Protein AF-A0A4Q9M383-F1 (afdb_monomer_lite)

Foldseek 3Di:
DFQLLDDPLWFFKDAFDQDDDPVLLVLVCLQDVPDDPQNSSQLRRQLVVLLVLLCVQADPLCSLLLSLLSSVLSCLQPVLPPPDGRIDGLQLSLLSSLLRLLLVQQQPDPPDRLQLVLLQVVLLVVLQVVCVVVVNPDRDDPVNCCVPQVQLNVLSNLCSHPPNCVSSLLSSQEYEDPDEDSVLSVLSNVQSSRDHNLLSNLVSSLSVSVVCNVCVPLSSDPPRDRHRDYDYRYPVSSVVSVVCPVVSCVSVVVVDDLVNLLVSLCSSLPPLQCVFFPHPVLSVVLSVDWLVQLQDADPDDDLLQLLVLLVLAADPNLSSSLRSLLVSSCNTGDPVLNLCSNLLSNSSSNSSRDRQPISSSVSSVSSSSSSVSVVCVVCVVVVVPDPLLVVQLCVLVVLVQVLCVVLVADADADPVRTHPCCVQPVSLNSNSVSVSSNVVRIDPVVLVSSQVSLQPDDPVDDDDPDDDSSRSVSVVSSVVSVVSCPPGDRDPPDDDDDDDDDDDDDDDDDDDDDDDDDDDDDDDDDDDDDDDDDDDDDDPPVVVVVVVVVVVVVVVVVVVVVVVVVVVVVVVVVVVVVVVVVVVVVVD

Secondary structure (DSSP, 8-state):
-B-TT-STT--BEEE------HHHHHHHHHH-TT--HHHHHHHHHHHHHHHHHHHHHS-GGGHHHHHHHHHHHHHHHHHS-SS-SSEEEHHHHHHHHHHHHHHHHHHSSTTS-HHHHHHHHHHHHHHHHHHHHTT---PPPHHHHHHH-HHHHHHHHHTTSTT-THHHHHHHHEEE-S---HHHHHHHHHHHHTB-HHHHHHHHHHHHHHHHHHTHHHHTSSSPPP--EEE--SHHHHHHHHHHHHHHHHHHHHH--HHHHHHHHHHHHTTTSTTTBS-HHHHHHHTT--TTTSSSPPSS--TTS-HHHHTTTS-HHHHHHHHHHHHHHHHHB-GGGGGGHHHHHHHHHHHHTSPP--HHHHHHHHHHHHHHHHHHHHHHHHHHT-HHHHHHHHHHHHHHHHHHHHTT----B-TTS-B-HHHH-HHHHHHHHHHHHHHHHB-HHHHHHHHHHHHHS--SS---TT--HHHHHHHHHHHHHHHHGGGSPP-----PPP---------------------------------------SSSSHHHHHHHHHHHHHHHHHHHHHHHHHHHHHHHHHHHHHHHHHHHHH--

Organism: NCBI:txid1176355

Sequence (588 aa):
MTDPTVDEGINIGLSCRKTCYTSVENILNRLHNGIGVEEKQKLQSIINFYMDFVEENTNINDHSFLLKFVSFICYIIHTSDSKNNYKCYSELLFNLIGFGKLYCIFRDIGSKSPLESLTTDLFLDRLNAYEIAHNRNSAIDITSLEANAPVLCKKIKQSCFEGDGMDRCIWENITIQPDISKSVASKLSNFLRNASFDRIFLFYLTIKTYFFLINKETLNNQNFEFKQFNIVLNETFYEQLINLEEWFVKKYSAIQSSEKQQNIMKHISRGLFDEVLNDSITFDSILKFSTLDISKKPTSVDENFPQEFLELFTGKENATELENIYSILKESIRHAYHKYIPIIICLKCQCLKHSIPNSNKLLQIIIELMFFTKILILKNREYEESDLKVSLEKEYLSCLKNIIVNKKIVCEKDINGDPVLSKLVPKTLNLVNTVVHVQYFANNGFLSKLRDSLGGKPTKQNIEKSVSLEDMLKKYFSVFMENELKDVPIEISPTIVKESDILQNKPTTTKTDVKSGKEQPEQITKTSKNKKSDMNSSASQDESESQQKSKKKNEYDKWKIVLMLCSALTFLVVGCLLGYWYFVRKHR

Structure (mmCIF, N/CA/C/O backbone):
data_AF-A0A4Q9M383-F1
#
_entry.id   AF-A0A4Q9M383-F1
#
loop_
_atom_site.group_PDB
_atom_site.id
_atom_site.type_symbol
_atom_site.label_atom_id
_atom_site.label_alt_id
_atom_site.label_comp_id
_atom_site.label_asym_id
_atom_site.label_entity_id
_atom_site.label_seq_id
_atom_site.pdbx_PDB_ins_code
_atom_site.Cartn_x
_atom_site.Cartn_y
_atom_site.Cartn_z
_atom_site.occupancy
_atom_site.B_iso_or_equiv
_atom_site.auth_seq_id
_atom_site.auth_comp_id
_atom_site.auth_asym_id
_atom_site.auth_atom_id
_atom_site.pdbx_PDB_model_num
ATOM 1 N N . MET A 1 1 ? 8.833 9.555 -0.514 1.00 86.12 1 MET A N 1
ATOM 2 C CA . MET A 1 1 ? 7.480 9.259 -1.053 1.00 86.12 1 MET A CA 1
ATOM 3 C C . MET A 1 1 ? 6.779 8.117 -0.295 1.00 86.12 1 MET A C 1
ATOM 5 O O . MET A 1 1 ? 6.349 7.134 -0.888 1.00 86.12 1 MET A O 1
ATOM 9 N N . THR A 1 2 ? 6.662 8.222 1.029 1.00 89.06 2 THR A N 1
ATOM 10 C CA . THR A 1 2 ? 5.941 7.225 1.846 1.00 89.06 2 THR A CA 1
ATOM 11 C C . THR A 1 2 ? 4.436 7.440 1.710 1.00 89.06 2 THR A C 1
ATOM 13 O O . THR A 1 2 ? 3.989 8.572 1.494 1.00 89.06 2 THR A O 1
ATOM 16 N N . ASP A 1 3 ? 3.675 6.354 1.794 1.00 90.25 3 ASP A N 1
ATOM 17 C CA . ASP A 1 3 ? 2.222 6.401 1.909 1.00 90.25 3 ASP A CA 1
ATOM 18 C C . ASP A 1 3 ? 1.784 7.275 3.109 1.00 90.25 3 ASP A C 1
ATOM 20 O O . ASP A 1 3 ? 2.352 7.129 4.197 1.00 90.25 3 ASP A O 1
ATOM 24 N N . PRO A 1 4 ? 0.826 8.209 2.935 1.00 89.94 4 PRO A N 1
ATOM 25 C CA . PRO A 1 4 ? 0.420 9.129 3.997 1.00 89.94 4 PRO A CA 1
ATOM 26 C C . PRO A 1 4 ? -0.369 8.462 5.134 1.00 89.94 4 PRO A C 1
ATOM 28 O O . PRO A 1 4 ? -0.478 9.046 6.210 1.00 89.94 4 PRO A O 1
ATOM 31 N N . THR A 1 5 ? -0.909 7.261 4.928 1.00 91.44 5 THR A N 1
ATOM 32 C CA . THR A 1 5 ? -1.581 6.469 5.960 1.00 91.44 5 THR A CA 1
ATOM 33 C C . THR A 1 5 ? -0.668 5.411 6.591 1.00 91.44 5 THR A C 1
ATOM 35 O O . THR A 1 5 ? -1.147 4.572 7.358 1.00 91.44 5 THR A O 1
ATOM 38 N N . VAL A 1 6 ? 0.651 5.456 6.352 1.00 89.19 6 VAL A N 1
ATOM 39 C CA . VAL A 1 6 ? 1.649 4.578 6.991 1.00 89.19 6 VAL A CA 1
ATOM 40 C C . VAL A 1 6 ? 2.635 5.394 7.836 1.00 89.19 6 VAL A C 1
ATOM 42 O O . VAL A 1 6 ? 3.413 6.184 7.310 1.00 89.19 6 VAL A O 1
ATOM 45 N N . ASP A 1 7 ? 2.664 5.145 9.151 1.00 83.88 7 ASP A N 1
ATOM 46 C CA . ASP A 1 7 ? 3.638 5.727 10.097 1.00 83.88 7 ASP A CA 1
ATOM 47 C C . ASP A 1 7 ? 4.525 4.627 10.696 1.00 83.88 7 ASP A C 1
ATOM 49 O O . ASP A 1 7 ? 4.015 3.697 11.314 1.00 83.88 7 ASP A O 1
ATOM 53 N N . GLU A 1 8 ? 5.847 4.702 10.511 1.00 78.06 8 GLU A N 1
ATOM 54 C CA . GLU A 1 8 ? 6.823 3.736 11.061 1.00 78.06 8 GLU A CA 1
ATOM 55 C C . GLU A 1 8 ? 6.485 2.248 10.791 1.00 78.06 8 GLU A C 1
ATOM 57 O O . GLU A 1 8 ? 6.759 1.363 11.602 1.00 78.06 8 GLU A O 1
ATOM 62 N N . GLY A 1 9 ? 5.883 1.944 9.635 1.00 77.06 9 GLY A N 1
ATOM 63 C CA . GLY A 1 9 ? 5.467 0.580 9.286 1.00 77.06 9 GLY A CA 1
ATOM 64 C C . GLY A 1 9 ? 4.238 0.085 10.051 1.00 77.06 9 GLY A C 1
ATOM 65 O O . GLY A 1 9 ? 4.060 -1.123 10.199 1.00 77.06 9 GLY A O 1
ATOM 66 N N . ILE A 1 10 ? 3.405 0.992 10.565 1.00 87.12 10 ILE A N 1
ATOM 67 C CA . ILE A 1 10 ? 2.062 0.692 11.067 1.00 87.12 10 ILE A CA 1
ATOM 68 C C . ILE A 1 10 ? 1.120 0.501 9.883 1.00 87.12 10 ILE A C 1
ATOM 70 O O . ILE A 1 10 ? 0.864 1.424 9.112 1.00 87.12 10 ILE A O 1
ATOM 74 N N . ASN A 1 11 ? 0.589 -0.713 9.781 1.00 89.69 11 ASN A N 1
ATOM 75 C CA . ASN A 1 11 ? -0.286 -1.161 8.709 1.00 89.69 11 ASN A CA 1
ATOM 76 C C . ASN A 1 11 ? -1.505 -1.882 9.289 1.00 89.69 11 ASN A C 1
ATOM 78 O O . ASN A 1 11 ? -1.421 -2.503 10.355 1.00 89.69 11 ASN A O 1
ATOM 82 N N . ILE A 1 12 ? -2.604 -1.862 8.540 1.00 92.19 12 ILE A N 1
ATOM 83 C CA . ILE A 1 12 ? -3.766 -2.717 8.761 1.00 92.19 12 ILE A CA 1
ATOM 84 C C . ILE A 1 12 ? -3.416 -4.108 8.230 1.00 92.19 12 ILE A C 1
ATOM 86 O O . ILE A 1 12 ? -3.237 -4.310 7.029 1.00 92.19 12 ILE A O 1
ATOM 90 N N . GLY A 1 13 ? -3.285 -5.061 9.147 1.00 88.75 13 GLY A N 1
ATOM 91 C CA . GLY A 1 13 ? -3.008 -6.458 8.859 1.00 88.75 13 GLY A CA 1
ATOM 92 C C . GLY A 1 13 ? -4.274 -7.212 8.469 1.00 88.75 13 GLY A C 1
ATOM 93 O O . GLY A 1 13 ? -5.270 -7.193 9.187 1.00 88.75 13 GLY A O 1
ATOM 94 N N . LEU A 1 14 ? -4.208 -7.923 7.349 1.00 88.38 14 LEU A N 1
ATOM 95 C CA . LEU A 1 14 ? -5.270 -8.789 6.854 1.00 88.38 14 LEU A CA 1
ATOM 96 C C . LEU A 1 14 ? -4.782 -10.233 6.826 1.00 88.38 14 LEU A C 1
ATOM 98 O O . LEU A 1 14 ? -3.708 -10.523 6.297 1.00 88.38 14 LEU A O 1
ATOM 102 N N . SER A 1 15 ? -5.585 -11.153 7.342 1.00 82.31 15 SER A N 1
ATOM 103 C CA . SER A 1 15 ? -5.334 -12.580 7.164 1.00 82.31 15 SER A CA 1
ATOM 104 C C . SER A 1 15 ? -5.769 -13.020 5.765 1.00 82.31 15 SER A C 1
ATOM 106 O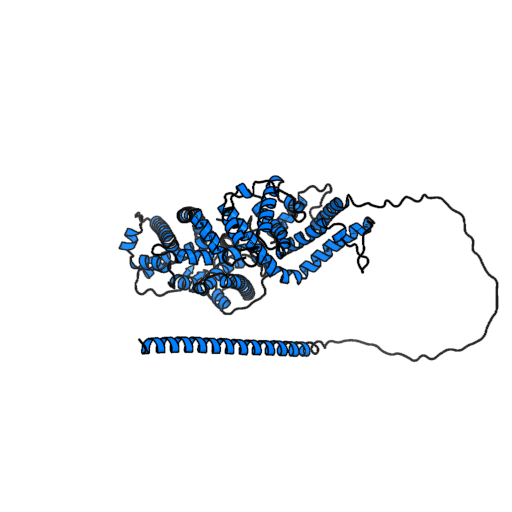 O . SER A 1 15 ? -6.869 -12.698 5.305 1.00 82.31 15 SER A O 1
ATOM 108 N N . CYS A 1 16 ? -4.908 -13.773 5.082 1.00 80.75 16 CYS A N 1
ATOM 109 C CA . CYS A 1 16 ? -5.258 -14.449 3.834 1.00 80.75 16 CYS A CA 1
ATOM 110 C C . CYS A 1 16 ? -5.408 -15.959 4.056 1.00 80.75 16 CYS A C 1
ATOM 112 O O . CYS A 1 16 ? -4.755 -16.553 4.918 1.00 80.75 16 CYS A O 1
ATOM 114 N N . ARG A 1 17 ? -6.303 -16.584 3.285 1.00 76.31 17 ARG A N 1
ATOM 115 C CA . ARG A 1 17 ? -6.519 -18.034 3.323 1.00 76.31 17 ARG A CA 1
ATOM 116 C C . ARG A 1 17 ? -5.424 -18.735 2.529 1.00 76.31 17 ARG A C 1
ATOM 118 O O . ARG A 1 17 ? -4.964 -18.223 1.510 1.00 76.31 17 ARG A O 1
ATOM 125 N N . LYS A 1 18 ? -5.052 -19.938 2.968 1.00 76.00 18 LYS A N 1
ATOM 126 C CA . LYS A 1 18 ? -4.092 -20.767 2.239 1.00 76.00 18 LYS A CA 1
ATOM 127 C C . LYS A 1 18 ? -4.670 -21.147 0.874 1.00 76.00 18 LYS A C 1
ATOM 129 O O . LYS A 1 18 ? -5.705 -21.805 0.805 1.00 76.00 18 LYS A O 1
ATOM 134 N N . THR A 1 19 ? -3.999 -20.738 -0.195 1.00 74.56 19 THR A N 1
ATOM 135 C CA . THR A 1 19 ? -4.374 -21.031 -1.584 1.00 74.56 19 THR A CA 1
ATOM 136 C C . THR A 1 19 ? -3.136 -21.415 -2.390 1.00 74.56 19 THR A C 1
ATOM 138 O O . THR A 1 19 ? -2.043 -20.902 -2.148 1.00 74.56 19 THR A O 1
ATOM 141 N N . CYS A 1 20 ? -3.305 -22.331 -3.347 1.00 64.31 20 CYS A N 1
ATOM 142 C CA . CYS A 1 20 ? -2.232 -22.791 -4.228 1.00 64.31 20 CYS A CA 1
ATOM 143 C C . CYS A 1 20 ? -2.669 -22.623 -5.685 1.00 64.31 20 CYS A C 1
ATOM 145 O O . CYS A 1 20 ? -3.573 -23.326 -6.137 1.00 64.31 20 CYS A O 1
ATOM 147 N N . TYR A 1 21 ? -2.009 -21.726 -6.419 1.00 70.56 21 TYR A N 1
ATOM 148 C CA . TYR A 1 21 ? -2.176 -21.583 -7.866 1.00 70.56 21 TYR A CA 1
ATOM 149 C C . TYR A 1 21 ? -0.854 -21.902 -8.560 1.00 70.56 21 TYR A C 1
ATOM 151 O O . TYR A 1 21 ? 0.195 -21.326 -8.258 1.00 70.56 21 TYR A O 1
ATOM 159 N N . THR A 1 22 ? -0.915 -22.808 -9.532 1.00 73.44 22 THR A N 1
ATOM 160 C CA . THR A 1 22 ? 0.245 -23.272 -10.307 1.00 73.44 22 THR A CA 1
ATOM 161 C C . THR A 1 22 ? 0.901 -22.155 -11.124 1.00 73.44 22 THR A C 1
ATOM 163 O O . THR A 1 22 ? 2.108 -22.189 -11.361 1.00 73.44 22 THR A O 1
ATOM 166 N N . SER A 1 23 ? 0.145 -21.127 -11.525 1.00 82.06 23 SER A N 1
ATOM 167 C CA . SER A 1 23 ? 0.669 -19.953 -12.239 1.00 82.06 23 SER A CA 1
ATOM 168 C C . SER A 1 23 ? 1.666 -19.156 -11.390 1.00 82.06 23 SER A C 1
ATOM 170 O O . SER A 1 23 ? 2.775 -18.879 -11.853 1.00 82.06 23 SER A O 1
ATOM 172 N N . VAL A 1 24 ? 1.317 -18.848 -10.137 1.00 87.94 24 VAL A N 1
ATOM 173 C CA . VAL A 1 24 ? 2.193 -18.142 -9.183 1.00 87.94 24 VAL A CA 1
ATOM 174 C C . VAL A 1 24 ? 3.386 -19.002 -8.795 1.00 87.94 24 VAL A C 1
ATOM 176 O O . VAL A 1 24 ? 4.508 -18.510 -8.683 1.00 87.94 24 VAL A O 1
ATOM 179 N N . GLU A 1 25 ? 3.181 -20.310 -8.660 1.00 86.44 25 GLU A N 1
ATOM 180 C CA . GLU A 1 25 ? 4.262 -21.237 -8.357 1.00 86.44 25 GLU A CA 1
ATOM 181 C C . GLU A 1 25 ? 5.403 -21.177 -9.383 1.00 86.44 25 GLU A C 1
ATOM 183 O O . GLU A 1 25 ? 6.580 -21.089 -9.017 1.00 86.44 25 GLU A O 1
ATOM 188 N N . ASN A 1 26 ? 5.045 -21.193 -10.667 1.00 87.19 26 ASN A N 1
ATOM 189 C CA . ASN A 1 26 ? 5.998 -21.115 -11.768 1.00 87.19 26 ASN A CA 1
ATOM 190 C C . ASN A 1 26 ? 6.729 -19.769 -11.804 1.00 87.19 26 ASN A C 1
ATOM 192 O O . ASN A 1 26 ? 7.901 -19.719 -12.176 1.00 87.19 26 ASN A O 1
ATOM 196 N N . ILE A 1 27 ? 6.054 -18.687 -11.406 1.00 91.06 27 ILE A N 1
ATOM 197 C CA . ILE A 1 27 ? 6.666 -17.360 -11.283 1.00 91.06 27 ILE A CA 1
ATOM 198 C C . ILE A 1 27 ? 7.734 -17.376 -10.200 1.00 91.06 27 ILE A C 1
ATOM 200 O O . ILE A 1 27 ? 8.870 -17.006 -10.472 1.00 91.06 27 ILE A O 1
ATOM 204 N N . LEU A 1 28 ? 7.391 -17.853 -9.003 1.00 90.44 28 LEU A N 1
ATOM 205 C CA . LEU A 1 28 ? 8.313 -17.892 -7.870 1.00 90.44 28 LEU A CA 1
ATOM 206 C C . LEU A 1 28 ? 9.543 -18.758 -8.157 1.00 90.44 28 LEU A C 1
ATOM 208 O O . LEU A 1 28 ? 10.654 -18.328 -7.871 1.00 90.44 28 LEU A O 1
ATOM 212 N N . ASN A 1 29 ? 9.353 -19.924 -8.789 1.00 87.56 29 ASN A N 1
ATOM 213 C CA . ASN A 1 29 ? 10.464 -20.773 -9.230 1.00 87.56 29 ASN A CA 1
ATOM 214 C C . ASN A 1 29 ? 11.427 -20.010 -10.140 1.00 87.56 29 ASN A C 1
ATOM 216 O O . ASN A 1 29 ? 12.628 -20.011 -9.908 1.00 87.56 29 ASN A O 1
ATOM 220 N N . ARG A 1 30 ? 10.899 -19.318 -11.156 1.00 86.81 30 ARG A N 1
ATOM 221 C CA . ARG A 1 30 ? 11.739 -18.533 -12.065 1.00 86.81 30 ARG A CA 1
ATOM 222 C C . ARG A 1 30 ? 12.441 -17.394 -11.334 1.00 86.81 30 ARG A C 1
ATOM 224 O O . ARG A 1 30 ? 13.638 -17.232 -11.520 1.00 86.81 30 ARG A O 1
ATOM 231 N N . LEU A 1 31 ? 11.721 -16.645 -10.497 1.00 86.25 31 LEU A N 1
ATOM 232 C CA . LEU A 1 31 ? 12.266 -15.502 -9.760 1.00 86.25 31 LEU A CA 1
ATOM 233 C C . LEU A 1 31 ? 13.462 -15.894 -8.890 1.00 86.25 31 LEU A C 1
ATOM 235 O O . LEU A 1 31 ? 14.481 -15.202 -8.920 1.00 86.25 31 LEU A O 1
ATOM 239 N N . HIS A 1 32 ? 13.336 -16.990 -8.137 1.00 82.44 32 HIS A N 1
ATOM 240 C CA . HIS A 1 32 ? 14.404 -17.530 -7.308 1.00 82.44 32 HIS A CA 1
ATOM 241 C C . HIS A 1 32 ? 14.187 -19.030 -7.037 1.00 82.44 32 HIS A C 1
ATOM 243 O O . HIS A 1 32 ? 13.258 -19.429 -6.336 1.00 82.44 32 HIS A O 1
ATOM 249 N N . ASN A 1 33 ? 15.094 -19.873 -7.538 1.00 74.75 33 ASN A N 1
ATOM 250 C CA . ASN A 1 33 ? 15.008 -21.333 -7.382 1.00 74.75 33 ASN A CA 1
ATOM 251 C C . ASN A 1 33 ? 15.244 -21.824 -5.935 1.00 74.75 33 ASN A C 1
ATOM 253 O O . ASN A 1 33 ? 14.986 -22.988 -5.643 1.00 74.75 33 ASN A O 1
ATOM 257 N N . GLY A 1 34 ? 15.746 -20.970 -5.033 1.00 76.88 34 GLY A N 1
ATOM 258 C CA . GLY A 1 34 ? 16.116 -21.337 -3.660 1.00 76.88 34 GLY A CA 1
ATOM 259 C C . GLY A 1 34 ? 14.999 -21.223 -2.615 1.00 76.88 34 GLY A C 1
ATOM 260 O O . GLY A 1 34 ? 15.277 -21.381 -1.429 1.00 76.88 34 GLY A O 1
ATOM 261 N N . ILE A 1 35 ? 13.760 -20.913 -3.011 1.00 81.75 35 ILE A N 1
ATOM 262 C CA . ILE A 1 35 ? 12.647 -20.709 -2.067 1.00 81.75 35 ILE A CA 1
ATOM 263 C C . ILE A 1 35 ? 12.180 -22.057 -1.500 1.00 81.75 35 ILE A C 1
ATOM 265 O O . ILE A 1 35 ? 11.810 -22.964 -2.249 1.00 81.75 35 ILE A O 1
ATOM 269 N N . GLY A 1 36 ? 12.137 -22.176 -0.171 1.00 83.12 36 GLY A N 1
ATOM 270 C CA . GLY A 1 36 ? 11.622 -23.369 0.505 1.00 83.12 36 GLY A CA 1
ATOM 271 C C . GLY A 1 36 ? 10.127 -23.598 0.245 1.00 83.12 36 GLY A C 1
ATOM 272 O O . GLY A 1 36 ? 9.365 -22.657 0.036 1.00 83.12 36 GLY A O 1
ATOM 273 N N . VAL A 1 37 ? 9.674 -24.855 0.293 1.00 84.25 37 VAL A N 1
ATOM 274 C CA . VAL A 1 37 ? 8.284 -25.234 -0.042 1.00 84.25 37 VAL A CA 1
ATOM 275 C C . VAL A 1 37 ? 7.245 -24.481 0.801 1.00 84.25 37 VAL A C 1
ATOM 277 O O . VAL A 1 37 ? 6.257 -23.985 0.261 1.00 84.25 37 VAL A O 1
ATOM 280 N N . GLU A 1 38 ? 7.464 -24.362 2.111 1.00 83.75 38 GLU A N 1
ATOM 281 C CA . GLU A 1 38 ? 6.533 -23.674 3.017 1.00 83.75 38 GLU A CA 1
ATOM 282 C C . GLU A 1 38 ? 6.466 -22.166 2.751 1.00 83.75 38 GLU A C 1
ATOM 284 O O . GLU A 1 38 ? 5.380 -21.589 2.665 1.00 83.75 38 GLU A O 1
ATOM 289 N N . GLU A 1 39 ? 7.624 -21.532 2.560 1.00 85.06 39 GLU A N 1
ATOM 290 C CA . GLU A 1 39 ? 7.723 -20.113 2.216 1.00 85.06 39 GLU A CA 1
ATOM 291 C C . GLU A 1 39 ? 7.052 -19.825 0.872 1.00 85.06 39 GLU A C 1
ATOM 293 O O . GLU A 1 39 ? 6.316 -18.849 0.726 1.00 85.06 39 GLU A O 1
ATOM 298 N N . LYS A 1 40 ? 7.218 -20.727 -0.094 1.00 87.81 40 LYS A N 1
ATOM 299 C CA . LYS A 1 40 ? 6.570 -20.639 -1.398 1.00 87.81 40 LYS A CA 1
ATOM 300 C C . LYS A 1 40 ? 5.049 -20.716 -1.289 1.00 87.81 40 LYS A C 1
ATOM 302 O O . LYS A 1 40 ? 4.365 -19.905 -1.905 1.00 87.81 40 LYS A O 1
ATOM 307 N N . GLN A 1 41 ? 4.507 -21.640 -0.494 1.00 86.88 41 GLN A N 1
ATOM 308 C CA . GLN A 1 41 ? 3.058 -21.735 -0.251 1.00 86.88 41 GLN A CA 1
ATOM 309 C C . GLN A 1 41 ? 2.506 -20.467 0.418 1.00 86.88 41 GLN A C 1
ATOM 311 O O . GLN A 1 41 ? 1.424 -19.989 0.062 1.00 86.88 41 GLN A O 1
ATOM 316 N N . LYS A 1 42 ? 3.268 -19.892 1.357 1.00 87.38 42 LYS A N 1
ATOM 317 C CA . LYS A 1 42 ? 2.941 -18.610 1.991 1.00 87.38 42 LYS A CA 1
ATOM 318 C C . LYS A 1 42 ? 2.903 -17.477 0.967 1.00 87.38 42 LYS A C 1
ATOM 320 O O . LYS A 1 42 ? 1.901 -16.769 0.891 1.00 87.38 42 LYS A O 1
ATOM 325 N N . LEU A 1 43 ? 3.959 -17.331 0.167 1.00 90.12 43 LEU A N 1
ATOM 326 C CA . LEU A 1 43 ? 4.044 -16.314 -0.882 1.00 90.12 43 LEU A CA 1
ATOM 327 C C . LEU A 1 43 ? 2.912 -16.459 -1.896 1.00 90.12 43 LEU A C 1
ATOM 329 O O . LEU A 1 43 ? 2.288 -15.460 -2.231 1.00 90.12 43 LEU A O 1
ATOM 333 N N . GLN A 1 44 ? 2.597 -17.684 -2.325 1.00 91.50 44 GLN A N 1
ATOM 334 C CA . GLN A 1 44 ? 1.462 -17.937 -3.212 1.00 91.50 44 GLN A CA 1
ATOM 335 C C . GLN A 1 44 ? 0.173 -17.370 -2.626 1.00 91.50 44 GLN A C 1
ATOM 337 O O . GLN A 1 44 ? -0.477 -16.563 -3.275 1.00 91.50 44 GLN A O 1
ATOM 342 N N . SER A 1 45 ? -0.156 -17.725 -1.383 1.00 90.50 45 SER A N 1
ATOM 343 C CA . SER A 1 45 ? -1.407 -17.292 -0.749 1.00 90.50 45 SER A CA 1
ATOM 344 C C . SER A 1 45 ? -1.526 -15.768 -0.649 1.00 90.50 45 SER A C 1
ATOM 346 O O . SER A 1 45 ? -2.592 -15.216 -0.907 1.00 90.50 45 SER A O 1
ATOM 348 N N . ILE A 1 46 ? -0.420 -15.093 -0.324 1.00 92.25 46 ILE A N 1
ATOM 349 C CA . ILE A 1 46 ? -0.350 -13.628 -0.251 1.00 92.25 46 ILE A CA 1
ATOM 350 C C . ILE A 1 46 ? -0.508 -12.997 -1.640 1.00 92.25 46 ILE A C 1
ATOM 352 O O . ILE A 1 46 ? -1.270 -12.049 -1.805 1.00 92.25 46 ILE A O 1
ATOM 356 N N . ILE A 1 47 ? 0.196 -13.523 -2.645 1.00 94.38 47 ILE A N 1
ATOM 357 C CA . ILE A 1 47 ? 0.132 -13.013 -4.019 1.00 94.38 47 ILE A CA 1
ATOM 358 C C . ILE A 1 47 ? -1.284 -13.160 -4.566 1.00 94.38 47 ILE A C 1
ATOM 360 O O . ILE A 1 47 ? -1.813 -12.193 -5.097 1.00 94.38 47 ILE A O 1
ATOM 364 N N . ASN A 1 48 ? -1.914 -14.324 -4.391 1.00 92.38 48 ASN A N 1
ATOM 365 C CA . ASN A 1 48 ? -3.288 -14.543 -4.846 1.00 92.38 48 ASN A CA 1
ATOM 366 C C . ASN A 1 48 ? -4.244 -13.565 -4.172 1.00 92.38 48 ASN A C 1
ATOM 368 O O . ASN A 1 48 ? -5.045 -12.943 -4.852 1.00 92.38 48 ASN A O 1
ATOM 372 N N . PHE A 1 49 ? -4.095 -13.366 -2.857 1.00 92.94 49 PHE A N 1
ATOM 373 C CA . PHE A 1 49 ? -4.908 -12.397 -2.137 1.00 92.94 49 PHE A CA 1
ATOM 374 C C . PHE A 1 49 ? -4.817 -11.001 -2.761 1.00 92.94 49 PHE A C 1
ATOM 376 O O . PHE A 1 49 ? -5.848 -10.389 -2.992 1.00 92.94 49 PHE A O 1
ATOM 383 N N . TYR A 1 50 ? -3.618 -10.488 -3.056 1.00 95.50 50 TYR A N 1
ATOM 384 C CA . TYR A 1 50 ? -3.512 -9.183 -3.717 1.00 95.50 50 TYR A CA 1
ATOM 385 C C . TYR A 1 50 ? -4.052 -9.209 -5.147 1.00 95.50 50 TYR A C 1
ATOM 387 O O . TYR A 1 50 ? -4.711 -8.257 -5.561 1.00 95.50 50 TYR A O 1
ATOM 395 N N . MET A 1 51 ? -3.780 -10.278 -5.895 1.00 95.06 51 MET A N 1
ATOM 396 C CA . MET A 1 51 ? -4.174 -10.385 -7.295 1.00 95.06 51 MET A CA 1
ATOM 397 C C . MET A 1 51 ? -5.684 -10.464 -7.484 1.00 95.06 51 MET A C 1
ATOM 399 O O . MET A 1 51 ? -6.163 -9.810 -8.400 1.00 95.06 51 MET A O 1
ATOM 403 N N . ASP A 1 52 ? -6.428 -11.131 -6.597 1.00 92.88 52 ASP A N 1
ATOM 404 C CA . ASP A 1 52 ? -7.897 -11.168 -6.648 1.00 92.88 52 ASP A CA 1
ATOM 405 C C . ASP A 1 52 ? -8.470 -9.736 -6.732 1.00 92.88 52 ASP A C 1
ATOM 407 O O . ASP A 1 52 ? -9.255 -9.406 -7.616 1.00 92.88 52 ASP A O 1
ATOM 411 N N . PHE A 1 53 ? -7.981 -8.830 -5.881 1.00 94.12 53 PHE A N 1
ATOM 412 C CA . PHE A 1 53 ? -8.415 -7.432 -5.883 1.00 94.12 53 PHE A CA 1
ATOM 413 C C . PHE A 1 53 ? -7.786 -6.596 -7.004 1.00 94.12 53 PHE A C 1
ATOM 415 O O . PHE A 1 53 ? -8.426 -5.675 -7.515 1.00 94.12 53 PHE A O 1
ATOM 422 N N . VAL A 1 54 ? -6.529 -6.853 -7.380 1.00 96.25 54 VAL A N 1
ATOM 423 C CA . VAL A 1 54 ? -5.883 -6.133 -8.489 1.00 96.25 54 VAL A CA 1
ATOM 424 C C . VAL A 1 54 ? -6.606 -6.433 -9.799 1.00 96.25 54 VAL A C 1
ATOM 426 O O . VAL A 1 54 ? -6.911 -5.497 -10.536 1.00 96.25 54 VAL A O 1
ATOM 429 N N . GLU A 1 55 ? -6.941 -7.691 -10.079 1.00 95.06 55 GLU A N 1
ATOM 430 C CA . GLU A 1 55 ? -7.621 -8.095 -11.313 1.00 95.06 55 GLU A CA 1
ATOM 431 C C . GLU A 1 55 ? -9.042 -7.533 -11.395 1.00 95.06 55 GLU A C 1
ATOM 433 O O . GLU A 1 55 ? -9.432 -7.011 -12.439 1.00 95.06 55 GLU A O 1
ATOM 438 N N . GLU A 1 56 ? -9.779 -7.531 -10.281 1.00 93.81 56 GLU A N 1
ATOM 439 C CA . GLU A 1 56 ? -11.114 -6.923 -10.190 1.00 93.81 56 GLU A CA 1
ATOM 440 C C . GLU A 1 56 ? -11.127 -5.421 -10.516 1.00 93.81 56 GLU A C 1
ATOM 442 O O . GLU A 1 56 ? -12.150 -4.887 -10.947 1.00 93.81 56 GLU A O 1
ATOM 447 N N . ASN A 1 57 ? -10.008 -4.723 -10.298 1.00 93.94 57 ASN A N 1
ATOM 448 C CA . ASN A 1 57 ? -9.955 -3.262 -10.334 1.00 93.94 57 ASN A CA 1
ATOM 449 C C . ASN A 1 57 ? -9.024 -2.690 -11.414 1.00 93.94 57 ASN A C 1
ATOM 451 O O . ASN A 1 57 ? -8.883 -1.470 -11.498 1.00 93.94 57 ASN A O 1
ATOM 455 N N . THR A 1 58 ? -8.386 -3.517 -12.243 1.00 94.12 58 THR A N 1
ATOM 456 C CA . THR A 1 58 ? -7.438 -3.063 -13.280 1.00 94.12 58 THR A CA 1
ATOM 457 C C . THR A 1 58 ? -7.767 -3.636 -14.657 1.00 94.12 58 THR A C 1
ATOM 459 O O . THR A 1 58 ? -8.588 -4.541 -14.793 1.00 94.12 58 THR A O 1
ATOM 462 N N . ASN A 1 59 ? -7.147 -3.081 -15.703 1.00 90.12 59 ASN A N 1
ATOM 463 C CA . ASN A 1 59 ? -7.374 -3.510 -17.081 1.00 90.12 59 ASN A CA 1
ATOM 464 C C . ASN A 1 59 ? -6.883 -4.953 -17.297 1.00 90.12 59 ASN A C 1
ATOM 466 O O . ASN A 1 59 ? -5.724 -5.268 -17.024 1.00 90.12 59 ASN A O 1
ATOM 470 N N . ILE A 1 60 ? -7.753 -5.806 -17.848 1.00 91.88 60 ILE A N 1
ATOM 471 C CA . ILE A 1 60 ? -7.466 -7.217 -18.144 1.00 91.88 60 ILE A CA 1
ATOM 472 C C . ILE A 1 60 ? -6.248 -7.418 -19.051 1.00 91.88 60 ILE A C 1
ATOM 474 O O . ILE A 1 60 ? -5.525 -8.405 -18.907 1.00 91.88 60 ILE A O 1
ATOM 478 N N . ASN A 1 61 ? -5.968 -6.456 -19.934 1.00 89.50 61 ASN A N 1
ATOM 479 C CA . ASN A 1 61 ? -4.798 -6.489 -20.812 1.00 89.50 61 ASN A CA 1
ATOM 480 C C . ASN A 1 61 ? -3.475 -6.464 -20.026 1.00 89.50 61 ASN A C 1
ATOM 482 O O . ASN A 1 61 ? -2.460 -6.970 -20.509 1.00 89.50 61 ASN A O 1
ATOM 486 N N . ASP A 1 62 ? -3.495 -5.935 -18.800 1.00 90.81 62 ASP A N 1
ATOM 487 C CA . ASP A 1 62 ? -2.310 -5.750 -17.967 1.00 90.81 62 ASP A CA 1
ATOM 488 C C . ASP A 1 62 ? -2.150 -6.833 -16.896 1.00 90.81 62 ASP A C 1
ATOM 490 O O . ASP A 1 62 ? -1.064 -6.964 -16.330 1.00 90.81 62 ASP A O 1
ATOM 494 N N . HIS A 1 63 ? -3.171 -7.662 -16.642 1.00 92.94 63 HIS A N 1
ATOM 495 C CA . HIS A 1 63 ? -3.165 -8.668 -15.564 1.00 92.94 63 HIS A CA 1
ATOM 496 C C . HIS A 1 63 ? -1.965 -9.615 -15.642 1.00 92.94 63 HIS A C 1
ATOM 498 O O . HIS A 1 63 ? -1.323 -9.894 -14.632 1.00 92.94 63 HIS A O 1
ATOM 504 N N . SER A 1 64 ? -1.582 -10.048 -16.848 1.00 91.00 64 SER A N 1
ATOM 505 C CA . SER A 1 64 ? -0.411 -10.917 -17.035 1.00 91.00 64 SER A CA 1
ATOM 506 C C . SER A 1 64 ? 0.898 -10.256 -16.593 1.00 91.00 64 SER A C 1
ATOM 508 O O . SER A 1 64 ? 1.778 -10.940 -16.070 1.00 91.00 64 SER A O 1
ATOM 510 N N . PHE A 1 65 ? 1.055 -8.955 -16.836 1.00 92.62 65 PHE A N 1
ATOM 511 C CA . PHE A 1 65 ? 2.213 -8.185 -16.386 1.00 92.62 65 PHE A CA 1
ATOM 512 C C . PHE A 1 65 ? 2.120 -7.930 -14.875 1.00 92.62 65 PHE A C 1
ATOM 514 O O . PHE A 1 65 ? 3.074 -8.211 -14.144 1.00 92.62 65 PHE A O 1
ATOM 521 N N . LEU A 1 66 ? 0.959 -7.468 -14.404 1.00 95.44 66 LEU A N 1
ATOM 522 C CA . LEU A 1 66 ? 0.708 -7.153 -13.001 1.00 95.44 66 LEU A CA 1
ATOM 523 C C . LEU A 1 66 ? 0.943 -8.367 -12.104 1.00 95.44 66 LEU A C 1
ATOM 525 O O . LEU A 1 66 ? 1.605 -8.227 -11.083 1.00 95.44 66 LEU A O 1
ATOM 529 N N . LEU A 1 67 ? 0.540 -9.570 -12.520 1.00 95.25 67 LEU A N 1
ATOM 530 C CA . LEU A 1 67 ? 0.805 -10.807 -11.786 1.00 95.25 67 LEU A CA 1
ATOM 531 C C . LEU A 1 67 ? 2.300 -11.011 -11.511 1.00 95.25 67 LEU A C 1
ATOM 533 O O . LEU A 1 67 ? 2.689 -11.366 -10.397 1.00 95.25 67 LEU A O 1
ATOM 537 N N . LYS A 1 68 ? 3.161 -10.766 -12.505 1.00 94.19 68 LYS A N 1
ATOM 538 C CA . LYS A 1 68 ? 4.621 -10.894 -12.361 1.00 94.19 68 LYS A CA 1
ATOM 539 C C . LYS A 1 68 ? 5.179 -9.802 -11.457 1.00 94.19 68 LYS A C 1
ATOM 541 O O . LYS A 1 68 ? 5.968 -10.096 -10.562 1.00 94.19 68 LYS A O 1
ATOM 546 N N . PHE A 1 69 ? 4.743 -8.564 -11.670 1.00 95.88 69 PHE A N 1
ATOM 547 C CA . PHE A 1 69 ? 5.203 -7.410 -10.906 1.00 95.88 69 PHE A CA 1
ATOM 548 C C . PHE A 1 69 ? 4.798 -7.487 -9.427 1.00 95.88 69 PHE A C 1
ATOM 550 O O . PHE A 1 69 ? 5.638 -7.341 -8.540 1.00 95.88 69 PHE A O 1
ATOM 557 N N . VAL A 1 70 ? 3.535 -7.813 -9.146 1.00 96.31 70 VAL A N 1
ATOM 558 C CA . VAL A 1 70 ? 3.012 -8.036 -7.792 1.00 96.31 70 VAL A CA 1
ATOM 559 C C . VAL A 1 70 ? 3.729 -9.211 -7.128 1.00 96.31 70 VAL A C 1
ATOM 561 O O . VAL A 1 70 ? 4.132 -9.093 -5.971 1.00 96.31 70 VAL A O 1
ATOM 564 N N . SER A 1 71 ? 3.972 -10.311 -7.855 1.00 94.38 71 SER A N 1
ATOM 565 C CA . SER A 1 71 ? 4.758 -11.442 -7.335 1.00 94.38 71 SER A CA 1
ATOM 566 C C . SER A 1 71 ? 6.170 -11.021 -6.926 1.00 94.38 71 SER A C 1
ATOM 568 O O . SER A 1 71 ? 6.656 -11.433 -5.874 1.00 94.38 71 SER A O 1
ATOM 570 N N . PHE A 1 72 ? 6.816 -10.172 -7.729 1.00 93.44 72 PHE A N 1
ATOM 571 C CA . PHE A 1 72 ? 8.147 -9.639 -7.451 1.00 93.44 72 PHE A CA 1
ATOM 572 C C . PHE A 1 72 ? 8.165 -8.746 -6.199 1.00 93.44 72 PHE A C 1
ATOM 574 O O . PHE A 1 72 ? 9.018 -8.921 -5.329 1.00 93.44 72 PHE A O 1
ATOM 581 N N . ILE A 1 73 ? 7.190 -7.839 -6.055 1.00 94.50 73 ILE A N 1
ATOM 582 C CA . ILE A 1 73 ? 7.037 -7.003 -4.852 1.00 94.50 73 ILE A CA 1
ATOM 583 C C . ILE A 1 73 ? 6.805 -7.871 -3.611 1.00 94.50 73 ILE A C 1
ATOM 585 O O . ILE A 1 73 ? 7.493 -7.705 -2.603 1.00 94.50 73 ILE A O 1
ATOM 589 N N . CYS A 1 74 ? 5.867 -8.819 -3.684 1.00 93.06 74 CYS A N 1
ATOM 590 C CA . CYS A 1 74 ? 5.539 -9.699 -2.564 1.00 93.06 74 CYS A CA 1
ATOM 591 C C . CYS A 1 74 ? 6.736 -10.555 -2.146 1.00 93.06 74 CYS A C 1
ATOM 593 O O . CYS A 1 74 ? 6.969 -10.729 -0.950 1.00 93.06 74 CYS A O 1
ATOM 595 N N . TYR A 1 75 ? 7.518 -11.044 -3.113 1.00 90.88 75 TYR A N 1
ATOM 596 C CA . TYR A 1 75 ? 8.768 -11.744 -2.844 1.00 90.88 75 TYR A CA 1
ATOM 597 C C . TYR A 1 75 ? 9.718 -10.867 -2.018 1.00 90.88 75 TYR A C 1
ATOM 599 O O . TYR A 1 75 ? 10.147 -11.292 -0.949 1.00 90.88 75 TYR A O 1
ATOM 607 N N . ILE A 1 76 ? 9.993 -9.627 -2.439 1.00 89.94 76 ILE A N 1
ATOM 608 C CA . ILE A 1 76 ? 10.917 -8.733 -1.715 1.00 89.94 76 ILE A CA 1
ATOM 609 C C . ILE A 1 76 ? 10.411 -8.433 -0.298 1.00 89.94 76 ILE A C 1
ATOM 611 O O . ILE A 1 76 ? 11.177 -8.497 0.664 1.00 89.94 76 ILE A O 1
ATOM 615 N N . ILE A 1 77 ? 9.119 -8.131 -0.153 1.00 89.56 77 ILE A N 1
ATOM 616 C CA . ILE A 1 77 ? 8.538 -7.773 1.144 1.00 89.56 77 ILE A CA 1
ATOM 617 C C . ILE A 1 77 ? 8.582 -8.962 2.111 1.00 89.56 77 ILE A C 1
ATOM 619 O O . ILE A 1 77 ? 9.069 -8.832 3.236 1.00 89.56 77 ILE A O 1
ATOM 623 N N . HIS A 1 78 ? 8.110 -10.136 1.689 1.00 84.06 78 HIS A N 1
ATOM 624 C CA . HIS A 1 78 ? 7.814 -11.235 2.611 1.00 84.06 78 HIS A CA 1
ATOM 625 C C . HIS A 1 78 ? 8.949 -12.242 2.818 1.00 84.06 78 HIS A C 1
ATOM 627 O O . HIS A 1 78 ? 8.908 -12.960 3.815 1.00 84.06 78 HIS A O 1
ATOM 633 N N . THR A 1 79 ? 9.974 -12.269 1.963 1.00 76.56 79 THR A N 1
ATOM 634 C CA . THR A 1 79 ? 11.181 -13.095 2.193 1.00 76.56 79 THR A CA 1
ATOM 635 C C . THR A 1 79 ? 12.074 -12.536 3.304 1.00 76.56 79 THR A C 1
ATOM 637 O O . THR A 1 79 ? 12.828 -13.262 3.945 1.00 76.56 79 THR A O 1
ATOM 640 N N . SER A 1 80 ? 11.969 -11.235 3.587 1.00 67.06 80 SER A N 1
ATOM 641 C CA . SER A 1 80 ? 12.694 -10.584 4.688 1.00 67.06 80 SER A CA 1
ATOM 642 C C . SER A 1 80 ? 12.005 -10.720 6.057 1.00 67.06 80 SER A C 1
ATOM 644 O O . SER A 1 80 ? 12.643 -10.500 7.089 1.00 67.06 80 SER A O 1
ATOM 646 N N . ASP A 1 81 ? 10.719 -11.094 6.086 1.00 62.91 81 ASP A N 1
ATOM 647 C CA . ASP A 1 81 ? 9.886 -11.122 7.292 1.00 62.91 81 ASP A CA 1
ATOM 648 C C . ASP A 1 81 ? 9.518 -12.561 7.690 1.00 62.91 81 ASP A C 1
ATOM 650 O O . ASP A 1 81 ? 8.469 -13.113 7.331 1.00 62.91 81 ASP A O 1
ATOM 654 N N . SER A 1 82 ? 10.405 -13.171 8.480 1.00 54.69 82 SER A N 1
ATOM 655 C CA . SER A 1 82 ? 10.232 -14.526 9.011 1.00 54.69 82 SER A CA 1
ATOM 656 C C . SER A 1 82 ? 9.174 -14.636 10.114 1.00 54.69 82 SER A C 1
ATOM 658 O O . SER A 1 82 ? 8.844 -15.750 10.517 1.00 54.69 82 SER A O 1
ATOM 660 N N . LYS A 1 83 ? 8.636 -13.517 10.624 1.00 55.25 83 LYS A N 1
ATOM 661 C CA . LYS A 1 83 ? 7.762 -13.507 11.812 1.00 55.25 83 LYS A CA 1
ATOM 662 C C . LYS A 1 83 ? 6.273 -13.394 11.485 1.00 55.25 83 LYS A C 1
ATOM 664 O O . LYS A 1 83 ? 5.450 -13.788 12.308 1.00 55.25 83 LYS A O 1
ATOM 669 N N . ASN A 1 84 ? 5.905 -12.888 10.307 1.00 56.69 84 ASN A N 1
ATOM 670 C CA . ASN A 1 84 ? 4.503 -12.681 9.932 1.00 56.69 84 ASN A CA 1
ATOM 671 C C . ASN A 1 84 ? 3.987 -13.769 8.980 1.00 56.69 84 ASN A C 1
ATOM 673 O O . ASN A 1 84 ? 4.177 -13.696 7.766 1.00 56.69 84 ASN A O 1
ATOM 677 N N . ASN A 1 85 ? 3.306 -14.779 9.523 1.00 62.38 85 ASN A N 1
ATOM 678 C CA . ASN A 1 85 ? 2.663 -15.839 8.740 1.00 62.38 85 ASN A CA 1
ATOM 679 C C . ASN A 1 85 ? 1.370 -15.322 8.079 1.00 62.38 85 ASN A C 1
ATOM 681 O O . ASN A 1 85 ? 0.467 -14.877 8.779 1.00 62.38 85 ASN A O 1
ATOM 685 N N . TYR A 1 86 ? 1.283 -15.388 6.741 1.00 72.75 86 TYR A N 1
ATOM 686 C CA . TYR A 1 86 ? 0.075 -15.105 5.936 1.00 72.75 86 TYR A CA 1
ATOM 687 C C . TYR A 1 86 ? -0.614 -13.740 6.175 1.00 72.75 86 TYR A C 1
ATOM 689 O O . TYR A 1 86 ? -1.819 -13.608 5.947 1.00 72.75 86 TYR A O 1
ATOM 697 N N . LYS A 1 87 ? 0.128 -12.714 6.616 1.00 81.00 87 LYS A N 1
ATOM 698 C CA . LYS A 1 87 ? -0.401 -11.348 6.762 1.00 81.00 87 LYS A CA 1
ATOM 699 C C . LYS A 1 87 ? -0.196 -10.538 5.483 1.00 81.00 87 LYS A C 1
ATOM 701 O O . LYS A 1 87 ? 0.929 -10.421 5.003 1.00 81.00 87 LYS A O 1
ATOM 706 N N . CYS A 1 88 ? -1.281 -9.959 4.987 1.00 89.06 88 CYS A N 1
ATOM 707 C CA . CYS A 1 88 ? -1.304 -8.942 3.941 1.00 89.06 88 CYS A CA 1
ATOM 708 C C . CYS A 1 88 ? -1.533 -7.559 4.571 1.00 89.06 88 CYS A C 1
ATOM 710 O O . CYS A 1 88 ? -1.944 -7.468 5.728 1.00 89.06 88 CYS A O 1
ATOM 712 N N . TYR A 1 89 ? -1.277 -6.492 3.820 1.00 91.38 89 TYR A N 1
ATOM 713 C CA . TYR A 1 89 ? -1.406 -5.111 4.278 1.00 91.38 89 TYR A CA 1
ATOM 714 C C . TYR A 1 89 ? -2.406 -4.365 3.398 1.00 91.38 89 TYR A C 1
ATOM 716 O O . TYR A 1 89 ? -2.256 -4.344 2.174 1.00 91.38 89 TYR A O 1
ATOM 724 N N . SER A 1 90 ? -3.420 -3.748 4.008 1.00 94.19 90 SER A N 1
ATOM 725 C CA . SER A 1 90 ? -4.457 -3.016 3.265 1.00 94.19 90 SER A CA 1
ATOM 726 C C . SER A 1 90 ? -3.892 -1.836 2.474 1.00 94.19 90 SER A C 1
ATOM 728 O O . SER A 1 90 ? -4.375 -1.539 1.386 1.00 94.19 90 SER A O 1
ATOM 730 N N . GLU A 1 91 ? -2.858 -1.173 2.995 1.00 95.38 91 GLU A N 1
ATOM 731 C CA . GLU A 1 91 ? -2.213 -0.029 2.342 1.00 95.38 91 GLU A CA 1
ATOM 732 C C . GLU A 1 91 ? -1.451 -0.496 1.107 1.00 95.38 91 GLU A C 1
ATOM 734 O O . GLU A 1 91 ? -1.603 0.075 0.031 1.00 95.38 91 GLU A O 1
ATOM 739 N N . LEU A 1 92 ? -0.688 -1.591 1.216 1.00 95.38 92 LEU A N 1
ATOM 740 C CA . LEU A 1 92 ? -0.022 -2.169 0.051 1.00 95.38 92 LEU A CA 1
ATOM 741 C C . LEU A 1 92 ? -1.047 -2.576 -1.012 1.00 95.38 92 LEU A C 1
ATOM 743 O O . LEU A 1 92 ? -0.831 -2.304 -2.188 1.00 95.38 92 LEU A O 1
ATOM 747 N N . LEU A 1 93 ? -2.177 -3.166 -0.609 1.00 96.44 93 LEU A N 1
ATOM 748 C CA . LEU A 1 93 ? -3.247 -3.515 -1.540 1.00 96.44 93 LEU A CA 1
ATOM 749 C C . LEU A 1 93 ? -3.772 -2.282 -2.296 1.00 96.44 93 LEU A C 1
ATOM 751 O O . LEU A 1 93 ? -3.825 -2.306 -3.527 1.00 96.44 93 LEU A O 1
ATOM 755 N N . PHE A 1 94 ? -4.114 -1.204 -1.581 1.00 96.75 94 PHE A N 1
ATOM 756 C CA . PHE A 1 94 ? -4.547 0.050 -2.206 1.00 96.75 94 PHE A CA 1
ATOM 757 C C . PHE A 1 94 ? -3.502 0.563 -3.201 1.00 96.75 94 PHE A C 1
ATOM 759 O O . PHE A 1 94 ? -3.831 0.903 -4.336 1.00 96.75 94 PHE A O 1
ATOM 766 N N . ASN A 1 95 ? -2.230 0.561 -2.802 1.00 97.50 95 ASN A N 1
ATOM 767 C CA . ASN A 1 95 ? -1.145 1.090 -3.617 1.00 97.50 95 ASN A CA 1
ATOM 768 C C . ASN A 1 95 ? -0.805 0.221 -4.833 1.00 97.50 95 ASN A C 1
ATOM 770 O O . ASN A 1 95 ? -0.410 0.764 -5.863 1.00 97.50 95 ASN A O 1
ATOM 774 N N . LEU A 1 96 ? -0.995 -1.099 -4.767 1.00 97.88 96 LEU A N 1
ATOM 775 C CA . LEU A 1 96 ? -0.861 -1.987 -5.926 1.00 97.88 96 LEU A CA 1
ATOM 776 C C . LEU A 1 96 ? -1.975 -1.747 -6.953 1.00 97.88 96 LEU A C 1
ATOM 778 O O . LEU A 1 96 ? -1.694 -1.664 -8.150 1.00 97.88 96 LEU A O 1
ATOM 782 N N . ILE A 1 97 ? -3.223 -1.567 -6.502 1.00 97.50 97 ILE A N 1
ATOM 783 C CA . ILE A 1 97 ? -4.331 -1.203 -7.399 1.00 97.50 97 ILE A CA 1
ATOM 784 C C . ILE A 1 97 ? -4.106 0.198 -7.983 1.00 97.50 97 ILE A C 1
ATOM 786 O O . ILE A 1 97 ? -4.243 0.400 -9.192 1.00 97.50 97 ILE A O 1
ATOM 790 N N . GLY A 1 98 ? -3.712 1.157 -7.138 1.00 96.44 98 GLY A N 1
ATOM 791 C CA . GLY A 1 98 ? -3.365 2.517 -7.542 1.00 96.44 98 GLY A CA 1
ATOM 792 C C . GLY A 1 98 ? -2.258 2.537 -8.590 1.00 96.44 98 GLY A C 1
ATOM 793 O O . GLY A 1 98 ? -2.396 3.223 -9.599 1.00 96.44 98 GLY A O 1
ATOM 794 N N . PHE A 1 99 ? -1.217 1.718 -8.416 1.00 96.81 99 PHE A N 1
ATOM 795 C CA . PHE A 1 99 ? -0.162 1.532 -9.409 1.00 96.81 99 PHE A CA 1
ATOM 796 C C . PHE A 1 99 ? -0.717 1.015 -10.740 1.00 96.81 99 PHE A C 1
ATOM 798 O O . PHE A 1 99 ? -0.449 1.622 -11.774 1.00 96.81 99 PHE A O 1
ATOM 805 N N . GLY A 1 100 ? -1.498 -0.072 -10.733 1.00 95.81 100 GLY A N 1
ATOM 806 C CA . GLY A 1 100 ? -2.024 -0.665 -11.968 1.00 95.81 100 GLY A CA 1
ATOM 807 C C . GLY A 1 100 ? -2.906 0.309 -12.754 1.00 95.81 100 GLY A C 1
ATOM 808 O O . GLY A 1 100 ? -2.788 0.431 -13.972 1.00 95.81 100 GLY A O 1
ATOM 809 N N . LYS A 1 101 ? -3.733 1.084 -12.048 1.00 94.31 101 LYS A N 1
ATOM 810 C CA . LYS A 1 101 ? -4.557 2.134 -12.655 1.00 94.31 101 LYS A CA 1
ATOM 811 C C . LYS A 1 101 ? -3.738 3.326 -13.151 1.00 94.31 101 LYS A C 1
ATOM 813 O O . LYS A 1 101 ? -3.987 3.818 -14.248 1.00 94.31 101 LYS A O 1
ATOM 818 N N . LEU A 1 102 ? -2.744 3.773 -12.383 1.00 92.50 102 LEU A N 1
ATOM 819 C CA . LEU A 1 102 ? -1.838 4.846 -12.798 1.00 92.50 102 LEU A CA 1
ATOM 820 C C . LEU A 1 102 ? -1.057 4.452 -14.058 1.00 92.50 102 LEU A C 1
ATOM 822 O O . LEU A 1 102 ? -0.950 5.249 -14.989 1.00 92.50 102 LEU A O 1
ATOM 826 N N . TYR A 1 103 ? -0.566 3.211 -14.107 1.00 92.31 103 TYR A N 1
ATOM 827 C CA . TYR A 1 103 ? 0.119 2.631 -15.259 1.00 92.31 103 TYR A CA 1
ATOM 828 C C . TYR A 1 103 ? -0.744 2.683 -16.525 1.00 92.31 103 TYR A C 1
ATOM 830 O O . TYR A 1 103 ? -0.258 3.132 -17.562 1.00 92.31 103 TYR A O 1
ATOM 838 N N . CYS A 1 104 ? -2.027 2.320 -16.427 1.00 89.38 104 CYS A N 1
ATOM 839 C CA . CYS A 1 104 ? -2.976 2.404 -17.541 1.00 89.38 104 CYS A CA 1
ATOM 840 C C . CYS A 1 104 ? -3.120 3.846 -18.061 1.00 89.38 104 CYS A C 1
ATOM 842 O O . CYS A 1 104 ? -2.882 4.110 -19.238 1.00 89.38 104 CYS A O 1
ATOM 844 N N . ILE A 1 105 ? -3.416 4.812 -17.180 1.00 87.38 105 ILE A N 1
ATOM 845 C CA . ILE A 1 105 ? -3.579 6.222 -17.588 1.00 87.38 105 ILE A CA 1
ATOM 846 C C . ILE A 1 105 ? -2.299 6.766 -18.228 1.00 87.38 105 ILE A C 1
ATOM 848 O O . ILE A 1 105 ? -2.352 7.524 -19.192 1.00 87.38 105 ILE A O 1
ATOM 852 N N . PHE A 1 106 ? -1.135 6.415 -17.681 1.00 87.81 106 PHE A N 1
ATOM 853 C CA . PHE A 1 106 ? 0.137 6.965 -18.143 1.00 87.81 106 PHE A CA 1
ATOM 854 C C . PHE A 1 106 ? 0.564 6.414 -19.507 1.00 87.81 106 PHE A C 1
ATOM 856 O O . PHE A 1 106 ? 1.429 7.024 -20.138 1.00 87.81 106 PHE A O 1
ATOM 863 N N . ARG A 1 107 ? -0.056 5.321 -19.967 1.00 84.69 107 ARG A N 1
ATOM 864 C CA . ARG A 1 107 ? 0.089 4.762 -21.319 1.00 84.69 107 ARG A CA 1
ATOM 865 C C . ARG A 1 107 ? -0.902 5.354 -22.320 1.00 84.69 107 ARG A C 1
ATOM 867 O O . ARG A 1 107 ? -0.519 5.582 -23.463 1.00 84.69 107 ARG A O 1
ATOM 874 N N . ASP A 1 108 ? -2.123 5.663 -21.885 1.00 72.25 108 ASP A N 1
ATOM 875 C CA . ASP A 1 108 ? -3.255 6.032 -22.756 1.00 72.25 108 ASP A CA 1
ATOM 876 C C . ASP A 1 108 ? -3.255 7.481 -23.288 1.00 72.25 108 ASP A C 1
ATOM 878 O O . ASP A 1 108 ? -4.155 7.888 -24.028 1.00 72.25 108 ASP A O 1
ATOM 882 N N . ILE A 1 109 ? -2.256 8.302 -22.958 1.00 60.59 109 ILE A N 1
ATOM 883 C CA . ILE A 1 109 ? -2.246 9.728 -23.330 1.00 60.59 109 ILE A CA 1
ATOM 884 C C . ILE A 1 109 ? -1.492 9.949 -24.654 1.00 60.59 109 ILE A C 1
ATOM 886 O O . ILE A 1 109 ? -0.344 10.387 -24.668 1.00 60.59 109 ILE A O 1
ATOM 890 N N . GLY A 1 110 ? -2.174 9.701 -25.777 1.00 55.06 110 GLY A N 1
ATOM 891 C CA . GLY A 1 110 ? -1.839 10.235 -27.109 1.00 55.06 110 GLY A CA 1
ATOM 892 C C . GLY A 1 110 ? -0.371 10.113 -27.562 1.00 55.06 110 GLY A C 1
ATOM 893 O O . GLY A 1 110 ? 0.347 9.197 -27.190 1.00 55.06 110 GLY A O 1
ATOM 894 N N . SER A 1 111 ? 0.095 11.044 -28.403 1.00 52.50 111 SER A N 1
ATOM 895 C CA . SER A 1 111 ? 1.425 10.994 -29.044 1.00 52.50 111 SER A CA 1
ATOM 896 C C . SER A 1 111 ? 2.609 11.399 -28.146 1.00 52.50 111 SER A C 1
ATOM 898 O O . SER A 1 111 ? 3.721 11.524 -28.652 1.00 52.50 111 SER A O 1
ATOM 900 N N . LYS A 1 112 ? 2.374 11.681 -26.855 1.00 65.31 112 LYS A N 1
ATOM 901 C CA . LYS A 1 112 ? 3.399 11.990 -25.838 1.00 65.31 112 LYS A CA 1
ATOM 902 C C . LYS A 1 112 ? 2.907 11.504 -24.476 1.00 65.31 112 LYS A C 1
ATOM 904 O O . LYS A 1 112 ? 2.405 12.296 -23.673 1.00 65.31 112 LYS A O 1
ATOM 909 N N . SER A 1 113 ? 3.012 10.202 -24.240 1.00 81.25 113 SER A N 1
ATOM 910 C CA . SER A 1 113 ? 2.537 9.613 -22.992 1.00 81.25 113 SER A CA 1
ATOM 911 C C . SER A 1 113 ? 3.437 10.050 -21.817 1.00 81.25 113 SER A C 1
ATOM 913 O O . SER A 1 113 ? 4.660 10.149 -21.973 1.00 81.25 113 SER A O 1
ATOM 915 N N . PRO A 1 114 ? 2.889 10.338 -20.618 1.00 88.06 114 PRO A N 1
ATOM 916 C CA . PRO A 1 114 ? 3.705 10.611 -19.435 1.00 88.06 114 PRO A CA 1
ATOM 917 C C . PRO A 1 114 ? 4.708 9.497 -19.134 1.00 88.06 114 PRO A C 1
ATOM 919 O O . PRO A 1 114 ? 5.823 9.779 -18.693 1.00 88.06 114 PRO A O 1
ATOM 922 N N . LEU A 1 115 ? 4.337 8.240 -19.410 1.00 90.69 115 LEU A N 1
ATOM 923 C CA . LEU A 1 115 ? 5.234 7.102 -19.245 1.00 90.69 115 LEU A CA 1
ATOM 924 C C . LEU A 1 115 ? 6.446 7.184 -20.183 1.00 90.69 115 LEU A C 1
ATOM 926 O O . LEU A 1 115 ? 7.560 6.923 -19.731 1.00 90.69 115 LEU A O 1
ATOM 930 N N . GLU A 1 116 ? 6.256 7.570 -21.449 1.00 90.94 116 GLU A N 1
ATOM 931 C CA . GLU A 1 116 ? 7.353 7.763 -22.407 1.00 90.94 116 GLU A CA 1
ATOM 932 C C . GLU A 1 116 ? 8.337 8.822 -21.904 1.00 90.94 116 GLU A C 1
ATOM 934 O O . GLU A 1 116 ? 9.545 8.573 -21.866 1.00 90.94 116 GLU A O 1
ATOM 939 N N . SER A 1 117 ? 7.822 9.978 -21.472 1.00 89.94 117 SER A N 1
ATOM 940 C CA . SER A 1 117 ? 8.652 11.076 -20.966 1.00 89.94 117 SER A CA 1
ATOM 941 C C . SER A 1 117 ? 9.450 10.652 -19.735 1.00 89.94 117 SER A C 1
ATOM 943 O O . SER A 1 117 ? 10.660 10.850 -19.697 1.00 89.94 117 SER A O 1
ATOM 945 N N . LEU A 1 118 ? 8.798 10.033 -18.745 1.00 93.00 118 LEU A N 1
ATOM 946 C CA . LEU A 1 118 ? 9.462 9.593 -17.516 1.00 93.00 118 LEU A CA 1
ATOM 947 C C . LEU A 1 118 ? 10.499 8.497 -17.782 1.00 93.00 118 LEU A C 1
ATOM 949 O O . LEU A 1 118 ? 11.585 8.531 -17.209 1.00 93.00 118 LEU A O 1
ATOM 953 N N . THR A 1 119 ? 10.182 7.539 -18.655 1.00 93.94 119 THR A N 1
ATOM 954 C CA . THR A 1 119 ? 11.097 6.439 -18.993 1.00 93.94 119 THR A CA 1
ATOM 955 C C . THR A 1 119 ? 12.323 6.958 -19.740 1.00 93.94 119 THR A C 1
ATOM 957 O O . THR A 1 119 ? 13.442 6.564 -19.417 1.00 93.94 119 THR A O 1
ATOM 960 N N . THR A 1 120 ? 12.122 7.855 -20.709 1.00 92.25 120 THR A N 1
ATOM 961 C CA . THR A 1 120 ? 13.206 8.435 -21.515 1.00 92.25 120 THR A CA 1
ATOM 962 C C . THR A 1 120 ? 14.118 9.311 -20.663 1.00 92.25 120 THR A C 1
ATOM 964 O O . THR A 1 120 ? 15.333 9.124 -20.693 1.00 92.25 120 THR A O 1
ATOM 967 N N . ASP A 1 121 ? 13.545 10.206 -19.856 1.00 92.50 121 ASP A N 1
ATOM 968 C CA . ASP A 1 121 ? 14.313 11.087 -18.974 1.00 92.50 121 ASP A CA 1
ATOM 969 C C . ASP A 1 121 ? 15.128 10.276 -17.957 1.00 92.50 121 ASP A C 1
ATOM 971 O O . ASP A 1 121 ? 16.331 10.490 -17.819 1.00 92.50 121 ASP A O 1
ATOM 975 N N . LEU A 1 122 ? 14.507 9.291 -17.293 1.00 94.69 122 LEU A N 1
ATOM 976 C CA . LEU A 1 122 ? 15.211 8.455 -16.319 1.00 94.69 122 LEU A CA 1
ATOM 977 C C . LEU A 1 122 ? 16.318 7.626 -16.977 1.00 94.69 122 LEU A C 1
ATOM 979 O O . LEU A 1 122 ? 17.387 7.443 -16.396 1.00 94.69 122 LEU A O 1
ATOM 983 N N . PHE A 1 123 ? 16.077 7.109 -18.184 1.00 94.50 123 PHE A N 1
ATOM 984 C CA . PHE A 1 123 ? 17.098 6.385 -18.931 1.00 94.50 123 PHE A CA 1
ATOM 985 C C . PHE A 1 123 ? 18.306 7.278 -19.242 1.00 94.50 123 PHE A C 1
ATOM 987 O O . PHE A 1 123 ? 19.437 6.858 -18.999 1.00 94.50 123 PHE A O 1
ATOM 994 N N . LEU A 1 124 ? 18.078 8.503 -19.729 1.00 91.69 124 LEU A N 1
ATOM 995 C CA . LEU A 1 124 ? 19.143 9.460 -20.043 1.00 91.69 124 LEU A CA 1
ATOM 996 C C . LEU A 1 124 ? 19.938 9.861 -18.803 1.00 91.69 124 LEU A C 1
ATOM 998 O O . LEU A 1 124 ? 21.167 9.840 -18.838 1.00 91.69 124 LEU A O 1
ATOM 1002 N N . ASP A 1 125 ? 19.262 10.163 -17.696 1.00 90.06 125 ASP A N 1
ATOM 1003 C CA . ASP A 1 125 ? 19.933 10.542 -16.450 1.00 90.06 125 ASP A CA 1
ATOM 1004 C C . ASP A 1 125 ? 20.827 9.408 -15.935 1.00 90.06 125 ASP A C 1
ATOM 1006 O O . ASP A 1 125 ? 21.977 9.631 -15.544 1.00 90.06 125 ASP A O 1
ATOM 1010 N N . ARG A 1 126 ? 20.350 8.161 -16.018 1.00 89.38 126 ARG A N 1
ATOM 1011 C CA . ARG A 1 126 ? 21.144 6.987 -15.634 1.00 89.38 126 ARG A CA 1
ATOM 1012 C C . ARG A 1 126 ? 22.277 6.687 -16.606 1.00 89.38 126 ARG A C 1
ATOM 1014 O O . ARG A 1 126 ? 23.350 6.280 -16.162 1.00 89.38 126 ARG A O 1
ATOM 1021 N N . LEU A 1 127 ? 22.062 6.882 -17.904 1.00 89.19 127 LEU A N 1
ATOM 1022 C CA . LEU A 1 127 ? 23.106 6.728 -18.911 1.00 89.19 127 LEU A CA 1
ATOM 1023 C C . LEU A 1 127 ? 24.220 7.753 -18.684 1.00 89.19 127 LEU A C 1
ATOM 1025 O O . LEU A 1 127 ? 25.384 7.375 -18.639 1.00 89.19 127 LEU A O 1
ATOM 1029 N N . ASN A 1 128 ? 23.875 9.018 -18.452 1.00 86.69 128 ASN A N 1
ATOM 1030 C CA . ASN A 1 128 ? 24.845 10.068 -18.154 1.00 86.69 128 ASN A CA 1
ATOM 1031 C C . ASN A 1 128 ? 25.630 9.778 -16.873 1.00 86.69 128 ASN A C 1
ATOM 1033 O O . ASN A 1 128 ? 26.855 9.868 -16.877 1.00 86.69 128 ASN A O 1
ATOM 1037 N N . ALA A 1 129 ? 24.959 9.348 -15.800 1.00 84.50 129 ALA A N 1
ATOM 1038 C CA . ALA A 1 129 ? 25.641 8.929 -14.575 1.00 84.50 129 ALA A CA 1
ATOM 1039 C C . ALA A 1 129 ? 26.615 7.760 -14.822 1.00 84.50 129 ALA A C 1
ATOM 1041 O O . ALA A 1 129 ? 27.724 7.748 -14.286 1.00 84.50 129 ALA A O 1
ATOM 1042 N N . TYR A 1 130 ? 26.224 6.798 -15.664 1.00 83.00 130 TYR A N 1
ATOM 1043 C CA . TYR A 1 130 ? 27.081 5.684 -16.060 1.00 83.00 130 TYR A CA 1
ATOM 1044 C C . TYR A 1 130 ? 28.303 6.149 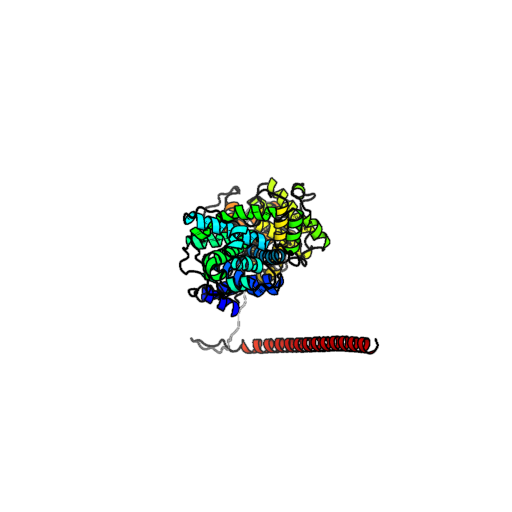-16.866 1.00 83.00 130 TYR A C 1
ATOM 1046 O O . TYR A 1 130 ? 29.420 5.747 -16.552 1.00 83.00 130 TYR A O 1
ATOM 1054 N N . GLU A 1 131 ? 28.127 7.006 -17.873 1.00 81.50 131 GLU A N 1
ATOM 1055 C CA . GLU A 1 131 ? 29.225 7.500 -18.717 1.00 81.50 131 GLU A CA 1
ATOM 1056 C C . GLU A 1 131 ? 30.212 8.382 -17.925 1.00 81.50 131 GLU A C 1
ATOM 1058 O O . GLU A 1 131 ? 31.427 8.228 -18.079 1.00 81.50 131 GLU A O 1
ATOM 1063 N N . ILE A 1 132 ? 29.714 9.211 -16.995 1.00 78.06 132 ILE A N 1
ATOM 1064 C CA . ILE A 1 132 ? 30.543 9.988 -16.054 1.00 78.06 132 ILE A CA 1
ATOM 1065 C C . ILE A 1 132 ? 31.395 9.053 -15.189 1.00 78.06 132 ILE A C 1
ATOM 1067 O O . ILE A 1 132 ? 32.600 9.261 -15.064 1.00 78.06 132 ILE A O 1
ATOM 1071 N N . ALA A 1 133 ? 30.804 7.987 -14.639 1.00 76.88 133 ALA A N 1
ATOM 1072 C CA . ALA A 1 133 ? 31.538 7.006 -13.837 1.00 76.88 133 ALA A CA 1
ATOM 1073 C C . ALA A 1 133 ? 32.638 6.270 -14.631 1.00 76.88 133 ALA A C 1
ATOM 1075 O O . ALA A 1 133 ? 33.576 5.746 -14.035 1.00 76.88 133 ALA A O 1
ATOM 1076 N N . HIS A 1 134 ? 32.548 6.255 -15.966 1.00 76.75 134 HIS A N 1
ATOM 1077 C CA . HIS A 1 134 ? 33.536 5.659 -16.871 1.00 76.75 134 HIS A CA 1
ATOM 1078 C C . HIS A 1 134 ? 34.425 6.712 -17.565 1.00 76.75 134 HIS A C 1
ATOM 1080 O O . HIS A 1 134 ? 35.063 6.407 -18.574 1.00 76.75 134 HIS A O 1
ATOM 1086 N N . ASN A 1 135 ? 34.498 7.937 -17.023 1.00 70.12 135 ASN A N 1
ATOM 1087 C CA . ASN A 1 135 ? 35.323 9.052 -17.510 1.00 70.12 135 ASN A CA 1
ATOM 1088 C C . ASN A 1 135 ? 35.071 9.446 -18.980 1.00 70.12 135 ASN A C 1
ATOM 1090 O O . ASN A 1 135 ? 35.971 9.945 -19.661 1.00 70.12 135 ASN A O 1
ATOM 1094 N N . ARG A 1 136 ? 33.851 9.243 -19.493 1.00 70.44 136 ARG A N 1
ATOM 1095 C CA . ARG A 1 136 ? 33.450 9.751 -20.811 1.00 70.44 136 ARG A CA 1
ATOM 1096 C C . ARG A 1 136 ? 32.807 11.129 -20.628 1.00 70.44 136 ARG A C 1
ATOM 1098 O O . ARG A 1 136 ? 31.661 11.244 -20.214 1.00 70.44 136 ARG A O 1
ATOM 1105 N N . ASN A 1 137 ? 33.561 12.193 -20.913 1.00 58.47 137 ASN A N 1
ATOM 1106 C CA . ASN A 1 137 ? 33.190 13.590 -20.615 1.00 58.47 137 ASN A CA 1
ATOM 1107 C C . ASN A 1 137 ? 32.179 14.229 -21.594 1.00 58.47 137 ASN A C 1
ATOM 1109 O O . ASN A 1 137 ? 32.221 15.435 -21.828 1.00 58.47 137 ASN A O 1
ATOM 1113 N N . SER A 1 138 ? 31.263 13.456 -22.173 1.00 66.06 138 SER A N 1
ATOM 1114 C CA . SER A 1 138 ? 30.202 13.996 -23.029 1.00 66.06 138 SER A CA 1
ATOM 1115 C C . SER A 1 138 ? 28.842 13.715 -22.409 1.00 66.06 138 SER A C 1
ATOM 1117 O O . SER A 1 138 ? 28.440 12.556 -22.320 1.00 66.06 138 SER A O 1
ATOM 1119 N N . ALA A 1 139 ? 28.129 14.771 -22.013 1.00 74.31 139 ALA A N 1
ATOM 1120 C CA . ALA A 1 139 ? 26.717 14.656 -21.677 1.00 74.31 139 ALA A CA 1
ATOM 1121 C C . ALA A 1 139 ? 25.953 14.170 -22.918 1.00 74.31 139 ALA A C 1
ATOM 1123 O O . ALA A 1 139 ? 26.024 14.794 -23.977 1.00 74.31 139 ALA A O 1
ATOM 1124 N N . ILE A 1 140 ? 25.263 13.042 -22.786 1.00 80.50 140 ILE A N 1
ATOM 1125 C CA . ILE A 1 140 ? 24.398 12.473 -23.812 1.00 80.50 140 ILE A CA 1
ATOM 1126 C C . ILE A 1 140 ? 23.006 13.068 -23.615 1.00 80.50 140 ILE A C 1
ATOM 1128 O O . ILE A 1 140 ? 22.378 12.901 -22.567 1.00 80.50 140 ILE A O 1
ATOM 1132 N N . ASP A 1 141 ? 22.527 13.769 -24.632 1.00 85.19 141 ASP A N 1
ATOM 1133 C CA . ASP A 1 141 ? 21.147 14.235 -24.720 1.00 85.19 141 ASP A CA 1
ATOM 1134 C C . ASP A 1 141 ? 20.300 13.292 -25.592 1.00 85.19 141 ASP A C 1
ATOM 1136 O O . ASP A 1 141 ? 20.799 12.352 -26.217 1.00 85.19 141 ASP A O 1
ATOM 1140 N N . ILE A 1 142 ? 18.988 13.536 -25.640 1.00 83.38 142 ILE A N 1
ATOM 1141 C CA . ILE A 1 142 ? 18.089 12.704 -26.445 1.00 83.38 142 ILE A CA 1
ATOM 1142 C C . ILE A 1 142 ? 18.440 12.753 -27.938 1.00 83.38 142 ILE A C 1
ATOM 1144 O O . ILE A 1 142 ? 18.377 11.728 -28.606 1.00 83.38 142 ILE A O 1
ATOM 1148 N N . THR A 1 143 ? 18.866 13.909 -28.452 1.00 86.94 143 THR A N 1
ATOM 1149 C CA . THR A 1 143 ? 19.175 14.117 -29.874 1.00 86.94 143 THR A CA 1
ATOM 1150 C C . THR A 1 143 ? 20.386 13.293 -30.312 1.00 86.94 143 THR A C 1
ATOM 1152 O O . THR A 1 143 ? 20.357 12.610 -31.334 1.00 86.94 143 THR A O 1
ATOM 1155 N N . SER A 1 144 ? 21.458 13.325 -29.521 1.00 85.81 144 SER A N 1
ATOM 1156 C CA . SER A 1 144 ? 22.668 12.537 -29.754 1.00 85.81 144 SER A CA 1
ATOM 1157 C C . SER A 1 144 ? 22.409 11.044 -29.579 1.00 85.81 144 SER A C 1
ATOM 1159 O O . SER A 1 144 ? 22.921 10.241 -30.361 1.00 85.81 144 SER A O 1
ATOM 1161 N N . LEU A 1 145 ? 21.575 10.654 -28.611 1.00 85.81 145 LEU A N 1
ATOM 1162 C CA . LEU A 1 145 ? 21.169 9.261 -28.457 1.00 85.81 145 LEU A CA 1
ATOM 1163 C C . LEU A 1 145 ? 20.346 8.778 -29.658 1.00 85.81 145 LEU A C 1
ATOM 1165 O O . LEU A 1 145 ? 20.599 7.687 -30.158 1.00 85.81 145 LEU A O 1
ATOM 1169 N N . GLU A 1 146 ? 19.411 9.583 -30.162 1.00 89.19 146 GLU A N 1
ATOM 1170 C CA . GLU A 1 146 ? 18.612 9.251 -31.346 1.00 89.19 146 GLU A CA 1
ATOM 1171 C C . GLU A 1 146 ? 19.469 9.120 -32.609 1.00 89.19 146 GLU A C 1
ATOM 1173 O O . GLU A 1 146 ? 19.197 8.254 -33.440 1.00 89.19 146 GLU A O 1
ATOM 1178 N N . ALA A 1 147 ? 20.531 9.920 -32.739 1.00 88.12 147 ALA A N 1
ATOM 1179 C CA . ALA A 1 147 ? 21.479 9.808 -33.844 1.00 88.12 147 ALA A CA 1
ATOM 1180 C C . ALA A 1 147 ? 22.336 8.530 -33.761 1.00 88.12 147 ALA A C 1
ATOM 1182 O O . ALA A 1 147 ? 22.569 7.872 -34.774 1.00 88.12 147 ALA A O 1
ATOM 1183 N N . ASN A 1 148 ? 22.788 8.163 -32.557 1.00 86.31 148 ASN A N 1
ATOM 1184 C CA . ASN A 1 148 ? 23.741 7.066 -32.354 1.00 86.31 148 ASN A CA 1
ATOM 1185 C C . ASN A 1 148 ? 23.074 5.697 -32.130 1.00 86.31 148 ASN A C 1
ATOM 1187 O O . ASN A 1 148 ? 23.632 4.659 -32.489 1.00 86.31 148 ASN A O 1
ATOM 1191 N N . ALA A 1 149 ? 21.886 5.676 -31.527 1.00 89.06 149 ALA A N 1
ATOM 1192 C CA . ALA A 1 149 ? 21.146 4.473 -31.155 1.00 89.06 149 ALA A CA 1
ATOM 1193 C C . ALA A 1 149 ? 19.638 4.587 -31.483 1.00 89.06 149 ALA A C 1
ATOM 1195 O O . ALA A 1 149 ? 18.785 4.412 -30.604 1.00 89.06 149 ALA A O 1
ATOM 1196 N N . PRO A 1 150 ? 19.271 4.844 -32.756 1.00 90.44 150 PRO A N 1
ATOM 1197 C CA . PRO A 1 150 ? 17.884 5.108 -33.151 1.00 90.44 150 PRO A CA 1
ATOM 1198 C C . PRO A 1 150 ? 16.936 3.937 -32.859 1.00 90.44 150 PRO A C 1
ATOM 1200 O O . PRO A 1 150 ? 15.771 4.144 -32.514 1.00 90.44 150 PRO A O 1
ATOM 1203 N N . VAL A 1 151 ? 17.420 2.694 -32.974 1.00 92.19 151 VAL A N 1
ATOM 1204 C CA . VAL A 1 151 ? 16.611 1.491 -32.720 1.00 92.19 151 VAL A CA 1
ATOM 1205 C C . VAL A 1 151 ? 16.305 1.358 -31.229 1.00 92.19 151 VAL A C 1
ATOM 1207 O O . VAL A 1 151 ? 15.165 1.060 -30.869 1.00 92.19 151 VAL A O 1
ATOM 1210 N N . LEU A 1 152 ? 17.286 1.627 -30.363 1.00 91.56 152 LEU A N 1
ATOM 1211 C CA . LEU A 1 152 ? 17.087 1.648 -28.914 1.00 91.56 152 LEU A CA 1
ATOM 1212 C C . LEU A 1 152 ? 16.068 2.721 -28.512 1.00 91.56 152 LEU A C 1
ATOM 1214 O O . LEU A 1 152 ? 15.106 2.403 -27.815 1.00 91.56 152 LEU A O 1
ATOM 1218 N N . CYS A 1 153 ? 16.234 3.960 -28.989 1.00 90.56 153 CYS A N 1
ATOM 1219 C CA . CYS A 1 153 ? 15.290 5.049 -28.722 1.00 90.56 153 CYS A CA 1
ATOM 1220 C C . CYS A 1 153 ? 13.868 4.671 -29.135 1.00 90.56 153 CYS A C 1
ATOM 1222 O O . CYS A 1 153 ? 12.925 4.852 -28.365 1.00 90.56 153 CYS A O 1
ATOM 1224 N N . LYS A 1 154 ? 13.713 4.087 -30.329 1.00 90.50 154 LYS A N 1
ATOM 1225 C CA . LYS A 1 154 ? 12.417 3.616 -30.813 1.00 90.50 154 LYS A CA 1
ATOM 1226 C C . LYS A 1 154 ? 11.819 2.554 -29.888 1.00 90.50 154 LYS A C 1
ATOM 1228 O O . LYS A 1 154 ? 10.652 2.681 -29.535 1.00 90.50 154 LYS A O 1
ATOM 1233 N N . LYS A 1 155 ? 12.597 1.556 -29.453 1.00 91.31 155 LYS A N 1
ATOM 1234 C CA . LYS A 1 155 ? 12.129 0.507 -28.528 1.00 91.31 155 LYS A CA 1
ATOM 1235 C C . LYS A 1 155 ? 11.732 1.064 -27.158 1.00 91.31 155 LYS A C 1
ATOM 1237 O O . LYS A 1 155 ? 10.693 0.674 -26.637 1.00 91.31 155 LYS A O 1
ATOM 1242 N N . ILE A 1 156 ? 12.509 1.993 -26.592 1.00 92.12 156 ILE A N 1
ATOM 1243 C CA . ILE A 1 156 ? 12.172 2.646 -25.314 1.00 92.12 156 ILE A CA 1
ATOM 1244 C C . ILE A 1 156 ? 10.824 3.362 -25.433 1.00 92.12 156 ILE A C 1
ATOM 1246 O O . ILE A 1 156 ? 9.933 3.121 -24.617 1.00 92.12 156 ILE A O 1
ATOM 1250 N N . LYS A 1 157 ? 10.643 4.179 -26.477 1.00 90.44 157 LYS A N 1
ATOM 1251 C CA . LYS A 1 157 ? 9.387 4.905 -26.702 1.00 90.44 157 LYS A CA 1
ATOM 1252 C C . LYS A 1 157 ? 8.215 3.952 -26.926 1.00 90.44 157 LYS A C 1
ATOM 1254 O O . LYS A 1 157 ? 7.205 4.067 -26.245 1.00 90.44 157 LYS A O 1
ATOM 1259 N N . GLN A 1 158 ? 8.374 2.966 -27.814 1.00 89.31 158 GLN A N 1
ATOM 1260 C CA . GLN A 1 158 ? 7.338 1.970 -28.119 1.00 89.31 158 GLN A CA 1
ATOM 1261 C C . GLN A 1 158 ? 6.893 1.183 -26.879 1.00 89.31 158 GLN A C 1
ATOM 1263 O O . GLN A 1 158 ? 5.693 1.032 -26.666 1.00 89.31 158 GLN A O 1
ATOM 1268 N N . SER A 1 159 ? 7.831 0.834 -25.989 1.00 91.00 159 SER A N 1
ATOM 1269 C CA . SER A 1 159 ? 7.541 0.124 -24.734 1.00 91.00 159 SER A CA 1
ATOM 1270 C C . SER A 1 159 ? 6.607 0.854 -23.766 1.00 91.00 159 SER A C 1
ATOM 1272 O O . SER A 1 159 ? 6.247 0.297 -22.731 1.00 91.00 159 SER A O 1
ATOM 1274 N N . CYS A 1 160 ? 6.275 2.117 -24.031 1.00 90.38 160 CYS A N 1
ATOM 1275 C CA . CYS A 1 160 ? 5.446 2.952 -23.169 1.00 90.38 160 CYS A CA 1
ATOM 1276 C C . CYS A 1 160 ? 3.994 3.076 -23.655 1.00 90.38 160 CYS A C 1
ATOM 1278 O O . CYS A 1 160 ? 3.231 3.827 -23.050 1.00 90.38 160 CYS A O 1
ATOM 1280 N N . PHE A 1 161 ? 3.613 2.374 -24.725 1.00 85.50 161 PHE A N 1
ATOM 1281 C CA . PHE A 1 161 ? 2.274 2.439 -25.316 1.00 85.50 161 PHE A CA 1
ATOM 1282 C C . PHE A 1 161 ? 1.459 1.162 -25.077 1.00 85.50 161 PHE A C 1
ATOM 1284 O O . PHE A 1 161 ? 1.982 0.113 -24.683 1.00 85.50 161 PHE A O 1
ATOM 1291 N N . GLU A 1 162 ? 0.142 1.253 -25.272 1.00 76.75 162 GLU A N 1
ATOM 1292 C CA . GLU A 1 162 ? -0.738 0.090 -25.162 1.00 76.75 162 GLU A CA 1
ATOM 1293 C C . GLU A 1 162 ? -0.399 -0.974 -26.223 1.00 76.75 162 GLU A C 1
ATOM 1295 O O . GLU A 1 162 ? -0.065 -0.657 -27.364 1.00 76.75 162 GLU A O 1
ATOM 1300 N N . GLY A 1 163 ? -0.449 -2.252 -25.836 1.00 75.81 163 GLY A N 1
ATOM 1301 C CA . GLY A 1 163 ? -0.183 -3.387 -26.727 1.00 75.81 163 GLY A CA 1
ATOM 1302 C C . GLY A 1 163 ? 1.297 -3.711 -26.959 1.00 75.81 163 GLY A C 1
ATOM 1303 O O . GLY A 1 163 ? 1.599 -4.788 -27.476 1.00 75.81 163 GLY A O 1
ATOM 1304 N N . ASP A 1 164 ? 2.224 -2.847 -26.536 1.00 80.69 164 ASP A N 1
ATOM 1305 C CA . ASP A 1 164 ? 3.648 -3.168 -26.559 1.00 80.69 164 ASP A CA 1
ATOM 1306 C C . ASP A 1 164 ? 3.971 -4.196 -25.457 1.00 80.69 164 ASP A C 1
ATOM 1308 O O . ASP A 1 164 ? 3.850 -3.944 -24.257 1.00 80.69 164 ASP A O 1
ATOM 1312 N N . GLY A 1 165 ? 4.329 -5.413 -25.875 1.00 86.12 165 GLY A N 1
ATOM 1313 C CA . GLY A 1 165 ? 4.591 -6.539 -24.977 1.00 86.12 165 GLY A CA 1
ATOM 1314 C C . GLY A 1 165 ? 5.907 -6.444 -24.198 1.00 86.12 165 GLY A C 1
ATOM 1315 O O . GLY A 1 165 ? 6.225 -7.387 -23.471 1.00 86.12 165 GLY A O 1
ATOM 1316 N N . MET A 1 166 ? 6.686 -5.363 -24.339 1.00 89.19 166 MET A N 1
ATOM 1317 C CA . MET A 1 166 ? 8.012 -5.224 -23.733 1.00 89.19 166 MET A CA 1
ATOM 1318 C C . MET A 1 166 ? 7.970 -5.340 -22.211 1.00 89.19 166 MET A C 1
ATOM 1320 O O . MET A 1 166 ? 8.786 -6.069 -21.655 1.00 89.19 166 MET A O 1
ATOM 1324 N N . ASP A 1 167 ? 7.022 -4.681 -21.535 1.00 91.25 167 ASP A N 1
ATOM 1325 C CA . ASP A 1 167 ? 6.915 -4.765 -20.073 1.00 91.25 167 ASP A CA 1
ATOM 1326 C C . ASP A 1 167 ? 6.668 -6.209 -19.638 1.00 91.25 167 ASP A C 1
ATOM 1328 O O . ASP A 1 167 ? 7.415 -6.747 -18.819 1.00 91.25 167 ASP A O 1
ATOM 1332 N N . ARG A 1 168 ? 5.700 -6.893 -20.261 1.00 89.88 168 ARG A N 1
ATOM 1333 C CA . ARG A 1 168 ? 5.455 -8.316 -19.999 1.00 89.88 168 ARG A CA 1
ATOM 1334 C C . ARG A 1 168 ? 6.730 -9.140 -20.190 1.00 89.88 168 ARG A C 1
ATOM 1336 O O . ARG A 1 168 ? 7.087 -9.906 -19.299 1.00 89.88 168 ARG A O 1
ATOM 1343 N N . CYS A 1 169 ? 7.440 -8.949 -21.302 1.00 89.44 169 CYS A N 1
ATOM 1344 C CA . CYS A 1 169 ? 8.672 -9.677 -21.594 1.00 89.44 169 CYS A CA 1
ATOM 1345 C C . CYS A 1 169 ? 9.787 -9.391 -20.579 1.00 89.44 169 CYS A C 1
ATOM 1347 O O . CYS A 1 169 ? 10.487 -10.323 -20.189 1.00 89.44 169 CYS A O 1
ATOM 1349 N N . ILE A 1 170 ? 9.954 -8.143 -20.126 1.00 91.62 170 ILE A N 1
ATOM 1350 C CA . ILE A 1 170 ? 10.920 -7.793 -19.077 1.00 91.62 170 ILE A CA 1
ATOM 1351 C C . ILE A 1 170 ? 10.588 -8.601 -17.820 1.00 91.62 170 ILE A C 1
ATOM 1353 O O . ILE A 1 170 ? 11.411 -9.399 -17.378 1.00 91.62 170 ILE A O 1
ATOM 1357 N N . TRP A 1 171 ? 9.366 -8.468 -17.299 1.00 90.88 171 TRP A N 1
ATOM 1358 C CA . TRP A 1 171 ? 8.949 -9.072 -16.028 1.00 90.88 171 TRP A CA 1
ATOM 1359 C C . TRP A 1 171 ? 8.839 -10.602 -16.061 1.00 90.88 171 TRP A C 1
ATOM 1361 O O . TRP A 1 171 ? 9.033 -11.253 -15.037 1.00 90.88 171 TRP A O 1
ATOM 1371 N N . GLU A 1 172 ? 8.587 -11.205 -17.224 1.00 88.50 172 GLU A N 1
ATOM 1372 C CA . GLU A 1 172 ? 8.618 -12.662 -17.406 1.00 88.50 172 GLU A CA 1
ATOM 1373 C C . GLU A 1 172 ? 10.023 -13.265 -17.334 1.00 88.50 172 GLU A C 1
ATOM 1375 O O . GLU A 1 172 ? 10.151 -14.455 -17.026 1.00 88.50 172 GLU A O 1
ATOM 1380 N N . ASN A 1 173 ? 11.047 -12.460 -17.624 1.00 88.88 173 ASN A N 1
ATOM 1381 C CA . ASN A 1 173 ? 12.436 -12.893 -17.732 1.00 88.88 173 ASN A CA 1
ATOM 1382 C C . ASN A 1 173 ? 13.326 -12.375 -16.593 1.00 88.88 173 ASN A C 1
ATOM 1384 O O . ASN A 1 173 ? 14.510 -12.708 -16.577 1.00 88.88 173 ASN A O 1
ATOM 1388 N N . ILE A 1 174 ? 12.793 -11.598 -15.640 1.00 90.00 174 ILE A N 1
ATOM 1389 C CA . ILE A 1 174 ? 13.555 -11.181 -14.455 1.00 90.00 174 ILE A CA 1
ATOM 1390 C C . ILE A 1 174 ? 13.803 -12.375 -13.540 1.00 90.00 174 ILE A C 1
ATOM 1392 O O . ILE A 1 174 ? 12.881 -13.110 -13.190 1.00 90.00 174 ILE A O 1
ATOM 1396 N N . THR A 1 175 ? 15.040 -12.493 -13.077 1.00 89.44 175 THR A N 1
ATOM 1397 C CA . THR A 1 175 ? 15.440 -13.373 -11.978 1.00 89.44 175 THR A CA 1
ATOM 1398 C C . THR A 1 175 ? 16.316 -12.614 -11.001 1.00 89.44 175 THR A C 1
ATOM 1400 O O . THR A 1 175 ? 17.038 -11.698 -11.390 1.00 89.44 175 THR A O 1
ATOM 1403 N N . ILE A 1 176 ? 16.241 -12.951 -9.718 1.00 84.75 176 ILE A N 1
ATOM 1404 C CA . ILE A 1 176 ? 16.980 -12.236 -8.678 1.00 84.75 176 ILE A CA 1
ATOM 1405 C C . ILE A 1 176 ? 18.246 -13.017 -8.340 1.00 84.75 176 ILE A C 1
ATOM 1407 O O . ILE A 1 176 ? 18.201 -14.237 -8.174 1.00 84.75 176 ILE A O 1
ATOM 1411 N N . GLN A 1 177 ? 19.382 -12.323 -8.233 1.00 78.12 177 GLN A N 1
ATOM 1412 C CA . GLN A 1 177 ? 20.602 -12.968 -7.753 1.00 78.12 177 GLN A CA 1
ATOM 1413 C C . GLN A 1 177 ? 20.426 -13.480 -6.309 1.00 78.12 177 GLN A C 1
ATOM 1415 O O . GLN A 1 177 ? 19.866 -12.764 -5.478 1.00 78.12 177 GLN A O 1
ATOM 1420 N N . PRO A 1 178 ? 20.922 -14.690 -5.992 1.00 60.94 178 PRO A N 1
ATOM 1421 C CA . PRO A 1 178 ? 20.661 -15.362 -4.715 1.00 60.94 178 PRO A CA 1
ATOM 1422 C C . PRO A 1 178 ? 21.282 -14.672 -3.484 1.00 60.94 178 PRO A C 1
ATOM 1424 O O . PRO A 1 178 ? 20.874 -14.959 -2.362 1.00 60.94 178 PRO A O 1
ATOM 1427 N N . ASP A 1 179 ? 22.203 -13.721 -3.668 1.00 65.62 179 ASP A N 1
ATOM 1428 C CA . ASP A 1 179 ? 23.008 -13.127 -2.591 1.00 65.62 179 ASP A CA 1
ATOM 1429 C C . ASP A 1 179 ? 22.535 -11.727 -2.153 1.00 65.62 179 ASP A C 1
ATOM 1431 O O . ASP A 1 179 ? 23.336 -10.810 -1.947 1.00 65.62 179 ASP A O 1
ATOM 1435 N N . ILE A 1 180 ? 21.223 -11.526 -1.983 1.00 75.69 180 ILE A N 1
ATOM 1436 C CA . ILE A 1 180 ? 20.738 -10.295 -1.338 1.00 75.69 180 ILE A CA 1
ATOM 1437 C C . ILE A 1 180 ? 21.143 -10.339 0.136 1.00 75.69 180 ILE A C 1
ATOM 1439 O O . ILE A 1 180 ? 20.698 -11.202 0.898 1.00 75.69 180 ILE A O 1
ATOM 1443 N N . SER A 1 181 ? 21.960 -9.381 0.577 1.00 79.75 181 SER A N 1
ATOM 1444 C CA . SER A 1 181 ? 22.293 -9.280 1.997 1.00 79.75 181 SER A CA 1
ATOM 1445 C C . SER A 1 181 ? 21.019 -9.062 2.827 1.00 79.75 181 SER A C 1
ATOM 1447 O O . SER A 1 181 ? 20.120 -8.317 2.430 1.00 79.75 181 SER A O 1
ATOM 1449 N N . LYS A 1 182 ? 20.939 -9.665 4.023 1.00 82.06 182 LYS A N 1
ATOM 1450 C CA . LYS A 1 182 ? 19.774 -9.500 4.919 1.00 82.06 182 LYS A CA 1
ATOM 1451 C C . LYS A 1 182 ? 19.454 -8.026 5.207 1.00 82.06 182 LYS A C 1
ATOM 1453 O O . LYS A 1 182 ? 18.288 -7.669 5.347 1.00 82.06 182 LYS A O 1
ATOM 1458 N N . SER A 1 183 ? 20.485 -7.179 5.272 1.00 86.12 183 SER A N 1
ATOM 1459 C CA . SER A 1 183 ? 20.344 -5.727 5.435 1.00 86.12 183 SER A CA 1
ATOM 1460 C C . SER A 1 183 ? 19.606 -5.099 4.250 1.00 86.12 183 SER A C 1
ATOM 1462 O O . SER A 1 183 ? 18.588 -4.438 4.445 1.00 86.12 183 SER A O 1
ATOM 1464 N N . VAL A 1 184 ? 20.064 -5.362 3.020 1.00 88.62 184 VAL A N 1
ATOM 1465 C CA . VAL A 1 184 ? 19.451 -4.818 1.797 1.00 88.62 184 VAL A CA 1
ATOM 1466 C C . VAL A 1 184 ? 18.029 -5.346 1.614 1.00 88.62 184 VAL A C 1
ATOM 1468 O O . VAL A 1 184 ? 17.127 -4.563 1.327 1.00 88.62 184 VAL A O 1
ATOM 1471 N N . ALA A 1 185 ? 17.798 -6.640 1.854 1.00 86.56 185 ALA A N 1
ATOM 1472 C CA . ALA A 1 185 ? 16.463 -7.234 1.794 1.00 86.56 185 ALA A CA 1
ATOM 1473 C C . ALA A 1 185 ? 15.489 -6.544 2.768 1.00 86.56 185 ALA A C 1
ATOM 1475 O O . ALA A 1 185 ? 14.379 -6.184 2.383 1.00 86.56 185 ALA A O 1
ATOM 1476 N N . SER A 1 186 ? 15.923 -6.292 4.008 1.00 88.00 186 SER A N 1
ATOM 1477 C CA . SER A 1 186 ? 15.129 -5.573 5.014 1.00 88.00 186 SER A CA 1
ATOM 1478 C C . SER A 1 186 ? 14.851 -4.120 4.608 1.00 88.00 186 SER A C 1
ATOM 1480 O O . SER A 1 186 ? 13.713 -3.656 4.703 1.00 88.00 186 SER A O 1
ATOM 1482 N N . LYS A 1 187 ? 15.859 -3.404 4.090 1.00 91.31 187 LYS A N 1
ATOM 1483 C CA . LYS A 1 187 ? 15.707 -2.026 3.595 1.00 91.31 187 LYS A CA 1
ATOM 1484 C C . LYS A 1 187 ? 14.717 -1.939 2.430 1.00 91.31 187 LYS A C 1
ATOM 1486 O O . LYS A 1 187 ? 13.803 -1.119 2.476 1.00 91.31 187 LYS A O 1
ATOM 1491 N N . LEU A 1 188 ? 14.849 -2.809 1.427 1.00 91.94 188 LEU A N 1
ATOM 1492 C CA . LEU A 1 188 ? 13.941 -2.862 0.276 1.00 91.94 188 LEU A CA 1
ATOM 1493 C C . LEU A 1 188 ? 12.523 -3.281 0.675 1.00 91.94 188 LEU A C 1
ATOM 1495 O O . LEU A 1 188 ? 11.552 -2.702 0.191 1.00 91.94 188 LEU A O 1
ATOM 1499 N N . SER A 1 189 ? 12.392 -4.240 1.591 1.00 90.75 189 SER A N 1
ATOM 1500 C CA . SER A 1 189 ? 11.098 -4.626 2.151 1.00 90.75 189 SER A CA 1
ATOM 1501 C C . SER A 1 189 ? 10.419 -3.454 2.851 1.00 90.75 189 SER A C 1
ATOM 1503 O O . SER A 1 189 ? 9.274 -3.139 2.541 1.00 90.75 189 SER A O 1
ATOM 1505 N N . ASN A 1 190 ? 11.134 -2.736 3.723 1.00 89.88 190 ASN A N 1
ATOM 1506 C CA . ASN A 1 190 ? 10.603 -1.544 4.384 1.00 89.88 190 ASN A CA 1
ATOM 1507 C C . ASN A 1 190 ? 10.233 -0.444 3.378 1.00 89.88 190 ASN A C 1
ATOM 1509 O O . ASN A 1 190 ? 9.200 0.206 3.537 1.00 89.88 190 ASN A O 1
ATOM 1513 N N . PHE A 1 191 ? 11.051 -0.251 2.339 1.00 92.50 191 PHE A N 1
ATOM 1514 C CA . PHE A 1 191 ? 10.794 0.716 1.276 1.00 92.50 191 PHE A CA 1
ATOM 1515 C C . PHE A 1 191 ? 9.477 0.425 0.546 1.00 92.50 191 PHE A C 1
ATOM 1517 O O . PHE A 1 191 ? 8.662 1.335 0.395 1.00 92.50 191 PHE A O 1
ATOM 1524 N N . LEU A 1 192 ? 9.253 -0.830 0.137 1.00 93.62 192 LEU A N 1
ATOM 1525 C CA . LEU A 1 192 ? 8.068 -1.244 -0.624 1.00 93.62 192 LEU A CA 1
ATOM 1526 C C . LEU A 1 192 ? 6.823 -1.428 0.249 1.00 93.62 192 LEU A C 1
ATOM 1528 O O . LEU A 1 192 ? 5.734 -1.039 -0.160 1.00 93.62 192 LEU A O 1
ATOM 1532 N N . ARG A 1 193 ? 6.960 -1.973 1.463 1.00 90.69 193 ARG A N 1
ATOM 1533 C CA . ARG A 1 193 ? 5.836 -2.164 2.396 1.00 90.69 193 ARG A CA 1
ATOM 1534 C C . ARG A 1 193 ? 5.170 -0.840 2.773 1.00 90.69 193 ARG A C 1
ATOM 1536 O O . ARG A 1 193 ? 3.964 -0.802 2.984 1.00 90.69 193 ARG A O 1
ATOM 1543 N N . ASN A 1 194 ? 5.957 0.231 2.840 1.00 91.00 194 ASN A N 1
ATOM 1544 C CA . ASN A 1 194 ? 5.501 1.567 3.219 1.00 91.00 194 ASN A CA 1
ATOM 1545 C C . ASN A 1 194 ? 5.330 2.498 1.998 1.00 91.00 194 ASN A C 1
ATOM 1547 O O . ASN A 1 194 ? 5.323 3.726 2.142 1.00 91.00 194 ASN A O 1
ATOM 1551 N N . ALA A 1 195 ? 5.305 1.947 0.783 1.00 93.69 195 ALA A N 1
ATOM 1552 C CA . ALA A 1 195 ? 5.277 2.730 -0.443 1.00 93.69 195 ALA A CA 1
ATOM 1553 C C . ALA A 1 195 ? 3.874 3.216 -0.797 1.00 93.69 195 ALA A C 1
ATOM 1555 O O . ALA A 1 195 ? 2.937 2.425 -0.789 1.00 93.69 195 ALA A O 1
ATOM 1556 N N . SER A 1 196 ? 3.764 4.484 -1.209 1.00 94.25 196 SER A N 1
ATOM 1557 C CA . SER A 1 196 ? 2.606 4.930 -1.986 1.00 94.25 196 SER A CA 1
ATOM 1558 C C . SER A 1 196 ? 2.647 4.331 -3.397 1.00 94.25 196 SER A C 1
ATOM 1560 O O . SER A 1 196 ? 3.707 3.904 -3.871 1.00 94.25 196 SER A O 1
ATOM 1562 N N . PHE A 1 197 ? 1.530 4.376 -4.124 1.00 94.31 197 PHE A N 1
ATOM 1563 C CA . PHE A 1 197 ? 1.482 3.955 -5.526 1.00 94.31 197 PHE A CA 1
ATOM 1564 C C . PHE A 1 197 ? 2.493 4.714 -6.404 1.00 94.31 197 PHE A C 1
ATOM 1566 O O . PHE A 1 197 ? 3.063 4.123 -7.317 1.00 94.31 197 PHE A O 1
ATOM 1573 N N . ASP A 1 198 ? 2.801 5.979 -6.090 1.00 92.75 198 ASP A N 1
ATOM 1574 C CA . ASP A 1 198 ? 3.844 6.750 -6.781 1.00 92.75 198 ASP A CA 1
ATOM 1575 C C . ASP A 1 198 ? 5.241 6.140 -6.570 1.00 92.75 198 ASP A C 1
ATOM 1577 O O . ASP A 1 198 ? 6.043 6.045 -7.499 1.00 92.75 198 ASP A O 1
ATOM 1581 N N . ARG A 1 199 ? 5.550 5.702 -5.340 1.00 95.00 199 ARG A N 1
ATOM 1582 C CA . ARG A 1 199 ? 6.837 5.066 -5.020 1.00 95.00 199 ARG A CA 1
ATOM 1583 C C . ARG A 1 199 ? 6.936 3.679 -5.658 1.00 95.00 199 ARG A C 1
ATOM 1585 O O . ARG A 1 199 ? 8.003 3.316 -6.152 1.00 95.00 199 ARG A O 1
ATOM 1592 N N . ILE A 1 200 ? 5.835 2.927 -5.708 1.00 97.31 200 ILE A N 1
ATOM 1593 C CA . ILE A 1 200 ? 5.762 1.665 -6.462 1.00 97.31 200 ILE A CA 1
ATOM 1594 C C . ILE A 1 200 ? 5.995 1.922 -7.959 1.00 97.31 200 ILE A C 1
ATOM 1596 O O . ILE A 1 200 ? 6.734 1.181 -8.608 1.00 97.31 200 ILE A O 1
ATOM 1600 N N . PHE A 1 201 ? 5.439 3.008 -8.501 1.00 95.81 201 PHE A N 1
ATOM 1601 C CA . PHE A 1 201 ? 5.656 3.407 -9.888 1.00 95.81 201 PHE A CA 1
ATOM 1602 C C . PHE A 1 201 ? 7.124 3.762 -10.173 1.00 95.81 201 PHE A C 1
ATOM 1604 O O . PHE A 1 201 ? 7.689 3.294 -11.162 1.00 95.81 201 PHE A O 1
ATOM 1611 N N . LEU A 1 202 ? 7.782 4.509 -9.280 1.00 96.00 202 LEU A N 1
ATOM 1612 C CA . LEU A 1 202 ? 9.223 4.771 -9.362 1.00 96.00 202 LEU A CA 1
ATOM 1613 C C . LEU A 1 202 ? 10.047 3.475 -9.336 1.00 96.00 202 LEU A C 1
ATOM 1615 O O . LEU A 1 202 ? 10.996 3.322 -10.108 1.00 96.00 202 LEU A O 1
ATOM 1619 N N . PHE A 1 203 ? 9.686 2.525 -8.474 1.00 96.88 203 PHE A N 1
ATOM 1620 C CA . PHE A 1 203 ? 10.356 1.227 -8.412 1.00 96.88 203 PHE A CA 1
ATOM 1621 C C . PHE A 1 203 ? 10.244 0.463 -9.740 1.00 96.88 203 PHE A C 1
ATOM 1623 O O . PHE A 1 203 ? 11.248 -0.025 -10.266 1.00 96.88 203 PHE A O 1
ATOM 1630 N N . TYR A 1 204 ? 9.047 0.442 -10.332 1.00 96.75 204 TYR A N 1
ATOM 1631 C CA . TYR A 1 204 ? 8.811 -0.098 -11.671 1.00 96.75 204 TYR A CA 1
ATOM 1632 C C . TYR A 1 204 ? 9.694 0.586 -12.734 1.00 96.75 204 TYR A C 1
ATOM 1634 O O . TYR A 1 204 ? 10.413 -0.101 -13.466 1.00 96.75 204 TYR A O 1
ATOM 1642 N N . LEU A 1 205 ? 9.719 1.926 -12.782 1.00 96.06 205 LEU A N 1
ATOM 1643 C CA . LEU A 1 205 ? 10.548 2.685 -13.730 1.00 96.06 205 LEU A CA 1
ATOM 1644 C C . LEU A 1 205 ? 12.043 2.399 -13.554 1.00 96.06 205 LEU A C 1
ATOM 1646 O O . LEU A 1 205 ? 12.788 2.294 -14.531 1.00 96.06 205 LEU A O 1
ATOM 1650 N N . THR A 1 206 ? 12.492 2.249 -12.311 1.00 94.88 206 THR A N 1
ATOM 1651 C CA . THR A 1 206 ? 13.895 1.971 -11.985 1.00 94.88 206 THR A CA 1
ATOM 1652 C C . THR A 1 206 ? 14.329 0.629 -12.561 1.00 94.88 206 THR A C 1
ATOM 1654 O O . THR A 1 206 ? 15.402 0.529 -13.156 1.00 94.88 206 THR A O 1
ATOM 1657 N N . ILE A 1 207 ? 13.488 -0.399 -12.443 1.00 94.50 207 ILE A N 1
ATOM 1658 C CA . ILE A 1 207 ? 13.776 -1.726 -12.994 1.00 94.50 207 ILE A CA 1
ATOM 1659 C C . ILE A 1 207 ? 13.692 -1.711 -14.523 1.00 94.50 207 ILE A C 1
ATOM 1661 O O . ILE A 1 207 ? 14.608 -2.201 -15.187 1.00 94.50 207 ILE A O 1
ATOM 1665 N N . LYS A 1 208 ? 12.660 -1.078 -15.094 1.00 94.38 208 LYS A N 1
ATOM 1666 C CA . LYS A 1 208 ? 12.503 -0.933 -16.550 1.00 94.38 208 LYS A CA 1
ATOM 1667 C C . LYS A 1 208 ? 13.709 -0.240 -17.191 1.00 94.38 208 LYS A C 1
ATOM 1669 O O . LYS A 1 208 ? 14.283 -0.737 -18.156 1.00 94.38 208 LYS A O 1
ATOM 1674 N N . THR A 1 209 ? 14.157 0.878 -16.625 1.00 93.44 209 THR A N 1
ATOM 1675 C CA . THR A 1 209 ? 15.334 1.604 -17.133 1.00 93.44 209 THR A CA 1
ATOM 1676 C C . THR A 1 209 ? 16.642 0.868 -16.882 1.00 93.44 209 THR A C 1
ATOM 1678 O O . THR A 1 209 ? 17.548 0.948 -17.709 1.00 93.44 209 THR A O 1
ATOM 1681 N N . TYR A 1 210 ? 16.744 0.105 -15.790 1.00 91.69 210 TYR A N 1
ATOM 1682 C CA . TYR A 1 210 ? 17.906 -0.744 -15.527 1.00 91.69 210 TYR A CA 1
ATOM 1683 C C . TYR A 1 210 ? 18.059 -1.818 -16.608 1.00 91.69 210 TYR A C 1
ATOM 1685 O O . TYR A 1 210 ? 19.156 -2.021 -17.129 1.00 91.69 210 TYR A O 1
ATOM 1693 N N . PHE A 1 211 ? 16.945 -2.441 -17.004 1.00 92.31 211 PHE A N 1
ATOM 1694 C CA . PHE A 1 211 ? 16.911 -3.385 -18.115 1.00 92.31 211 PHE A CA 1
ATOM 1695 C C . PHE A 1 211 ? 17.409 -2.744 -19.419 1.00 92.31 211 PHE A C 1
ATOM 1697 O O . PHE A 1 211 ? 18.282 -3.313 -20.081 1.00 92.31 211 PHE A O 1
ATOM 1704 N N . PHE A 1 212 ? 16.900 -1.557 -19.773 1.00 92.38 212 PHE A N 1
ATOM 1705 C CA . PHE A 1 212 ? 17.324 -0.853 -20.987 1.00 92.38 212 PHE A CA 1
ATOM 1706 C C . PHE A 1 212 ? 18.809 -0.494 -20.966 1.00 92.38 212 PHE A C 1
ATOM 1708 O O . PHE A 1 212 ? 19.483 -0.635 -21.982 1.00 92.38 212 PHE A O 1
ATOM 1715 N N . LEU A 1 213 ? 19.328 -0.058 -19.816 1.00 90.19 213 LEU A N 1
ATOM 1716 C CA . LEU A 1 213 ? 20.722 0.354 -19.676 1.00 90.19 213 LEU A CA 1
ATOM 1717 C C . LEU A 1 213 ? 21.687 -0.817 -19.882 1.00 90.19 213 LEU A C 1
ATOM 1719 O O . LEU A 1 213 ? 22.650 -0.689 -20.635 1.00 90.19 213 LEU A O 1
ATOM 1723 N N . ILE A 1 214 ? 21.410 -1.964 -19.257 1.00 88.25 214 ILE A N 1
ATOM 1724 C CA . ILE A 1 214 ? 22.254 -3.163 -19.377 1.00 88.25 214 ILE A CA 1
ATOM 1725 C C . ILE A 1 214 ? 22.212 -3.736 -20.793 1.00 88.25 214 ILE A C 1
ATOM 1727 O O . ILE A 1 214 ? 23.223 -4.213 -21.300 1.00 88.25 214 ILE A O 1
ATOM 1731 N N . ASN A 1 215 ? 21.054 -3.669 -21.448 1.00 88.69 215 ASN A N 1
ATOM 1732 C CA . ASN A 1 215 ? 20.859 -4.227 -22.781 1.00 88.69 215 ASN A CA 1
ATOM 1733 C C . ASN A 1 215 ? 20.988 -3.171 -23.891 1.00 88.69 215 ASN A C 1
ATOM 1735 O O . ASN A 1 215 ? 20.541 -3.415 -25.007 1.00 88.69 215 ASN A O 1
ATOM 1739 N N . LYS A 1 216 ? 21.578 -1.996 -23.622 1.00 88.62 216 LYS A N 1
ATOM 1740 C CA . LYS A 1 216 ? 21.571 -0.866 -24.571 1.00 88.62 216 LYS A CA 1
ATOM 1741 C C . LYS A 1 216 ? 22.148 -1.232 -25.943 1.00 88.62 216 LYS A C 1
ATOM 1743 O O . LYS A 1 216 ? 21.568 -0.889 -26.969 1.00 88.62 216 LYS A O 1
ATOM 1748 N N . GLU A 1 217 ? 23.247 -1.984 -25.963 1.00 87.06 217 GLU A N 1
ATOM 1749 C CA . GLU A 1 217 ? 23.924 -2.403 -27.196 1.00 87.06 217 GLU A CA 1
ATOM 1750 C C . GLU A 1 217 ? 23.120 -3.472 -27.945 1.00 87.06 217 GLU A C 1
ATOM 1752 O O . GLU A 1 217 ? 22.896 -3.363 -29.149 1.00 87.06 217 GLU A O 1
ATOM 1757 N N . THR A 1 218 ? 22.618 -4.482 -27.230 1.00 87.44 218 THR A N 1
ATOM 1758 C CA . THR A 1 218 ? 21.860 -5.592 -27.826 1.00 87.44 218 THR A CA 1
ATOM 1759 C C . THR A 1 218 ? 20.486 -5.153 -28.318 1.00 87.44 218 THR A C 1
ATOM 1761 O O . THR A 1 218 ? 20.027 -5.615 -29.360 1.00 87.44 218 THR A O 1
ATOM 1764 N N . LEU A 1 219 ? 19.831 -4.228 -27.618 1.00 88.12 219 LEU A N 1
ATOM 1765 C CA . LEU A 1 219 ? 18.548 -3.662 -28.023 1.00 88.12 219 LEU A CA 1
ATOM 1766 C C . LEU A 1 219 ? 18.670 -2.737 -29.230 1.00 88.12 219 LEU A C 1
ATOM 1768 O O . LEU A 1 219 ? 17.700 -2.621 -29.980 1.00 88.12 219 LEU A O 1
ATOM 1772 N N . ASN A 1 220 ? 19.832 -2.124 -29.455 1.00 86.94 220 ASN A N 1
ATOM 1773 C CA . ASN A 1 220 ? 20.070 -1.339 -30.662 1.00 86.94 220 ASN A CA 1
ATOM 1774 C C . ASN A 1 220 ? 20.212 -2.222 -31.921 1.00 86.94 220 ASN A C 1
ATOM 1776 O O . ASN A 1 220 ? 20.098 -1.727 -33.040 1.00 86.94 220 ASN A O 1
ATOM 1780 N N . ASN A 1 221 ? 20.375 -3.540 -31.754 1.00 84.75 221 ASN A N 1
ATOM 1781 C CA . ASN A 1 221 ? 20.322 -4.496 -32.855 1.00 84.75 221 ASN A CA 1
ATOM 1782 C C . ASN A 1 221 ? 18.864 -4.827 -33.228 1.00 84.75 221 ASN A C 1
ATOM 1784 O O . ASN A 1 221 ? 17.982 -4.968 -32.372 1.00 84.75 221 ASN A O 1
ATOM 1788 N N . GLN A 1 222 ? 18.603 -4.988 -34.530 1.00 72.50 222 GLN A N 1
ATOM 1789 C CA . GLN A 1 222 ? 17.264 -5.313 -35.042 1.00 72.50 222 GLN A CA 1
ATOM 1790 C C . GLN A 1 222 ? 16.795 -6.714 -34.603 1.00 72.50 222 GLN A C 1
ATOM 1792 O O . GLN A 1 222 ? 15.627 -6.882 -34.264 1.00 72.50 222 GLN A O 1
ATOM 1797 N N . ASN A 1 223 ? 17.715 -7.679 -34.499 1.00 74.62 223 ASN A N 1
ATOM 1798 C CA . ASN A 1 223 ? 17.437 -9.076 -34.138 1.00 74.62 223 ASN A CA 1
ATOM 1799 C C . ASN A 1 223 ? 17.632 -9.329 -32.635 1.00 74.62 223 ASN A C 1
ATOM 1801 O O . ASN A 1 223 ? 18.456 -10.145 -32.227 1.00 74.62 223 ASN A O 1
ATOM 1805 N N . PHE A 1 224 ? 16.924 -8.571 -31.800 1.00 76.06 224 PHE A N 1
ATOM 1806 C CA . PHE A 1 224 ? 16.983 -8.762 -30.353 1.00 76.06 224 PHE A CA 1
ATOM 1807 C C . PHE A 1 224 ? 16.145 -9.973 -29.929 1.00 76.06 224 PHE A C 1
ATOM 1809 O O . PHE A 1 224 ? 14.936 -10.000 -30.151 1.00 76.06 224 PHE A O 1
ATOM 1816 N N . GLU A 1 225 ? 16.782 -10.928 -29.258 1.00 79.12 225 GLU A N 1
ATOM 1817 C CA . GLU A 1 225 ? 16.106 -12.015 -28.554 1.00 79.12 225 GLU A CA 1
ATOM 1818 C C . GLU A 1 225 ? 16.090 -11.732 -27.053 1.00 79.12 225 GLU A C 1
ATOM 1820 O O . GLU A 1 225 ? 17.122 -11.412 -26.454 1.00 79.12 225 GLU A O 1
ATOM 1825 N N . PHE A 1 226 ? 14.919 -11.883 -26.434 1.00 79.25 226 PHE A N 1
ATOM 1826 C CA . PHE A 1 226 ? 14.792 -11.766 -24.988 1.00 79.25 226 PHE A CA 1
ATOM 1827 C C . PHE A 1 226 ? 15.517 -12.915 -24.296 1.00 79.25 226 PHE A C 1
ATOM 1829 O O . PHE A 1 226 ? 15.211 -14.087 -24.511 1.00 79.25 226 PHE A O 1
ATOM 1836 N N . LYS A 1 227 ? 16.461 -12.557 -23.428 1.00 81.62 227 LYS A N 1
ATOM 1837 C CA . LYS A 1 227 ? 17.153 -13.485 -22.536 1.00 81.62 227 LYS A CA 1
ATOM 1838 C C . LYS A 1 227 ? 16.766 -13.200 -21.093 1.00 81.62 227 LYS A C 1
ATOM 1840 O O . LYS A 1 227 ? 16.283 -12.117 -20.764 1.00 81.62 227 LYS A O 1
ATOM 1845 N N . GLN A 1 228 ? 17.023 -14.185 -20.242 1.00 84.25 228 GLN A N 1
ATOM 1846 C CA . GLN A 1 228 ? 16.890 -14.046 -18.802 1.00 84.25 228 GLN A CA 1
ATOM 1847 C C . GLN A 1 228 ? 17.712 -12.853 -18.294 1.00 84.25 228 GLN A C 1
ATOM 1849 O O . GLN A 1 228 ? 18.880 -12.685 -18.654 1.00 84.25 228 GLN A O 1
ATOM 1854 N N . PHE A 1 229 ? 17.089 -12.033 -17.455 1.00 84.00 229 PHE A N 1
ATOM 1855 C CA . PHE A 1 229 ? 17.641 -10.802 -16.917 1.00 84.00 229 PHE A CA 1
ATOM 1856 C C . PHE A 1 229 ? 17.846 -10.933 -15.409 1.00 84.00 229 PHE A C 1
ATOM 1858 O O . PHE A 1 229 ? 16.899 -10.879 -14.627 1.00 84.00 229 PHE A O 1
ATOM 1865 N N . ASN A 1 230 ? 19.104 -11.095 -15.001 1.00 87.31 230 ASN A N 1
ATOM 1866 C CA . ASN A 1 230 ? 19.461 -11.159 -13.590 1.00 87.31 230 ASN A CA 1
ATOM 1867 C C . ASN A 1 230 ? 19.532 -9.751 -12.992 1.00 87.31 230 ASN A C 1
ATOM 1869 O O . ASN A 1 230 ? 20.416 -8.973 -13.351 1.00 87.31 230 ASN A O 1
ATOM 1873 N N . ILE A 1 231 ? 18.640 -9.443 -12.052 1.00 88.69 231 ILE A N 1
ATOM 1874 C CA . ILE A 1 231 ? 18.697 -8.202 -11.284 1.00 88.69 231 ILE A CA 1
ATOM 1875 C C . ILE A 1 231 ? 19.551 -8.380 -10.026 1.00 88.69 231 ILE A C 1
ATOM 1877 O O . ILE A 1 231 ? 19.386 -9.335 -9.260 1.00 88.69 231 ILE A O 1
ATOM 1881 N N . VAL A 1 232 ? 20.465 -7.432 -9.814 1.00 88.38 232 VAL A N 1
ATOM 1882 C CA . VAL A 1 232 ? 21.331 -7.371 -8.633 1.00 88.38 232 VAL A CA 1
ATOM 1883 C C . VAL A 1 232 ? 20.740 -6.379 -7.639 1.00 88.38 232 VAL A C 1
ATOM 1885 O O . VAL A 1 232 ? 20.833 -5.167 -7.824 1.00 88.38 232 VAL A O 1
ATOM 1888 N N . LEU A 1 233 ? 20.124 -6.893 -6.576 1.00 89.06 233 LEU A N 1
ATOM 1889 C CA . LEU A 1 233 ? 19.558 -6.084 -5.497 1.00 89.06 233 LEU A CA 1
ATOM 1890 C C . LEU A 1 233 ? 20.596 -5.934 -4.378 1.00 89.06 233 LEU A C 1
ATOM 1892 O O . LEU A 1 233 ? 20.593 -6.685 -3.406 1.00 89.06 233 LEU A O 1
ATOM 1896 N N . ASN A 1 234 ? 21.522 -4.989 -4.542 1.00 89.75 234 ASN A N 1
ATOM 1897 C CA . ASN A 1 234 ? 22.579 -4.689 -3.571 1.00 89.75 234 ASN A CA 1
ATOM 1898 C C . ASN A 1 234 ? 22.407 -3.292 -2.945 1.00 89.75 234 ASN A C 1
ATOM 1900 O O . ASN A 1 234 ? 21.452 -2.573 -3.236 1.00 89.75 234 ASN A O 1
ATOM 1904 N N . GLU A 1 235 ? 23.3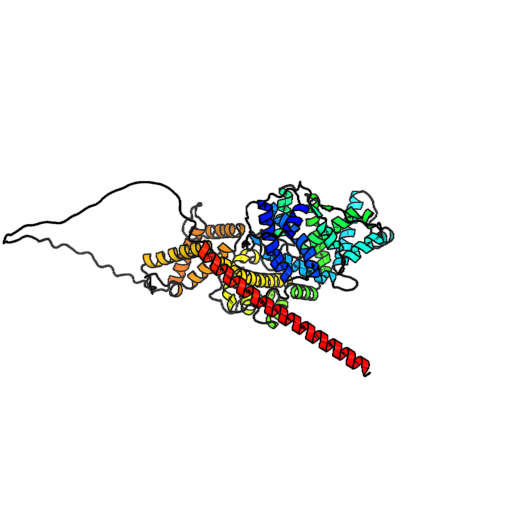45 -2.905 -2.078 1.00 90.62 235 GLU A N 1
ATOM 1905 C CA . GLU A 1 235 ? 23.327 -1.593 -1.418 1.00 90.62 235 GLU A CA 1
ATOM 1906 C C . GLU A 1 235 ? 23.347 -0.450 -2.444 1.00 90.62 235 GLU A C 1
ATOM 1908 O O . GLU A 1 235 ? 22.576 0.493 -2.334 1.00 90.62 235 GLU A O 1
ATOM 1913 N N . THR A 1 236 ? 24.150 -0.574 -3.506 1.00 89.94 236 THR A N 1
ATOM 1914 C CA . THR A 1 236 ? 24.205 0.419 -4.587 1.00 89.94 236 THR A CA 1
ATOM 1915 C C . THR A 1 236 ? 22.856 0.592 -5.282 1.00 89.94 236 THR A C 1
ATOM 1917 O O . THR A 1 236 ? 22.460 1.722 -5.551 1.00 89.94 236 THR A O 1
ATOM 1920 N N . PHE A 1 237 ? 22.131 -0.497 -5.557 1.00 90.12 237 PHE A N 1
ATOM 1921 C CA . PHE A 1 237 ? 20.785 -0.430 -6.127 1.00 90.12 237 PHE A CA 1
ATOM 1922 C C . PHE A 1 237 ? 19.823 0.308 -5.189 1.00 90.12 237 PHE A C 1
ATOM 1924 O O . PHE A 1 237 ? 19.077 1.175 -5.640 1.00 90.12 237 PHE A O 1
ATOM 1931 N N . TYR A 1 238 ? 19.858 -0.012 -3.892 1.00 92.38 238 TYR A N 1
ATOM 1932 C CA . TYR A 1 238 ? 19.012 0.639 -2.895 1.00 92.38 238 TYR A CA 1
ATOM 1933 C C . TYR A 1 238 ? 19.304 2.143 -2.788 1.00 92.38 238 TYR A C 1
ATOM 1935 O O . TYR A 1 238 ? 18.384 2.948 -2.898 1.00 92.38 238 TYR A O 1
ATOM 1943 N N . GLU A 1 239 ? 20.571 2.538 -2.659 1.00 91.56 239 GLU A N 1
ATOM 1944 C CA . GLU A 1 239 ? 20.962 3.951 -2.571 1.00 91.56 239 GLU A CA 1
ATOM 1945 C C . GLU A 1 239 ? 20.594 4.726 -3.847 1.00 91.56 239 GLU A C 1
ATOM 1947 O O . GLU A 1 239 ? 20.080 5.842 -3.779 1.00 91.56 239 GLU A O 1
ATOM 1952 N N . GLN A 1 240 ? 20.770 4.118 -5.028 1.00 89.44 240 GLN A N 1
ATOM 1953 C CA . GLN A 1 240 ? 20.299 4.708 -6.285 1.00 89.44 240 GLN A CA 1
ATOM 1954 C C . GLN A 1 240 ? 18.783 4.917 -6.278 1.00 89.44 240 GLN A C 1
ATOM 1956 O O . GLN A 1 240 ? 18.318 5.989 -6.650 1.00 89.44 240 GLN A O 1
ATOM 1961 N N . LEU A 1 241 ? 18.016 3.918 -5.841 1.00 92.88 241 LEU A N 1
ATOM 1962 C CA . LEU A 1 241 ? 16.560 4.003 -5.766 1.00 92.88 241 LEU A CA 1
ATOM 1963 C C . LEU A 1 241 ? 16.094 5.136 -4.836 1.00 92.88 241 LEU A C 1
ATOM 1965 O O . LEU A 1 241 ? 15.180 5.872 -5.202 1.00 92.88 241 LEU A O 1
ATOM 1969 N N . ILE A 1 242 ? 16.734 5.311 -3.674 1.00 93.00 242 ILE A N 1
ATOM 1970 C CA . ILE A 1 242 ? 16.424 6.408 -2.742 1.00 93.00 242 ILE A CA 1
ATOM 1971 C C . ILE A 1 242 ? 16.730 7.773 -3.368 1.00 93.00 242 ILE A C 1
ATOM 1973 O O . ILE A 1 242 ? 15.891 8.672 -3.320 1.00 93.00 242 ILE A O 1
ATOM 1977 N N . ASN A 1 243 ? 17.888 7.916 -4.015 1.00 90.94 243 ASN A N 1
ATOM 1978 C CA . ASN A 1 243 ? 18.286 9.172 -4.658 1.00 90.94 243 ASN A CA 1
ATOM 1979 C C . ASN A 1 243 ? 17.352 9.576 -5.812 1.00 90.94 243 ASN A C 1
ATOM 1981 O O . ASN A 1 243 ? 17.227 10.759 -6.129 1.00 90.94 243 ASN A O 1
ATOM 1985 N N . LEU A 1 244 ? 16.661 8.614 -6.429 1.00 93.44 244 LEU A N 1
ATOM 1986 C CA . LEU A 1 244 ? 15.699 8.883 -7.497 1.00 93.44 244 LEU A CA 1
ATOM 1987 C C . LEU A 1 244 ? 14.354 9.435 -7.001 1.00 93.44 244 LEU A C 1
ATOM 1989 O O . LEU A 1 244 ? 13.575 9.913 -7.826 1.00 93.44 244 LEU A O 1
ATOM 1993 N N . GLU A 1 245 ? 14.056 9.415 -5.698 1.00 93.19 245 GLU A N 1
ATOM 1994 C CA . GLU A 1 245 ? 12.784 9.954 -5.197 1.00 93.19 245 GLU A CA 1
ATOM 1995 C C . GLU A 1 245 ? 12.641 11.451 -5.462 1.00 93.19 245 GLU A C 1
ATOM 1997 O O . GLU A 1 245 ? 11.588 11.895 -5.917 1.00 93.19 245 GLU A O 1
ATOM 2002 N N . GLU A 1 246 ? 13.690 12.235 -5.207 1.00 91.19 246 GLU A N 1
ATOM 2003 C CA . GLU A 1 246 ? 13.658 13.683 -5.429 1.00 91.19 246 GLU A CA 1
ATOM 2004 C C . GLU A 1 246 ? 13.482 14.004 -6.917 1.00 91.19 246 GLU A C 1
ATOM 2006 O O . GLU A 1 246 ? 12.638 14.824 -7.297 1.00 91.19 246 GLU A O 1
ATOM 2011 N N . TRP A 1 247 ? 14.228 13.290 -7.765 1.00 92.62 247 TRP A N 1
ATOM 2012 C CA . TRP A 1 247 ? 14.090 13.372 -9.214 1.00 92.62 247 TRP A CA 1
ATOM 2013 C C . TRP A 1 247 ? 12.652 13.080 -9.652 1.00 92.62 247 TRP A C 1
ATOM 2015 O O . TRP A 1 247 ? 12.054 13.859 -10.403 1.00 92.62 247 TRP A O 1
ATOM 2025 N N . PHE A 1 248 ? 12.073 11.992 -9.139 1.00 93.00 248 PHE A N 1
ATOM 2026 C CA . PHE A 1 248 ? 10.729 11.578 -9.502 1.00 93.00 248 PHE A CA 1
ATOM 2027 C C . PHE A 1 248 ? 9.700 12.603 -9.046 1.00 93.00 248 PHE A C 1
ATOM 2029 O O . PHE A 1 248 ? 8.881 13.016 -9.855 1.00 93.00 248 PHE A O 1
ATOM 2036 N N . VAL A 1 249 ? 9.768 13.090 -7.804 1.00 89.50 249 VAL A N 1
ATOM 2037 C CA . VAL A 1 249 ? 8.853 14.125 -7.296 1.00 89.50 249 VAL A CA 1
ATOM 2038 C C . VAL A 1 249 ? 8.890 15.368 -8.184 1.00 89.50 249 VAL A C 1
ATOM 2040 O O . VAL A 1 249 ? 7.835 15.890 -8.551 1.00 89.50 249 VAL A O 1
ATOM 2043 N N . LYS A 1 250 ? 10.079 15.826 -8.591 1.00 89.38 250 LYS A N 1
ATOM 2044 C CA . LYS A 1 250 ? 10.230 16.993 -9.471 1.00 89.38 250 LYS A CA 1
ATOM 2045 C C . LYS A 1 250 ? 9.624 16.763 -10.860 1.00 89.38 250 LYS A C 1
ATOM 2047 O O . LYS A 1 250 ? 8.914 17.627 -11.368 1.00 89.38 250 LYS A O 1
ATOM 2052 N N . LYS A 1 251 ? 9.884 15.613 -11.485 1.00 88.88 251 LYS A N 1
ATOM 2053 C CA . LYS A 1 251 ? 9.360 15.294 -12.827 1.00 88.88 251 LYS A CA 1
ATOM 2054 C C . LYS A 1 251 ? 7.861 15.007 -12.809 1.00 88.88 251 LYS A C 1
ATOM 2056 O O . LYS A 1 251 ? 7.123 15.502 -13.653 1.00 88.88 251 LYS A O 1
ATOM 2061 N N . TYR A 1 252 ? 7.407 14.255 -11.818 1.00 84.50 252 TYR A N 1
ATOM 2062 C CA . TYR A 1 252 ? 6.014 13.876 -11.631 1.00 84.50 252 TYR A CA 1
ATOM 2063 C C . TYR A 1 252 ? 5.134 15.087 -11.309 1.00 84.50 252 TYR A C 1
ATOM 2065 O O . TYR A 1 252 ? 4.092 15.267 -11.932 1.00 84.50 252 TYR A O 1
ATOM 2073 N N . SER A 1 253 ? 5.587 15.988 -10.431 1.00 81.12 253 SER A N 1
ATOM 2074 C CA . SER A 1 253 ? 4.869 17.243 -10.156 1.00 81.12 253 SER A CA 1
ATOM 2075 C C . SER A 1 253 ? 4.753 18.149 -11.386 1.00 81.12 253 SER A C 1
ATOM 2077 O O . SER A 1 253 ? 3.716 18.775 -11.577 1.00 81.12 253 SER A O 1
ATOM 2079 N N . ALA A 1 254 ? 5.749 18.168 -12.279 1.00 80.19 254 ALA A N 1
ATOM 2080 C CA . ALA A 1 254 ? 5.651 18.900 -13.546 1.00 80.19 254 ALA A CA 1
ATOM 2081 C C . ALA A 1 254 ? 4.584 18.316 -14.496 1.00 80.19 254 ALA A C 1
ATOM 2083 O O . ALA A 1 254 ? 3.997 19.039 -15.304 1.00 80.19 254 ALA A O 1
ATOM 2084 N N . ILE A 1 255 ? 4.304 17.014 -14.392 1.00 78.62 255 ILE A N 1
ATOM 2085 C CA . ILE A 1 255 ? 3.239 16.339 -15.147 1.00 78.62 255 ILE A CA 1
ATOM 2086 C C . ILE A 1 255 ? 1.862 16.639 -14.525 1.00 78.62 255 ILE A C 1
ATOM 2088 O O . ILE A 1 255 ? 0.866 16.749 -15.252 1.00 78.62 255 ILE A O 1
ATOM 2092 N N . GLN A 1 256 ? 1.806 16.821 -13.203 1.00 70.56 256 GLN A N 1
ATOM 2093 C CA . GLN A 1 256 ? 0.586 16.954 -12.407 1.00 70.56 256 GLN A CA 1
ATOM 2094 C C . GLN A 1 256 ? 0.251 18.408 -12.037 1.00 70.56 256 GLN A C 1
ATOM 2096 O O . GLN A 1 256 ? 0.667 18.921 -11.001 1.00 70.56 256 GLN A O 1
ATOM 2101 N N . SER A 1 257 ? -0.607 19.062 -12.827 1.00 70.25 257 SER A N 1
ATOM 2102 C CA . SER A 1 257 ? -1.375 20.203 -12.304 1.00 70.25 257 SER A CA 1
ATOM 2103 C C . SER A 1 257 ? -2.394 19.724 -11.254 1.00 70.25 257 SER A C 1
ATOM 2105 O O . SER A 1 257 ? -2.742 18.543 -11.219 1.00 70.25 257 SER A O 1
ATOM 2107 N N . SER A 1 258 ? -2.916 20.626 -10.415 1.00 63.72 258 SER A N 1
ATOM 2108 C CA . SER A 1 258 ? -3.941 20.288 -9.406 1.00 63.72 258 SER A CA 1
ATOM 2109 C C . SER A 1 258 ? -5.175 19.605 -10.015 1.00 63.72 258 SER A C 1
ATOM 2111 O O . SER A 1 258 ? -5.624 18.576 -9.516 1.00 63.72 258 SER A O 1
ATOM 2113 N N . GLU A 1 259 ? -5.667 20.116 -11.145 1.00 67.38 259 GLU A N 1
ATOM 2114 C CA . GLU A 1 259 ? -6.774 19.525 -11.909 1.00 67.38 259 GLU A CA 1
ATOM 2115 C C . GLU A 1 259 ? -6.433 18.116 -12.426 1.00 67.38 259 GLU A C 1
ATOM 2117 O O . GLU A 1 259 ? -7.243 17.191 -12.344 1.00 67.38 259 GLU A O 1
ATOM 2122 N N . LYS A 1 260 ? -5.196 17.902 -12.897 1.00 79.12 260 LYS A N 1
ATOM 2123 C CA . LYS A 1 260 ? -4.735 16.572 -13.318 1.00 79.12 260 LYS A CA 1
ATOM 2124 C C . LYS A 1 260 ? -4.642 15.601 -12.143 1.00 79.12 260 LYS A C 1
ATOM 2126 O O . LYS A 1 260 ? -4.993 14.438 -12.315 1.00 79.12 260 LYS A O 1
ATOM 2131 N N . GLN A 1 261 ? -4.230 16.057 -10.961 1.00 79.25 261 GLN A N 1
ATOM 2132 C CA . GLN A 1 261 ? -4.162 15.204 -9.772 1.00 79.25 261 GLN A CA 1
ATOM 2133 C C . GLN A 1 261 ? -5.549 14.730 -9.329 1.00 79.25 261 GLN A C 1
ATOM 2135 O O . GLN A 1 261 ? -5.723 13.551 -9.026 1.00 79.25 261 GLN A O 1
ATOM 2140 N N . GLN A 1 262 ? -6.553 15.610 -9.344 1.00 83.12 262 GLN A N 1
ATOM 2141 C CA . GLN A 1 262 ? -7.939 15.220 -9.069 1.00 83.12 262 GLN A CA 1
ATOM 2142 C C . GLN A 1 262 ? -8.439 14.182 -10.080 1.00 83.12 262 GLN A C 1
ATOM 2144 O O . GLN A 1 262 ? -9.063 13.200 -9.686 1.00 83.12 262 GLN A O 1
ATOM 2149 N N . ASN A 1 263 ? -8.110 14.343 -11.365 1.00 85.12 263 ASN A N 1
ATOM 2150 C CA . ASN A 1 263 ? -8.468 13.374 -12.404 1.00 85.12 263 ASN A CA 1
ATOM 2151 C C . ASN A 1 263 ? -7.776 12.016 -12.212 1.00 85.12 263 ASN A C 1
ATOM 2153 O O . ASN A 1 263 ? -8.420 10.976 -12.365 1.00 85.12 263 ASN A O 1
ATOM 2157 N N . ILE A 1 264 ? -6.496 12.010 -11.827 1.00 86.75 264 ILE A N 1
ATOM 2158 C CA . ILE A 1 264 ? -5.761 10.784 -11.485 1.00 86.75 264 ILE A CA 1
ATOM 2159 C C . ILE A 1 264 ? -6.422 10.100 -10.286 1.00 86.75 264 ILE A C 1
ATOM 2161 O O . ILE A 1 264 ? -6.759 8.921 -10.373 1.00 86.75 264 ILE A O 1
ATOM 2165 N N . MET A 1 265 ? -6.691 10.835 -9.203 1.00 88.25 265 MET A N 1
ATOM 2166 C CA . MET A 1 265 ? -7.350 10.275 -8.019 1.00 88.25 265 MET A CA 1
ATOM 2167 C C . MET A 1 265 ? -8.761 9.769 -8.324 1.00 88.25 265 MET A C 1
ATOM 2169 O O . MET A 1 265 ? -9.135 8.698 -7.847 1.00 88.25 265 MET A O 1
ATOM 2173 N N . LYS A 1 266 ? -9.529 10.476 -9.161 1.00 89.12 266 LYS A N 1
ATOM 2174 C CA . LYS A 1 266 ? -10.845 10.037 -9.644 1.00 89.12 266 LYS A CA 1
ATOM 2175 C C . LYS A 1 266 ? -10.749 8.717 -10.404 1.00 89.12 266 LYS A C 1
ATOM 2177 O O . LYS A 1 266 ? -11.542 7.812 -10.159 1.00 89.12 266 LYS A O 1
ATOM 2182 N N . HIS A 1 267 ? -9.765 8.577 -11.290 1.00 89.00 267 HIS A N 1
ATOM 2183 C CA . HIS A 1 267 ? -9.558 7.335 -12.029 1.00 89.00 267 HIS A CA 1
ATOM 2184 C C . HIS A 1 267 ? -9.107 6.186 -11.114 1.00 89.00 267 HIS A C 1
ATOM 2186 O O . HIS A 1 267 ? -9.689 5.100 -11.172 1.00 89.00 267 HIS A O 1
ATOM 2192 N N . ILE A 1 268 ? -8.130 6.426 -10.228 1.00 90.44 268 ILE A N 1
ATOM 2193 C CA . ILE A 1 268 ? -7.671 5.442 -9.234 1.00 90.44 268 ILE A CA 1
ATOM 2194 C C . ILE A 1 268 ? -8.851 4.957 -8.382 1.00 90.44 268 ILE A C 1
ATOM 2196 O O . ILE A 1 268 ? -9.027 3.756 -8.194 1.00 90.44 268 ILE A O 1
ATOM 2200 N N . SER A 1 269 ? -9.718 5.871 -7.955 1.00 89.75 269 SER A N 1
ATOM 2201 C CA . SER A 1 269 ? -10.852 5.574 -7.073 1.00 89.75 269 SER A CA 1
ATOM 2202 C C . SER A 1 269 ? -12.019 4.857 -7.745 1.00 89.75 269 SER A C 1
ATOM 2204 O O . SER A 1 269 ? -12.815 4.220 -7.064 1.00 89.75 269 SER A O 1
ATOM 2206 N N . ARG A 1 270 ? -12.140 4.940 -9.074 1.00 88.25 270 ARG A N 1
ATOM 2207 C CA . ARG A 1 270 ? -13.306 4.440 -9.818 1.00 88.25 270 ARG A CA 1
ATOM 2208 C C . ARG A 1 270 ? -13.611 2.970 -9.508 1.00 88.25 270 ARG A C 1
ATOM 2210 O O . ARG A 1 270 ? -12.765 2.118 -9.773 1.00 88.25 270 ARG A O 1
ATOM 2217 N N . GLY A 1 271 ? -14.800 2.658 -8.994 1.00 85.94 271 GLY A N 1
ATOM 2218 C CA . GLY A 1 271 ? -15.193 1.280 -8.681 1.00 85.94 271 GLY A CA 1
ATOM 2219 C C . GLY A 1 271 ? -14.595 0.717 -7.389 1.00 85.94 271 GLY A C 1
ATOM 2220 O O . GLY A 1 271 ? -15.027 -0.342 -6.941 1.00 85.94 271 GLY A O 1
ATOM 2221 N N . LEU A 1 272 ? -13.643 1.411 -6.744 1.00 87.31 272 LEU A N 1
ATOM 2222 C CA . LEU A 1 272 ? -12.986 0.881 -5.548 1.00 87.31 272 LEU A CA 1
ATOM 2223 C C . LEU A 1 272 ? -13.959 0.761 -4.383 1.00 87.31 272 LEU A C 1
ATOM 2225 O O . LEU A 1 272 ? -13.910 -0.237 -3.677 1.00 87.31 272 LEU A O 1
ATOM 2229 N N . PHE A 1 273 ? -14.830 1.746 -4.177 1.00 82.62 273 PHE A N 1
ATOM 2230 C CA . PHE A 1 273 ? -15.693 1.844 -2.993 1.00 82.62 273 PHE A CA 1
ATOM 2231 C C . PHE A 1 273 ? -17.102 2.363 -3.322 1.00 82.62 273 PHE A C 1
ATOM 2233 O O . PHE A 1 273 ? -17.800 2.873 -2.448 1.00 82.62 273 PHE A O 1
ATOM 2240 N N . ASP A 1 274 ? -17.552 2.182 -4.566 1.00 84.56 274 ASP A N 1
ATOM 2241 C CA . ASP A 1 274 ? -18.885 2.593 -5.038 1.00 84.56 274 ASP A CA 1
ATOM 2242 C C . ASP A 1 274 ? -20.018 1.964 -4.204 1.00 84.56 274 ASP A C 1
ATOM 2244 O O . ASP A 1 274 ? -21.052 2.583 -3.958 1.00 84.56 274 ASP A O 1
ATOM 2248 N N . GLU A 1 275 ? -19.811 0.742 -3.706 1.00 83.88 275 GLU A N 1
ATOM 2249 C CA . GLU A 1 275 ? -20.759 0.048 -2.826 1.00 83.88 275 GLU A CA 1
ATOM 2250 C C . GLU A 1 275 ? -20.846 0.650 -1.415 1.00 83.88 275 GLU A C 1
ATOM 2252 O O . GLU A 1 275 ? -21.858 0.476 -0.734 1.00 83.88 275 GLU A O 1
ATOM 2257 N N . VAL A 1 276 ? -19.803 1.366 -0.984 1.00 85.69 276 VAL A N 1
ATOM 2258 C CA . VAL A 1 276 ? -19.679 1.963 0.353 1.00 85.69 276 VAL A CA 1
ATOM 2259 C C . VAL A 1 276 ? -20.158 3.419 0.364 1.00 85.69 276 VAL A C 1
ATOM 2261 O O . VAL A 1 276 ? -20.589 3.902 1.409 1.00 85.69 276 VAL A O 1
ATOM 2264 N N . LEU A 1 277 ? -20.140 4.104 -0.783 1.00 85.69 277 LEU A N 1
ATOM 2265 C CA . LEU A 1 277 ? -20.585 5.493 -0.947 1.00 85.69 277 LEU A CA 1
ATOM 2266 C C . LEU A 1 277 ? -22.097 5.671 -0.773 1.00 85.69 277 LEU A C 1
ATOM 2268 O O . LEU A 1 277 ? -22.881 4.853 -1.261 1.00 85.69 277 LEU A O 1
ATOM 2272 N N . ASN A 1 278 ? -22.504 6.776 -0.141 1.00 81.50 278 ASN A N 1
ATOM 2273 C CA . ASN A 1 278 ? -23.911 7.184 -0.047 1.00 81.50 278 ASN A CA 1
ATOM 2274 C C . ASN A 1 278 ? -24.543 7.382 -1.432 1.00 81.50 278 ASN A C 1
ATOM 2276 O O . ASN A 1 278 ? -25.548 6.743 -1.744 1.00 81.50 278 ASN A O 1
ATOM 2280 N N . ASP A 1 279 ? -23.917 8.202 -2.276 1.00 77.56 279 ASP A N 1
ATOM 2281 C CA . ASP A 1 279 ? -24.293 8.406 -3.674 1.00 77.56 279 ASP A CA 1
ATOM 2282 C C . ASP A 1 279 ? -23.086 8.851 -4.526 1.00 77.56 279 ASP A C 1
ATOM 2284 O O . ASP A 1 279 ? -21.994 9.119 -4.017 1.00 77.56 279 ASP A O 1
ATOM 2288 N N . SER A 1 280 ? -23.270 8.915 -5.849 1.00 70.25 280 SER A N 1
ATOM 2289 C CA . SER A 1 280 ? -22.212 9.314 -6.787 1.00 70.25 280 SER A CA 1
ATOM 2290 C C . SER A 1 280 ? -21.854 10.803 -6.719 1.00 70.25 280 SER A C 1
ATOM 2292 O O . SER A 1 280 ? -20.738 11.171 -7.078 1.00 70.25 280 SER A O 1
ATOM 2294 N N . ILE A 1 281 ? -22.778 11.662 -6.275 1.00 71.19 281 ILE A N 1
ATOM 2295 C CA . ILE A 1 281 ? -22.571 13.118 -6.164 1.00 71.19 281 ILE A CA 1
ATOM 2296 C C . ILE A 1 281 ? -21.592 13.410 -5.020 1.00 71.19 281 ILE A C 1
ATOM 2298 O O . ILE A 1 281 ? -20.721 14.273 -5.138 1.00 71.19 281 ILE A O 1
ATOM 2302 N N . THR A 1 282 ? -21.679 12.618 -3.954 1.00 73.75 282 THR A N 1
ATOM 2303 C CA . THR A 1 282 ? -20.846 12.699 -2.755 1.00 73.75 282 THR A CA 1
ATOM 2304 C C . THR A 1 282 ? -19.356 12.513 -3.068 1.00 73.75 282 THR A C 1
ATOM 2306 O O . THR A 1 282 ? -18.493 13.171 -2.481 1.00 73.75 282 THR A O 1
ATOM 2309 N N . PHE A 1 283 ? -19.022 11.681 -4.057 1.00 77.62 283 PHE A N 1
ATOM 2310 C CA . PHE A 1 283 ? -17.633 11.513 -4.483 1.00 77.62 283 PHE A CA 1
ATOM 2311 C C . PHE A 1 283 ? -17.070 12.758 -5.187 1.00 77.62 283 PHE A C 1
ATOM 2313 O O . PHE A 1 283 ? -15.940 13.165 -4.916 1.00 77.62 283 PHE A O 1
ATOM 2320 N N . ASP A 1 284 ? -17.859 13.418 -6.038 1.00 79.69 284 ASP A N 1
ATOM 2321 C CA . ASP A 1 284 ? -17.420 14.646 -6.710 1.00 79.69 284 ASP A CA 1
ATOM 2322 C C . ASP A 1 284 ? -17.245 15.821 -5.726 1.00 79.69 284 ASP A C 1
ATOM 2324 O O . ASP A 1 284 ? -16.430 16.713 -5.983 1.00 79.69 284 ASP A O 1
ATOM 2328 N N . SER A 1 285 ? -17.948 15.826 -4.583 1.00 79.69 285 SER A N 1
ATOM 2329 C CA . SER A 1 285 ? -17.659 16.766 -3.489 1.00 79.69 285 SER A CA 1
ATOM 2330 C C . SER A 1 285 ? -16.348 16.455 -2.767 1.00 79.69 285 SER A C 1
ATOM 2332 O O . SER A 1 285 ? -15.602 17.390 -2.479 1.00 79.69 285 SER A O 1
ATOM 2334 N N . ILE A 1 286 ? -16.013 15.174 -2.552 1.00 81.25 286 ILE A N 1
ATOM 2335 C CA . ILE A 1 286 ? -14.754 14.777 -1.896 1.00 81.25 286 ILE A CA 1
ATOM 2336 C C . ILE A 1 286 ? -13.536 15.299 -2.666 1.00 81.25 286 ILE A C 1
ATOM 2338 O O . ILE A 1 286 ? -12.588 15.811 -2.071 1.00 81.25 286 ILE A O 1
ATOM 2342 N N . LEU A 1 287 ? -13.578 15.242 -4.001 1.00 80.50 287 LEU A N 1
ATOM 2343 C CA . LEU A 1 287 ? -12.490 15.717 -4.866 1.00 80.50 287 LEU A CA 1
ATOM 2344 C C . LEU A 1 287 ? -12.175 17.215 -4.695 1.00 80.50 287 LEU A C 1
ATOM 2346 O O . LEU A 1 287 ? -11.095 17.656 -5.091 1.00 80.50 287 LEU A O 1
ATOM 2350 N N . LYS A 1 288 ? -13.098 17.996 -4.118 1.00 79.69 288 LYS A N 1
ATOM 2351 C CA . LYS A 1 288 ? -12.976 19.448 -3.925 1.00 79.69 288 LYS A CA 1
ATOM 2352 C C . LYS A 1 288 ? -12.531 19.847 -2.516 1.00 79.69 288 LYS A C 1
ATOM 2354 O O . LYS A 1 288 ? -12.383 21.044 -2.276 1.00 79.69 288 LYS A O 1
ATOM 2359 N N . PHE A 1 289 ? -12.316 18.895 -1.603 1.00 77.25 289 PHE A N 1
ATOM 2360 C CA . PHE A 1 289 ? -11.912 19.219 -0.236 1.00 77.25 289 PHE A CA 1
ATOM 2361 C C . PHE A 1 289 ? -10.568 19.943 -0.166 1.00 77.25 289 PHE A C 1
ATOM 2363 O O . PHE A 1 289 ? -9.622 19.670 -0.911 1.00 77.25 289 PHE A O 1
ATOM 2370 N N . SER A 1 290 ? -10.485 20.852 0.797 1.00 76.44 290 SER A N 1
ATOM 2371 C CA . SER A 1 290 ? -9.292 21.604 1.147 1.00 76.44 290 SER A CA 1
ATOM 2372 C C . SER A 1 290 ? -8.887 21.340 2.594 1.00 76.44 290 SER A C 1
ATOM 2374 O O . SER A 1 290 ? -9.686 20.902 3.419 1.00 76.44 290 SER A O 1
ATOM 2376 N N . THR A 1 291 ? -7.644 21.664 2.946 1.00 73.94 291 THR A N 1
ATOM 2377 C CA . THR A 1 291 ? -7.192 21.605 4.346 1.00 73.94 291 THR A CA 1
ATOM 2378 C C . THR A 1 291 ? -7.967 22.553 5.270 1.00 73.94 291 THR A C 1
ATOM 2380 O O . THR A 1 291 ? -7.992 22.340 6.477 1.00 73.94 291 THR A O 1
ATOM 2383 N N . LEU A 1 292 ? -8.649 23.568 4.726 1.00 73.44 292 LEU A N 1
ATOM 2384 C CA . LEU A 1 292 ? -9.524 24.463 5.491 1.00 73.44 292 LEU A CA 1
ATOM 2385 C C . LEU A 1 292 ? -10.836 23.796 5.922 1.00 73.44 292 LEU A C 1
ATOM 2387 O O . LEU A 1 292 ? -11.516 24.297 6.816 1.00 73.44 292 LEU A O 1
ATOM 2391 N N . ASP A 1 293 ? -11.217 22.687 5.291 1.00 72.38 293 ASP A N 1
ATOM 2392 C CA . ASP A 1 293 ? -12.455 21.985 5.626 1.00 72.38 293 ASP A CA 1
ATOM 2393 C C . ASP A 1 293 ? -12.302 21.125 6.882 1.00 72.38 293 ASP A C 1
ATOM 2395 O O . ASP A 1 293 ? -13.266 20.954 7.620 1.00 72.38 293 ASP A O 1
ATOM 2399 N N . ILE A 1 294 ? -11.079 20.682 7.184 1.00 74.19 294 ILE A N 1
ATOM 2400 C CA . ILE A 1 294 ? -10.757 19.875 8.370 1.00 74.19 294 ILE A CA 1
ATOM 2401 C C . ILE A 1 294 ? -10.228 20.689 9.557 1.00 74.19 294 ILE A C 1
ATOM 2403 O O . ILE A 1 294 ? -9.962 20.117 10.610 1.00 74.19 294 ILE A O 1
ATOM 2407 N N . SER A 1 295 ? -10.074 22.009 9.416 1.00 69.50 295 SER A N 1
ATOM 2408 C CA . SER A 1 295 ? -9.623 22.902 10.496 1.00 69.50 295 SER A CA 1
ATOM 2409 C C . SER A 1 295 ? -10.770 23.605 11.234 1.00 69.50 295 SER A C 1
ATOM 2411 O O . SER A 1 295 ? -10.547 24.311 12.220 1.00 69.50 295 SER A O 1
ATOM 2413 N N . LYS A 1 296 ? -12.013 23.429 10.775 1.00 69.62 296 LYS A N 1
ATOM 2414 C CA . LYS A 1 296 ? -13.211 23.989 11.418 1.00 69.62 296 LYS A CA 1
ATOM 2415 C C . LYS A 1 296 ? -13.536 23.204 12.687 1.00 69.62 296 LYS A C 1
ATOM 2417 O O . LYS A 1 296 ? -13.253 22.020 12.770 1.00 69.62 296 LYS A O 1
ATOM 2422 N N . LYS A 1 297 ? -14.153 23.832 13.690 1.00 66.06 297 LYS A N 1
ATOM 2423 C CA . LYS A 1 297 ? -14.676 23.052 14.821 1.00 66.06 297 LYS A CA 1
ATOM 2424 C C . LYS A 1 297 ? -15.895 22.243 14.363 1.00 66.06 297 LYS A C 1
ATOM 2426 O O . LYS A 1 297 ? -16.768 22.834 13.718 1.00 66.06 297 LYS A O 1
ATOM 2431 N N . PRO A 1 298 ? -15.979 20.952 14.711 1.00 64.31 298 PRO A N 1
ATOM 2432 C CA . PRO A 1 298 ? -17.153 20.149 14.420 1.00 64.31 298 PRO A CA 1
ATOM 2433 C C . PRO A 1 298 ? -18.382 20.755 15.101 1.00 64.31 298 PRO A C 1
ATOM 2435 O O . PRO A 1 298 ? -18.308 21.338 16.185 1.00 64.31 298 PRO A O 1
ATOM 2438 N N . THR A 1 299 ? -19.520 20.677 14.414 1.00 60.28 299 THR A N 1
ATOM 2439 C CA . THR A 1 299 ? -20.765 21.339 14.833 1.00 60.28 299 THR A CA 1
ATOM 2440 C C . THR A 1 299 ? -21.453 20.595 15.982 1.00 60.28 299 THR A C 1
ATOM 2442 O O . THR A 1 299 ? -22.208 21.199 16.741 1.00 60.28 299 THR A O 1
ATOM 2445 N N . SER A 1 300 ? -21.173 19.298 16.130 1.00 67.56 300 SER A N 1
ATOM 2446 C CA . SER A 1 300 ? -21.677 18.426 17.193 1.00 67.56 300 SER A CA 1
ATOM 2447 C C . SER A 1 300 ? -20.752 17.224 17.378 1.00 67.56 300 SER A C 1
ATOM 2449 O O . SER A 1 300 ? -20.324 16.648 16.379 1.00 67.56 300 SER A O 1
ATOM 2451 N N . VAL A 1 301 ? -20.519 16.817 18.627 1.00 66.81 301 VAL A N 1
ATOM 2452 C CA . VAL A 1 301 ? -19.727 15.622 18.957 1.00 66.81 301 VAL A CA 1
ATOM 2453 C C . VAL A 1 301 ? -20.600 14.376 18.803 1.00 66.81 301 VAL A C 1
ATOM 2455 O O . VAL A 1 301 ? -21.646 14.265 19.444 1.00 66.81 301 VAL A O 1
ATOM 2458 N N . ASP A 1 302 ? -20.189 13.447 17.942 1.00 79.69 302 ASP A N 1
ATOM 2459 C CA . ASP A 1 302 ? -20.839 12.141 17.790 1.00 79.69 302 ASP A CA 1
ATOM 2460 C C . ASP A 1 302 ? -20.455 11.224 18.954 1.00 79.69 302 ASP A C 1
ATOM 2462 O O . ASP A 1 302 ? -19.274 11.001 19.208 1.00 79.69 302 ASP A O 1
ATOM 2466 N N . GLU A 1 303 ? -21.439 10.636 19.634 1.00 78.25 303 GLU A N 1
ATOM 2467 C CA . GLU A 1 303 ? -21.195 9.722 20.757 1.00 78.25 303 GLU A CA 1
ATOM 2468 C C . GLU A 1 303 ? -20.420 8.453 20.369 1.00 78.25 303 GLU A C 1
ATOM 2470 O O . GLU A 1 303 ? -19.831 7.805 21.232 1.00 78.25 303 GLU A O 1
ATOM 2475 N N . ASN A 1 304 ? -20.411 8.085 19.084 1.00 83.12 304 ASN A N 1
ATOM 2476 C CA . ASN A 1 304 ? -19.646 6.941 18.586 1.00 83.12 304 ASN A CA 1
ATOM 2477 C C . ASN A 1 304 ? -18.203 7.294 18.206 1.00 83.12 304 ASN A C 1
ATOM 2479 O O . ASN A 1 304 ? -17.433 6.389 17.871 1.00 83.12 304 ASN A O 1
ATOM 2483 N N . PHE A 1 305 ? -17.830 8.577 18.227 1.00 87.88 305 PHE A N 1
ATOM 2484 C CA . PHE A 1 305 ? -16.457 8.990 17.978 1.00 87.88 305 PHE A CA 1
ATOM 2485 C C . PHE A 1 305 ? -15.564 8.524 19.143 1.00 87.88 305 PHE A C 1
ATOM 2487 O O . PHE A 1 305 ? -15.852 8.842 20.296 1.00 87.88 305 PHE A O 1
ATOM 2494 N N . PRO A 1 306 ? -14.480 7.766 18.888 1.00 87.31 306 PRO A N 1
ATOM 2495 C CA . PRO A 1 306 ? -13.709 7.099 19.937 1.00 87.31 306 PRO A CA 1
ATOM 2496 C C . PRO A 1 306 ? -12.690 8.049 20.592 1.00 87.31 306 PRO A C 1
ATOM 2498 O O . PRO A 1 306 ? -11.490 7.761 20.631 1.00 87.31 306 PRO A O 1
ATOM 2501 N N . GLN A 1 307 ? -13.155 9.200 21.086 1.00 87.25 307 GLN A N 1
ATOM 2502 C CA . GLN A 1 307 ? -12.311 10.290 21.576 1.00 87.25 307 GLN A CA 1
ATOM 2503 C C . GLN A 1 307 ? -11.308 9.816 22.633 1.00 87.25 307 GLN A C 1
ATOM 2505 O O . GLN A 1 307 ? -10.112 10.088 22.526 1.00 87.25 307 GLN A O 1
ATOM 2510 N N . GLU A 1 308 ? -11.759 9.054 23.626 1.00 83.94 308 GLU A N 1
ATOM 2511 C CA . GLU A 1 308 ? -10.930 8.642 24.759 1.00 83.94 308 GLU A CA 1
ATOM 2512 C C . GLU A 1 308 ? -9.803 7.694 24.352 1.00 83.94 308 GLU A C 1
ATOM 2514 O O . GLU A 1 308 ? -8.735 7.694 24.977 1.00 83.94 308 GLU A O 1
ATOM 2519 N N . PHE A 1 309 ? -10.021 6.903 23.298 1.00 87.69 309 PHE A N 1
ATOM 2520 C CA . PHE A 1 309 ? -8.985 6.063 22.711 1.00 87.69 309 PHE A CA 1
ATOM 2521 C C . PHE A 1 309 ? -7.976 6.906 21.935 1.00 87.69 309 PHE A C 1
ATOM 2523 O O . PHE A 1 309 ? -6.770 6.715 22.079 1.00 87.69 309 PHE A O 1
ATOM 2530 N N . LEU A 1 310 ? -8.445 7.856 21.123 1.00 88.81 310 LEU A N 1
ATOM 2531 C CA . LEU A 1 310 ? -7.574 8.710 20.311 1.00 88.81 310 LEU A CA 1
ATOM 2532 C C . LEU A 1 310 ? -6.687 9.604 21.180 1.00 88.81 310 LEU A C 1
ATOM 2534 O O . LEU A 1 310 ? -5.494 9.741 20.909 1.00 88.81 310 LEU A O 1
ATOM 2538 N N . GLU A 1 311 ? -7.212 10.096 22.301 1.00 86.38 311 GLU A N 1
ATOM 2539 C CA . GLU A 1 311 ? -6.442 10.847 23.291 1.00 86.38 311 GLU A CA 1
ATOM 2540 C C . GLU A 1 311 ? -5.265 10.047 23.881 1.00 86.38 311 GLU A C 1
ATOM 2542 O O . GLU A 1 311 ? -4.365 10.648 24.469 1.00 86.38 311 GLU A O 1
ATOM 2547 N N . LEU A 1 312 ? -5.230 8.706 23.788 1.00 84.81 312 LEU A N 1
ATOM 2548 C CA . LEU A 1 312 ? -4.049 7.904 24.168 1.00 84.81 312 LEU A CA 1
ATOM 2549 C C . LEU A 1 312 ? -2.826 8.199 23.290 1.00 84.81 312 LEU A C 1
ATOM 2551 O O . LEU A 1 312 ? -1.692 7.945 23.700 1.00 84.81 312 LEU A O 1
ATOM 2555 N N . PHE A 1 313 ? -3.061 8.716 22.091 1.00 83.44 313 PHE A N 1
ATOM 2556 C CA . PHE A 1 313 ? -2.064 8.869 21.044 1.00 83.44 313 PHE A CA 1
ATOM 2557 C C . PHE A 1 313 ? -1.867 10.317 20.607 1.00 83.44 313 PHE A C 1
ATOM 2559 O O . PHE A 1 313 ? -0.772 10.672 20.171 1.00 83.44 313 PHE A O 1
ATOM 2566 N N . THR A 1 314 ? -2.907 11.144 20.706 1.00 76.44 314 THR A N 1
ATOM 2567 C CA . THR A 1 314 ? -2.910 12.508 20.178 1.00 76.44 314 THR A CA 1
ATOM 2568 C C . THR A 1 314 ? -3.183 13.550 21.261 1.00 76.44 314 THR A C 1
ATOM 2570 O O . THR A 1 314 ? -3.900 13.297 22.227 1.00 76.44 314 THR A O 1
ATOM 2573 N N . GLY A 1 315 ? -2.634 14.757 21.085 1.00 68.81 315 GLY A N 1
ATOM 2574 C CA . GLY A 1 315 ? -3.043 15.930 21.863 1.00 68.81 315 GLY A CA 1
ATOM 2575 C C . GLY A 1 315 ? -4.455 16.402 21.487 1.00 68.81 315 GLY A C 1
ATOM 2576 O O . GLY A 1 315 ? -5.000 15.992 20.463 1.00 68.81 315 GLY A O 1
ATOM 2577 N N . LYS A 1 316 ? -5.043 17.293 22.300 1.00 66.25 316 LYS A N 1
ATOM 2578 C CA . LYS A 1 316 ? -6.421 17.794 22.107 1.00 66.25 316 LYS A CA 1
ATOM 2579 C C . LYS A 1 316 ? -6.652 18.496 20.761 1.00 66.25 316 LYS A C 1
ATOM 2581 O O . LYS A 1 316 ? -7.744 18.401 20.217 1.00 66.25 316 LYS A O 1
ATOM 2586 N N . GLU A 1 317 ? -5.649 19.190 20.230 1.00 64.69 317 GLU A N 1
ATOM 2587 C CA . GLU A 1 317 ? -5.762 19.922 18.957 1.00 64.69 317 GLU A CA 1
ATOM 2588 C C . GLU A 1 317 ? -5.923 18.961 17.767 1.00 64.69 317 GLU A C 1
ATOM 2590 O O . GLU A 1 317 ? -6.849 19.105 16.974 1.00 64.69 317 GLU A O 1
ATOM 2595 N N . ASN A 1 318 ? -5.126 17.891 17.724 1.00 69.69 318 ASN A N 1
ATOM 2596 C CA . ASN A 1 318 ? -5.201 16.868 16.674 1.00 69.69 318 ASN A CA 1
ATOM 2597 C C . ASN A 1 318 ? -6.490 16.033 16.750 1.00 69.69 318 ASN A C 1
ATOM 2599 O O . ASN A 1 318 ? -6.941 15.497 15.742 1.00 69.69 318 ASN A O 1
ATOM 2603 N N . ALA A 1 319 ? -7.113 15.933 17.930 1.00 73.62 319 ALA A N 1
ATOM 2604 C CA . ALA A 1 319 ? -8.399 15.254 18.074 1.00 73.62 319 ALA A CA 1
ATOM 2605 C C . ALA A 1 319 ? -9.514 15.949 17.268 1.00 73.62 319 ALA A C 1
ATOM 2607 O O . ALA A 1 319 ? -10.379 15.264 16.732 1.00 73.62 319 ALA A O 1
ATOM 2608 N N . THR A 1 320 ? -9.451 17.280 17.112 1.00 77.88 320 THR A N 1
ATOM 2609 C CA . THR A 1 320 ? -10.430 18.042 16.311 1.00 77.88 320 THR A CA 1
ATOM 2610 C C . THR A 1 320 ? -10.306 17.718 14.818 1.00 77.88 320 THR A C 1
ATOM 2612 O O . THR A 1 320 ? -11.312 17.507 14.146 1.00 77.88 320 THR A O 1
ATOM 2615 N N . GLU A 1 321 ? -9.081 17.622 14.289 1.00 81.44 321 GLU A N 1
ATOM 2616 C CA . GLU A 1 321 ? -8.860 17.243 12.884 1.00 81.44 321 GLU A CA 1
ATOM 2617 C C . GLU A 1 321 ? -9.374 15.823 12.599 1.00 81.44 321 GLU A C 1
ATOM 2619 O O . GLU A 1 321 ? -10.050 15.592 11.594 1.00 81.44 321 GLU A O 1
ATOM 2624 N N . LEU A 1 322 ? -9.119 14.880 13.514 1.00 86.75 322 LEU A N 1
ATOM 2625 C CA . LEU A 1 322 ? -9.627 13.508 13.421 1.00 86.75 322 LEU A CA 1
ATOM 2626 C C . LEU A 1 322 ? -11.156 13.444 13.454 1.00 86.75 322 LEU A C 1
ATOM 2628 O O . LEU A 1 322 ? -11.749 12.653 12.721 1.00 86.75 322 LEU A O 1
ATOM 2632 N N . GLU A 1 323 ? -11.791 14.274 14.278 1.00 86.75 323 GLU A N 1
ATOM 2633 C CA . GLU A 1 323 ? -13.249 14.371 14.370 1.00 86.75 323 GLU A CA 1
ATOM 2634 C C . GLU A 1 323 ? -13.868 14.918 13.074 1.00 86.75 323 GLU A C 1
ATOM 2636 O O . GLU A 1 323 ? -14.900 14.425 12.609 1.00 86.75 323 GLU A O 1
ATOM 2641 N N . ASN A 1 324 ? -13.202 15.870 12.415 1.00 85.94 324 ASN A N 1
ATOM 2642 C CA . ASN A 1 324 ? -13.636 16.363 11.108 1.00 85.94 324 ASN A CA 1
ATOM 2643 C C . ASN A 1 324 ? -13.470 15.313 10.008 1.00 85.94 324 ASN A C 1
ATOM 2645 O O . ASN A 1 324 ? -14.380 15.130 9.202 1.00 85.94 324 ASN A O 1
ATOM 2649 N N . ILE A 1 325 ? -12.351 14.579 9.988 1.00 88.75 325 ILE A N 1
ATOM 2650 C CA . ILE A 1 325 ? -12.163 13.458 9.052 1.00 88.75 325 ILE A CA 1
ATOM 2651 C C . ILE A 1 325 ? -13.248 12.400 9.280 1.00 88.75 325 ILE A C 1
ATOM 2653 O O . ILE A 1 325 ? -13.859 11.928 8.323 1.00 88.75 325 ILE A O 1
ATOM 2657 N N . TYR A 1 326 ? -13.528 12.057 10.538 1.00 90.94 326 TYR A N 1
ATOM 2658 C CA . TYR A 1 326 ? -14.611 11.147 10.902 1.00 90.94 326 TYR A CA 1
ATOM 2659 C C . TYR A 1 326 ? -15.968 11.631 10.368 1.00 90.94 326 TYR A C 1
ATOM 2661 O O . TYR A 1 326 ? -16.693 10.854 9.745 1.00 90.94 326 TYR A O 1
ATOM 2669 N N . SER A 1 327 ? -16.283 12.916 10.545 1.00 88.31 327 SER A N 1
ATOM 2670 C CA . SER A 1 327 ? -17.537 13.520 10.077 1.00 88.31 327 SER A CA 1
ATOM 2671 C C . SER A 1 327 ? -17.662 13.465 8.553 1.00 88.31 327 SER A C 1
ATOM 2673 O O . SER A 1 327 ? -18.677 12.999 8.040 1.00 88.31 327 SER A O 1
ATOM 2675 N N . ILE A 1 328 ? -16.594 13.820 7.829 1.00 87.94 328 ILE A N 1
ATOM 2676 C CA . ILE A 1 328 ? -16.529 13.721 6.364 1.00 87.94 328 ILE A CA 1
ATOM 2677 C C . ILE A 1 328 ? -16.781 12.282 5.904 1.00 87.94 328 ILE A C 1
ATOM 2679 O O . ILE A 1 328 ? -17.572 12.046 4.989 1.00 87.94 328 ILE A O 1
ATOM 2683 N N . LEU A 1 329 ? -16.128 11.302 6.534 1.00 90.62 329 LEU A N 1
ATOM 2684 C CA . LEU A 1 329 ? -16.328 9.892 6.199 1.00 90.62 329 LEU A CA 1
ATOM 2685 C C . LEU A 1 329 ? -17.769 9.457 6.474 1.00 90.62 329 LEU A C 1
ATOM 2687 O O . LEU A 1 329 ? -18.343 8.738 5.662 1.00 90.62 329 LEU A O 1
ATOM 2691 N N . LYS A 1 330 ? -18.377 9.912 7.572 1.00 90.44 330 LYS A N 1
ATOM 2692 C CA . LYS A 1 330 ? -19.759 9.580 7.936 1.00 90.44 330 LYS A CA 1
ATOM 2693 C C . LYS A 1 330 ? -20.778 10.163 6.952 1.00 90.44 330 LYS A C 1
ATOM 2695 O O . LYS A 1 330 ? -21.727 9.473 6.584 1.00 90.44 330 LYS A O 1
ATOM 2700 N N . GLU A 1 331 ? -20.558 11.389 6.485 1.00 88.06 331 GLU A N 1
ATOM 2701 C CA . GLU A 1 331 ? -21.349 12.010 5.413 1.00 88.06 331 GLU A CA 1
ATOM 2702 C C . GLU A 1 331 ? -21.150 11.300 4.068 1.00 88.06 331 GLU A C 1
ATOM 2704 O O . GLU A 1 331 ? -22.072 11.220 3.257 1.00 88.06 331 GLU A O 1
ATOM 2709 N N . SER A 1 332 ? -19.962 10.733 3.846 1.00 87.62 332 SER A N 1
ATOM 2710 C CA . SER A 1 332 ? -19.599 10.101 2.577 1.00 87.62 332 SER A CA 1
ATOM 2711 C C . SER A 1 332 ? -20.050 8.646 2.443 1.00 87.62 332 SER A C 1
ATOM 2713 O O . SER A 1 332 ? -20.363 8.174 1.347 1.00 87.62 332 SER A O 1
ATOM 2715 N N . ILE A 1 333 ? -20.058 7.915 3.553 1.00 90.56 333 ILE A N 1
ATOM 2716 C CA . ILE A 1 333 ? -20.249 6.466 3.609 1.00 90.56 333 ILE A CA 1
ATOM 2717 C C . ILE A 1 333 ? -21.691 6.129 4.002 1.00 90.56 333 ILE A C 1
ATOM 2719 O O . ILE A 1 333 ? -22.296 6.799 4.840 1.00 90.56 333 ILE A O 1
ATOM 2723 N N . ARG A 1 334 ? -22.228 5.035 3.446 1.00 91.81 334 ARG A N 1
ATOM 2724 C CA . ARG A 1 334 ? -23.549 4.492 3.799 1.00 91.81 334 ARG A CA 1
ATOM 2725 C C . ARG A 1 334 ? -23.689 4.246 5.288 1.00 91.81 334 ARG A C 1
ATOM 2727 O O . ARG A 1 334 ? -22.831 3.621 5.908 1.00 91.81 334 ARG A O 1
ATOM 2734 N N . HIS A 1 335 ? -24.849 4.621 5.824 1.00 91.44 335 HIS A N 1
ATOM 2735 C CA . HIS A 1 335 ? -25.186 4.443 7.238 1.00 91.44 335 HIS A CA 1
ATOM 2736 C C . HIS A 1 335 ? -24.966 3.007 7.744 1.00 91.44 335 HIS A C 1
ATOM 2738 O O . HIS A 1 335 ? -24.474 2.799 8.851 1.00 91.44 335 HIS A O 1
ATOM 2744 N N . ALA A 1 336 ? -25.243 1.998 6.909 1.00 90.81 336 ALA A N 1
ATOM 2745 C CA . ALA A 1 336 ? -25.016 0.585 7.234 1.00 90.81 336 ALA A CA 1
ATOM 2746 C C . ALA A 1 336 ? -23.550 0.245 7.592 1.00 90.81 336 ALA A C 1
ATOM 2748 O O . ALA A 1 336 ? -23.292 -0.775 8.232 1.00 90.81 336 ALA A O 1
ATOM 2749 N N . TYR A 1 337 ? -22.597 1.093 7.198 1.00 92.06 337 TYR A N 1
ATOM 2750 C CA . TYR A 1 337 ? -21.162 0.891 7.381 1.00 92.06 337 TYR A CA 1
ATOM 2751 C C . TYR A 1 337 ? -20.521 1.865 8.377 1.00 92.06 337 TYR A C 1
ATOM 2753 O O . TYR A 1 337 ? -19.323 1.760 8.637 1.00 92.06 337 TYR A O 1
ATOM 2761 N N . HIS A 1 338 ? -21.294 2.767 8.993 1.00 91.69 338 HIS A N 1
ATOM 2762 C CA . HIS A 1 338 ? -20.766 3.765 9.937 1.00 91.69 338 HIS A CA 1
ATOM 2763 C C . HIS A 1 338 ? -20.015 3.141 11.117 1.00 91.69 338 HIS A C 1
ATOM 2765 O O . HIS A 1 338 ? -19.021 3.702 11.565 1.00 91.69 338 HIS A O 1
ATOM 2771 N N . LYS A 1 339 ? -20.399 1.932 11.549 1.00 90.19 339 LYS A N 1
ATOM 2772 C CA . LYS A 1 339 ? -19.720 1.194 12.628 1.00 90.19 339 LYS A CA 1
ATOM 2773 C C . LYS A 1 339 ? -18.237 0.883 12.360 1.00 90.19 339 LYS A C 1
ATOM 2775 O O . LYS A 1 339 ? -17.504 0.604 13.301 1.00 90.19 339 LYS A O 1
ATOM 2780 N N . TYR A 1 340 ? -17.785 0.919 11.103 1.00 92.81 340 TYR A N 1
ATOM 2781 C CA . TYR A 1 340 ? -16.388 0.651 10.741 1.00 92.81 340 TYR A CA 1
ATOM 2782 C C . TYR A 1 340 ? -15.509 1.906 10.731 1.00 92.81 340 TYR A C 1
ATOM 2784 O O . TYR A 1 340 ? -14.289 1.794 10.844 1.00 92.81 340 TYR A O 1
ATOM 2792 N N . ILE A 1 341 ? -16.108 3.098 10.642 1.00 94.00 341 ILE A N 1
ATOM 2793 C CA . ILE A 1 341 ? -15.369 4.365 10.566 1.00 94.00 341 ILE A CA 1
ATOM 2794 C C . ILE A 1 341 ? -14.544 4.606 11.847 1.00 94.00 341 ILE A C 1
ATOM 2796 O O . ILE A 1 341 ? -13.344 4.855 11.713 1.00 94.00 341 ILE A O 1
ATOM 2800 N N . PRO A 1 342 ? -15.090 4.450 13.078 1.00 93.69 342 PRO A N 1
ATOM 2801 C CA . PRO A 1 342 ? -14.301 4.570 14.309 1.00 93.69 342 PRO A CA 1
ATOM 2802 C C . PRO A 1 342 ? -13.085 3.639 14.337 1.00 93.69 342 PRO A C 1
ATOM 2804 O O . PRO A 1 342 ? -11.992 4.056 14.708 1.00 93.69 342 PRO A O 1
ATOM 2807 N N . ILE A 1 343 ? -13.256 2.392 13.883 1.00 94.62 343 ILE A N 1
ATOM 2808 C CA . ILE A 1 343 ? -12.195 1.376 13.862 1.00 94.62 343 ILE A CA 1
ATOM 2809 C C . ILE A 1 343 ? -11.048 1.828 12.951 1.00 94.62 343 ILE A C 1
ATOM 2811 O O . ILE A 1 343 ? -9.885 1.764 13.348 1.00 94.62 343 ILE A O 1
ATOM 2815 N N . ILE A 1 344 ? -11.369 2.319 11.750 1.00 95.06 344 ILE A N 1
ATOM 2816 C CA . ILE A 1 344 ? -10.377 2.835 10.800 1.00 95.06 344 ILE A CA 1
ATOM 2817 C C . ILE A 1 344 ? -9.628 4.036 11.374 1.00 95.06 344 ILE A C 1
ATOM 2819 O O . ILE A 1 344 ? -8.398 4.058 11.325 1.00 95.06 344 ILE A O 1
ATOM 2823 N N . ILE A 1 345 ? -10.339 4.999 11.966 1.00 93.56 345 ILE A N 1
ATOM 2824 C CA . ILE A 1 345 ? -9.714 6.170 12.594 1.00 93.56 345 ILE A CA 1
ATOM 2825 C C . ILE A 1 345 ? -8.780 5.741 13.736 1.00 93.56 345 ILE A C 1
ATOM 2827 O O . ILE A 1 345 ? -7.653 6.225 13.810 1.00 93.56 345 ILE A O 1
ATOM 2831 N N . CYS A 1 346 ? -9.180 4.781 14.575 1.00 93.50 346 CYS A N 1
ATOM 2832 C CA . CYS A 1 346 ? -8.325 4.232 15.631 1.00 93.50 346 CYS A CA 1
ATOM 2833 C C . CYS A 1 346 ? -7.080 3.518 15.085 1.00 93.50 346 CYS A C 1
ATOM 2835 O O . CYS A 1 346 ? -5.987 3.734 15.601 1.00 93.50 346 CYS A O 1
ATOM 2837 N N . LEU A 1 347 ? -7.215 2.696 14.039 1.00 93.88 347 LEU A N 1
ATOM 2838 C CA . LEU A 1 347 ? -6.085 2.007 13.396 1.00 93.88 347 LEU A CA 1
ATOM 2839 C C . LEU A 1 347 ? -5.103 2.986 12.735 1.00 93.88 347 LEU A C 1
ATOM 2841 O O . LEU A 1 347 ? -3.916 2.683 12.604 1.00 93.88 347 LEU A O 1
ATOM 2845 N N . LYS A 1 348 ? -5.595 4.159 12.324 1.00 92.44 348 LYS A N 1
ATOM 2846 C CA . LYS A 1 348 ? -4.841 5.191 11.601 1.00 92.44 348 LYS A CA 1
ATOM 2847 C C . LYS A 1 348 ? -4.503 6.422 12.432 1.00 92.44 348 LYS A C 1
ATOM 2849 O O . LYS A 1 348 ? -3.869 7.344 11.931 1.00 92.44 348 LYS A O 1
ATOM 2854 N N . CYS A 1 349 ? -4.812 6.432 13.723 1.00 89.44 349 CYS A N 1
ATOM 2855 C CA . CYS A 1 349 ? -4.557 7.593 14.573 1.00 89.44 349 CYS A CA 1
ATOM 2856 C C . CYS A 1 349 ? -3.068 7.984 14.604 1.00 89.44 349 CYS A C 1
ATOM 2858 O O . CYS A 1 349 ? -2.742 9.163 14.679 1.00 89.44 349 CYS A O 1
ATOM 2860 N N . GLN A 1 350 ? -2.155 7.011 14.475 1.00 86.25 350 GLN A N 1
ATOM 2861 C CA . GLN A 1 350 ? -0.712 7.255 14.480 1.00 86.25 350 GLN A CA 1
ATOM 2862 C C . GLN A 1 350 ? -0.215 8.019 13.253 1.00 86.25 350 GLN A C 1
ATOM 2864 O O . GLN A 1 350 ? 0.615 8.907 13.408 1.00 86.25 350 GLN A O 1
ATOM 2869 N N . CYS A 1 351 ? -0.725 7.721 12.057 1.00 85.06 351 CYS A N 1
ATOM 2870 C CA . CYS A 1 351 ? -0.354 8.471 10.854 1.00 85.06 351 CYS A CA 1
ATOM 2871 C C . CYS A 1 351 ? -1.102 9.805 10.750 1.00 85.06 351 CYS A C 1
ATOM 2873 O O . CYS A 1 351 ? -0.575 10.762 10.195 1.00 85.06 351 CYS A O 1
ATOM 2875 N N . LEU A 1 352 ? -2.297 9.894 11.339 1.00 83.88 352 LEU A N 1
ATOM 2876 C CA . LEU A 1 352 ? -3.131 11.096 11.319 1.00 83.88 352 LEU A CA 1
ATOM 2877 C C . LEU A 1 352 ? -2.840 12.077 12.472 1.00 83.88 352 LEU A C 1
ATOM 2879 O O . LEU A 1 352 ? -3.468 13.125 12.551 1.00 83.88 352 LEU A O 1
ATOM 2883 N N . LYS A 1 353 ? -1.899 11.770 13.377 1.00 76.38 353 LYS A N 1
ATOM 2884 C CA . LYS A 1 353 ? -1.522 12.670 14.487 1.00 76.38 353 LYS A CA 1
ATOM 2885 C C . LYS A 1 353 ? -0.693 13.880 14.043 1.00 76.38 353 LYS A C 1
ATOM 2887 O O . LYS A 1 353 ? -0.425 14.751 14.864 1.00 76.38 353 LYS A O 1
ATOM 2892 N N . HIS A 1 354 ? -0.187 13.881 12.815 1.00 75.31 354 HIS A N 1
ATOM 2893 C CA . HIS A 1 354 ? 0.637 14.955 12.270 1.00 75.31 354 HIS A CA 1
ATOM 2894 C C . HIS A 1 354 ? -0.204 15.850 11.365 1.00 75.31 354 HIS A C 1
ATOM 2896 O O . HIS A 1 354 ? -1.144 15.375 10.733 1.00 75.31 354 HIS A O 1
ATOM 2902 N N . SER A 1 355 ? 0.167 17.128 11.269 1.00 73.62 355 SER A N 1
ATOM 2903 C CA . SER A 1 355 ? -0.542 18.072 10.410 1.00 73.62 355 SER A CA 1
ATOM 2904 C C . SER A 1 355 ? -0.518 17.615 8.950 1.00 73.62 355 SER A C 1
ATOM 2906 O O . SER A 1 355 ? 0.525 17.250 8.396 1.00 73.62 355 SER A O 1
ATOM 2908 N N . ILE A 1 356 ? -1.689 17.638 8.312 1.00 79.00 356 ILE A N 1
ATOM 2909 C CA . ILE A 1 356 ? -1.830 17.222 6.917 1.00 79.00 356 ILE A CA 1
ATOM 2910 C C . ILE A 1 356 ? -1.283 18.339 6.014 1.00 79.00 356 ILE A C 1
ATOM 2912 O O . ILE A 1 356 ? -1.805 19.455 6.024 1.00 79.00 356 ILE A O 1
ATOM 2916 N N . PRO A 1 357 ? -0.243 18.073 5.205 1.00 72.50 357 PRO A N 1
ATOM 2917 C CA . PRO A 1 357 ? 0.572 19.138 4.622 1.00 72.50 357 PRO A CA 1
ATOM 2918 C C . PRO A 1 357 ? -0.117 19.898 3.483 1.00 72.50 357 PRO A C 1
ATOM 2920 O O . PRO A 1 357 ? 0.224 21.049 3.225 1.00 72.50 357 PRO A O 1
ATOM 2923 N N . ASN A 1 358 ? -1.037 19.261 2.749 1.00 83.00 358 ASN A N 1
ATOM 2924 C CA . ASN A 1 358 ? -1.758 19.883 1.636 1.00 83.00 358 ASN A CA 1
ATOM 2925 C C . ASN A 1 358 ? -3.024 19.100 1.246 1.00 83.00 358 ASN A C 1
ATOM 2927 O O . ASN A 1 358 ? -3.189 17.932 1.606 1.00 83.00 358 ASN A O 1
ATOM 2931 N N . SER A 1 359 ? -3.880 19.734 0.440 1.00 83.38 359 SER A N 1
ATOM 2932 C CA . SER A 1 359 ? -5.164 19.177 -0.006 1.00 83.38 359 SER A CA 1
ATOM 2933 C C . SER A 1 359 ? -5.033 17.892 -0.832 1.00 83.38 359 SER A C 1
ATOM 2935 O O . SER A 1 359 ? -5.891 17.024 -0.730 1.00 83.38 359 SER A O 1
ATOM 2937 N N . ASN A 1 360 ? -3.957 17.712 -1.610 1.00 83.62 360 ASN A N 1
ATOM 2938 C CA . ASN A 1 360 ? -3.763 16.481 -2.390 1.00 83.62 360 ASN A CA 1
ATOM 2939 C C . ASN A 1 360 ? -3.506 15.281 -1.473 1.00 83.62 360 ASN A C 1
ATOM 2941 O O . ASN A 1 360 ? -4.021 14.191 -1.714 1.00 83.62 360 ASN A O 1
ATOM 2945 N N . LYS A 1 361 ? -2.722 15.485 -0.407 1.00 86.50 361 LYS A N 1
ATOM 2946 C CA . LYS A 1 361 ? -2.481 14.453 0.605 1.00 86.50 361 LYS A CA 1
ATOM 2947 C C . LYS A 1 361 ? -3.720 14.187 1.448 1.00 86.50 361 LYS A C 1
ATOM 2949 O O . LYS A 1 361 ? -4.003 13.025 1.708 1.00 86.50 361 LYS A O 1
ATOM 2954 N N . LEU A 1 362 ? -4.491 15.221 1.785 1.00 87.88 362 LEU A N 1
ATOM 2955 C CA . LEU A 1 362 ? -5.796 15.049 2.425 1.00 87.88 362 LEU A CA 1
ATOM 2956 C C . LEU A 1 362 ? -6.739 14.192 1.569 1.00 87.88 362 LEU A C 1
ATOM 2958 O O . LEU A 1 362 ? -7.318 13.232 2.068 1.00 87.88 362 LEU A O 1
ATOM 2962 N N . LEU A 1 363 ? -6.852 14.503 0.275 1.00 88.06 363 LEU A N 1
ATOM 2963 C CA . LEU A 1 363 ? -7.691 13.754 -0.657 1.00 88.06 363 LEU A CA 1
ATOM 2964 C C . LEU A 1 363 ? -7.274 12.280 -0.731 1.00 88.06 363 LEU A C 1
ATOM 2966 O O . LEU A 1 363 ? -8.125 11.396 -0.662 1.00 88.06 363 LEU A O 1
ATOM 2970 N N . GLN A 1 364 ? -5.967 12.021 -0.832 1.00 90.25 364 GLN A N 1
ATOM 2971 C CA . GLN A 1 364 ? -5.423 10.666 -0.814 1.00 90.25 364 GLN A CA 1
ATOM 2972 C C . GLN A 1 364 ? -5.790 9.928 0.483 1.00 90.25 364 GLN A C 1
ATOM 2974 O O . GLN A 1 364 ? -6.306 8.817 0.412 1.00 90.25 364 GLN A O 1
ATOM 2979 N N . ILE A 1 365 ? -5.597 10.562 1.646 1.00 92.06 365 ILE A N 1
ATOM 2980 C CA . ILE A 1 365 ? -5.958 9.989 2.949 1.00 92.06 365 ILE A CA 1
ATOM 2981 C C . ILE A 1 365 ? -7.446 9.627 2.982 1.00 92.06 365 ILE A C 1
ATOM 2983 O O . ILE A 1 365 ? -7.776 8.488 3.286 1.00 92.06 365 ILE A O 1
ATOM 2987 N N . ILE A 1 366 ? -8.350 10.552 2.638 1.00 91.25 366 ILE A N 1
ATOM 2988 C CA . ILE A 1 366 ? -9.801 10.299 2.681 1.00 91.25 366 ILE A CA 1
ATOM 2989 C C . ILE A 1 366 ? -10.164 9.089 1.810 1.00 91.25 366 ILE A C 1
ATOM 2991 O O . ILE A 1 366 ? -10.846 8.178 2.277 1.00 91.25 366 ILE A O 1
ATOM 2995 N N . ILE A 1 367 ? -9.659 9.045 0.575 1.00 91.94 367 ILE A N 1
ATOM 2996 C CA . ILE A 1 367 ? -9.893 7.944 -0.369 1.00 91.94 367 ILE A CA 1
ATOM 2997 C C . ILE A 1 367 ? -9.380 6.608 0.189 1.00 91.94 367 ILE A C 1
ATOM 2999 O O . ILE A 1 367 ? -10.078 5.594 0.109 1.00 91.94 367 ILE A O 1
ATOM 3003 N N . GLU A 1 368 ? -8.192 6.596 0.790 1.00 94.62 368 GLU A N 1
ATOM 3004 C CA . GLU A 1 368 ? -7.622 5.404 1.420 1.00 94.62 368 GLU A CA 1
ATOM 3005 C C . GLU A 1 368 ? -8.451 4.930 2.620 1.00 94.62 368 GLU A C 1
ATOM 3007 O O . GLU A 1 368 ? -8.747 3.741 2.725 1.00 94.62 368 GLU A O 1
ATOM 3012 N N . LEU A 1 369 ? -8.911 5.834 3.493 1.00 94.62 369 LEU A N 1
ATOM 3013 C CA . LEU A 1 369 ? -9.760 5.473 4.638 1.00 94.62 369 LEU A CA 1
ATOM 3014 C C . LEU A 1 369 ? -11.112 4.885 4.191 1.00 94.62 369 LEU A C 1
ATOM 3016 O O . LEU A 1 369 ? -11.616 3.935 4.803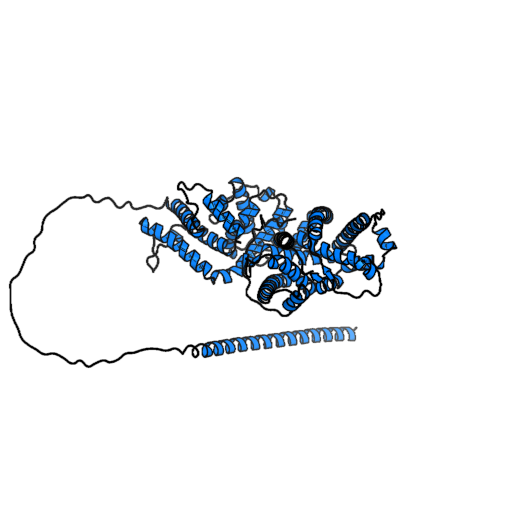 1.00 94.62 369 LEU A O 1
ATOM 3020 N N . MET A 1 370 ? -11.685 5.393 3.096 1.00 92.88 370 MET A N 1
ATOM 3021 C CA . MET A 1 370 ? -12.891 4.819 2.485 1.00 92.88 370 MET A CA 1
ATOM 3022 C C . MET A 1 370 ? -12.626 3.420 1.927 1.00 92.88 370 MET A C 1
ATOM 3024 O O . MET A 1 370 ? -13.408 2.495 2.166 1.00 92.88 370 MET A O 1
ATOM 3028 N N . PHE A 1 371 ? -11.495 3.235 1.245 1.00 94.88 371 PHE A N 1
ATOM 3029 C CA . PHE A 1 371 ? -11.067 1.922 0.780 1.00 94.88 371 PHE A CA 1
ATOM 3030 C C . PHE A 1 371 ? -10.862 0.944 1.947 1.00 94.88 371 PHE A C 1
ATOM 3032 O O . PHE A 1 371 ? -11.364 -0.179 1.904 1.00 94.88 371 PHE A O 1
ATOM 3039 N N . PHE A 1 372 ? -10.213 1.359 3.037 1.00 95.44 372 PHE A N 1
ATOM 3040 C CA . PHE A 1 372 ? -10.040 0.498 4.210 1.00 95.44 372 PHE A CA 1
ATOM 3041 C C . PHE A 1 372 ? -11.374 0.136 4.860 1.00 95.44 372 PHE A C 1
ATOM 3043 O O . PHE A 1 372 ? -11.533 -0.994 5.313 1.00 95.44 372 PHE A O 1
ATOM 3050 N N . THR A 1 373 ? -12.358 1.038 4.839 1.00 94.00 373 THR A N 1
ATOM 3051 C CA . THR A 1 373 ? -13.717 0.728 5.302 1.00 94.00 373 THR A CA 1
ATOM 3052 C C . THR A 1 373 ? -14.324 -0.426 4.499 1.00 94.00 373 THR A C 1
ATOM 3054 O O . THR A 1 373 ? -14.812 -1.386 5.096 1.00 94.00 373 THR A O 1
ATOM 3057 N N . LYS A 1 374 ? -14.213 -0.403 3.161 1.00 92.69 374 LYS A N 1
ATOM 3058 C CA . LYS A 1 374 ? -14.611 -1.535 2.303 1.00 92.69 374 LYS A CA 1
ATOM 3059 C C . LYS A 1 374 ? -13.896 -2.827 2.693 1.00 92.69 374 LYS A C 1
ATOM 3061 O O . LYS A 1 374 ? -14.534 -3.864 2.858 1.00 92.69 374 LYS A O 1
ATOM 3066 N N . ILE A 1 375 ? -12.577 -2.772 2.846 1.00 92.75 375 ILE A N 1
ATOM 3067 C CA . ILE A 1 375 ? -11.777 -3.955 3.177 1.00 92.75 375 ILE A CA 1
ATOM 3068 C C . ILE A 1 375 ? -12.190 -4.549 4.526 1.00 92.75 375 ILE A C 1
ATOM 3070 O O . ILE A 1 375 ? -12.349 -5.767 4.633 1.00 92.75 375 ILE A O 1
ATOM 3074 N N . LEU A 1 376 ? -12.428 -3.713 5.539 1.00 91.94 376 LEU A N 1
ATOM 3075 C CA . LEU A 1 376 ? -12.922 -4.167 6.836 1.00 91.94 376 LEU A CA 1
ATOM 3076 C C . LEU A 1 376 ? -14.300 -4.819 6.721 1.00 91.94 376 LEU A C 1
ATOM 3078 O O . LEU A 1 376 ? -14.501 -5.861 7.333 1.00 91.94 376 LEU A O 1
ATOM 3082 N N . ILE A 1 377 ? -15.220 -4.282 5.910 1.00 90.12 377 ILE A N 1
ATOM 3083 C CA . ILE A 1 377 ? -16.531 -4.909 5.657 1.00 90.12 377 ILE A CA 1
ATOM 3084 C C . ILE A 1 377 ? -16.352 -6.320 5.083 1.00 90.12 377 ILE A C 1
ATOM 3086 O O . ILE A 1 377 ? -16.936 -7.274 5.598 1.00 90.12 377 ILE A O 1
ATOM 3090 N N . LEU A 1 378 ? -15.510 -6.467 4.056 1.00 88.25 378 LEU A N 1
ATOM 3091 C CA . LEU A 1 378 ? -15.252 -7.757 3.408 1.00 88.25 378 LEU A CA 1
ATOM 3092 C C . LEU A 1 378 ? -14.615 -8.767 4.370 1.00 88.25 378 LEU A C 1
ATOM 3094 O O . LEU A 1 378 ? -14.954 -9.952 4.354 1.00 88.25 378 LEU A O 1
ATOM 3098 N N . LYS A 1 379 ? -13.711 -8.300 5.236 1.00 88.56 379 LYS A N 1
ATOM 3099 C CA . LYS A 1 379 ? -12.998 -9.139 6.206 1.00 88.56 379 LYS A CA 1
ATOM 3100 C C . LYS A 1 379 ? -13.728 -9.339 7.526 1.00 88.56 379 LYS A C 1
ATOM 3102 O O . LYS A 1 379 ? -13.372 -10.244 8.278 1.00 88.56 379 LYS A O 1
ATOM 3107 N N . ASN A 1 380 ? -14.800 -8.594 7.773 1.00 83.44 380 ASN A N 1
ATOM 3108 C CA . ASN A 1 380 ? -15.582 -8.712 8.994 1.00 83.44 380 ASN A CA 1
ATOM 3109 C C . ASN A 1 380 ? -16.195 -10.106 9.164 1.00 83.44 380 ASN A C 1
ATOM 3111 O O . ASN A 1 380 ? -16.286 -10.582 10.285 1.00 83.44 380 ASN A O 1
ATOM 3115 N N . ARG A 1 381 ? -16.577 -10.789 8.076 1.00 77.75 381 ARG A N 1
ATOM 3116 C CA . ARG A 1 381 ? -17.131 -12.150 8.177 1.00 77.75 381 ARG A CA 1
ATOM 3117 C C . ARG A 1 381 ? -16.098 -13.145 8.718 1.00 77.75 381 ARG A C 1
ATOM 3119 O O . ARG A 1 381 ? -16.405 -13.922 9.610 1.00 77.75 381 ARG A O 1
ATOM 3126 N N . GLU A 1 382 ? -14.863 -13.078 8.220 1.00 79.69 382 GLU A N 1
ATOM 3127 C CA . GLU A 1 382 ? -13.757 -13.913 8.716 1.00 79.69 382 GLU A CA 1
ATOM 3128 C C . GLU A 1 382 ? -13.414 -13.587 10.176 1.00 79.69 382 GLU A C 1
ATOM 3130 O O . GLU A 1 382 ? -13.078 -14.477 10.952 1.00 79.69 382 GLU A O 1
ATOM 3135 N N . TYR A 1 383 ? -13.535 -12.316 10.560 1.00 78.94 383 TYR A N 1
ATOM 3136 C CA . TYR A 1 383 ? -13.373 -11.870 11.939 1.00 78.94 383 TYR A CA 1
ATOM 3137 C C . TYR A 1 383 ? -14.496 -12.364 12.865 1.00 78.94 383 TYR A C 1
ATOM 3139 O O . TYR A 1 383 ? -14.213 -12.839 13.965 1.00 78.94 383 TYR A O 1
ATOM 3147 N N . GLU A 1 384 ? -15.759 -12.282 12.436 1.00 76.31 384 GLU A N 1
ATOM 3148 C CA . GLU A 1 384 ? -16.927 -12.741 13.201 1.00 76.31 384 GLU A CA 1
ATOM 3149 C C . GLU A 1 384 ? -16.871 -14.238 13.506 1.00 76.31 384 GLU A C 1
ATOM 3151 O O . GLU A 1 384 ? -17.305 -14.654 14.577 1.00 76.31 384 GLU A O 1
ATOM 3156 N N . GLU A 1 385 ? -16.288 -15.020 12.600 1.00 75.62 385 GLU A N 1
ATOM 3157 C CA . GLU A 1 385 ? -16.071 -16.460 12.752 1.00 75.62 385 GLU A CA 1
ATOM 3158 C C . GLU A 1 385 ? -14.776 -16.801 13.518 1.00 75.62 385 GLU A C 1
ATOM 3160 O O . GLU A 1 385 ? -14.494 -17.975 13.749 1.00 75.62 385 GLU A O 1
ATOM 3165 N N . SER A 1 386 ? -13.964 -15.809 13.908 1.00 77.12 386 SER A N 1
ATOM 3166 C CA . SER A 1 386 ? -12.657 -16.059 14.523 1.00 77.12 386 SER A CA 1
ATOM 3167 C C . SER A 1 386 ? -12.736 -16.330 16.031 1.00 77.12 386 SER A C 1
ATOM 3169 O O . SER A 1 386 ? -13.322 -15.559 16.795 1.00 77.12 386 SER A O 1
ATOM 3171 N N . ASP A 1 387 ? -12.032 -17.373 16.485 1.00 75.94 387 ASP A N 1
ATOM 3172 C CA . ASP A 1 387 ? -11.890 -17.698 17.914 1.00 75.94 387 ASP A CA 1
ATOM 3173 C C . ASP A 1 387 ? -11.276 -16.540 18.715 1.00 75.94 387 ASP A C 1
ATOM 3175 O O . ASP A 1 387 ? -11.610 -16.329 19.882 1.00 75.94 387 ASP A O 1
ATOM 3179 N N . LEU A 1 388 ? -10.398 -15.757 18.077 1.00 71.75 388 LEU A N 1
ATOM 3180 C CA . LEU A 1 388 ? -9.731 -14.613 18.696 1.00 71.75 388 LEU A CA 1
ATOM 3181 C C . LEU A 1 388 ? -10.737 -13.533 19.111 1.00 71.75 388 LEU A C 1
ATOM 3183 O O . LEU A 1 388 ? -10.675 -13.056 20.242 1.00 71.75 388 LEU A O 1
ATOM 3187 N N . LYS A 1 389 ? -11.686 -13.185 18.231 1.00 78.88 389 LYS A N 1
ATOM 3188 C CA . LYS A 1 389 ? -12.766 -12.246 18.558 1.00 78.88 389 LYS A CA 1
ATOM 3189 C C . LYS A 1 389 ? -13.561 -12.740 19.760 1.00 78.88 389 LYS A C 1
ATOM 3191 O O . LYS A 1 389 ? -13.708 -12.013 20.739 1.00 78.88 389 LYS A O 1
ATOM 3196 N N . VAL A 1 390 ? -14.061 -13.975 19.674 1.00 77.81 390 VAL A N 1
ATOM 3197 C CA . VAL A 1 390 ? -14.923 -14.570 20.704 1.00 77.81 390 VAL A CA 1
ATOM 3198 C C . VAL A 1 390 ? -14.204 -14.596 22.050 1.00 77.81 390 VAL A C 1
ATOM 3200 O O . VAL A 1 390 ? -14.802 -14.268 23.074 1.00 77.81 390 VAL A O 1
ATOM 3203 N N . SER A 1 391 ? -12.914 -14.935 22.051 1.00 79.94 391 SER A N 1
ATOM 3204 C CA . SER A 1 391 ? -12.083 -14.931 23.253 1.00 79.94 391 SER A CA 1
ATOM 3205 C C . SER A 1 391 ? -11.936 -13.527 23.844 1.00 79.94 391 SER A C 1
ATOM 3207 O O . SER A 1 391 ? -12.218 -13.343 25.027 1.00 79.94 391 SER A O 1
ATOM 3209 N N . LEU A 1 392 ? -11.544 -12.536 23.035 1.00 78.00 392 LEU A N 1
ATOM 3210 C CA . LEU A 1 392 ? -11.306 -11.163 23.495 1.00 78.00 392 LEU A CA 1
ATOM 3211 C C . LEU A 1 392 ? -12.588 -10.489 23.998 1.00 78.00 392 LEU A C 1
ATOM 3213 O O . LEU A 1 392 ? -12.594 -9.901 25.079 1.00 78.00 392 LEU A O 1
ATOM 3217 N N . GLU A 1 393 ? -13.693 -10.605 23.256 1.00 80.62 393 GLU A N 1
ATOM 3218 C CA . GLU A 1 393 ? -14.987 -10.060 23.681 1.00 80.62 393 GLU A CA 1
ATOM 3219 C C . GLU A 1 393 ? -15.437 -10.711 24.988 1.00 80.62 393 GLU A C 1
ATOM 3221 O O . GLU A 1 393 ? -15.772 -10.013 25.944 1.00 80.62 393 GLU A O 1
ATOM 3226 N N . LYS A 1 394 ? -15.387 -12.045 25.080 1.00 85.19 394 LYS A N 1
ATOM 3227 C CA . LYS A 1 394 ? -15.775 -12.754 26.303 1.00 85.19 394 LYS A CA 1
ATOM 3228 C C . LYS A 1 394 ? -14.931 -12.316 27.494 1.00 85.19 394 LYS A C 1
ATOM 3230 O O . LYS A 1 394 ? -15.479 -12.111 28.578 1.00 85.19 394 LYS A O 1
ATOM 3235 N N . GLU A 1 395 ? -13.625 -12.174 27.312 1.00 86.62 395 GLU A N 1
ATOM 3236 C CA . GLU A 1 395 ? -12.700 -11.797 28.374 1.00 86.62 395 GLU A CA 1
ATOM 3237 C C . GLU A 1 395 ? -12.963 -10.376 28.893 1.00 86.62 395 GLU A C 1
ATOM 3239 O O . GLU A 1 395 ? -13.130 -10.184 30.104 1.00 86.62 395 GLU A O 1
ATOM 3244 N N . TYR A 1 396 ? -13.085 -9.388 28.001 1.00 89.31 396 TYR A N 1
ATOM 3245 C CA . TYR A 1 396 ? -13.364 -8.008 28.404 1.00 89.31 396 TYR A CA 1
ATOM 3246 C C . TYR A 1 396 ? -14.768 -7.845 28.985 1.00 89.31 396 TYR A C 1
ATOM 3248 O O . TYR A 1 396 ? -14.922 -7.233 30.042 1.00 89.31 396 TYR A O 1
ATOM 3256 N N . LEU A 1 397 ? -15.789 -8.446 28.369 1.00 88.75 397 LEU A N 1
ATOM 3257 C CA . LEU A 1 397 ? -17.160 -8.372 28.878 1.00 88.75 397 LEU A CA 1
ATOM 3258 C C . LEU A 1 397 ? -17.290 -9.032 30.255 1.00 88.75 397 LEU A C 1
ATOM 3260 O O . LEU A 1 397 ? -17.974 -8.494 31.124 1.00 88.75 397 LEU A O 1
ATOM 3264 N N . SER A 1 398 ? -16.603 -10.156 30.491 1.00 88.19 398 SER A N 1
ATOM 3265 C CA . SER A 1 398 ? -16.583 -10.806 31.810 1.00 88.19 398 SER A CA 1
ATOM 3266 C C . SER A 1 398 ? -15.941 -9.909 32.869 1.00 88.19 398 SER A C 1
ATOM 3268 O O . SER A 1 398 ? -16.452 -9.808 33.984 1.00 88.19 398 SER A O 1
ATOM 3270 N N . CYS A 1 399 ? -14.854 -9.212 32.519 1.00 88.50 399 CYS A N 1
ATOM 3271 C CA . CYS A 1 399 ? -14.216 -8.240 33.405 1.00 88.50 399 CYS A CA 1
ATOM 3272 C C . CYS A 1 399 ? -15.189 -7.117 33.804 1.00 88.50 399 CYS A C 1
ATOM 3274 O O . CYS A 1 399 ? -15.365 -6.860 34.995 1.00 88.50 399 CYS A O 1
ATOM 3276 N N . LEU A 1 400 ? -15.891 -6.519 32.836 1.00 89.56 400 LEU A N 1
ATOM 3277 C CA . LEU A 1 400 ? -16.858 -5.445 33.094 1.00 89.56 400 LEU A CA 1
ATOM 3278 C C . LEU A 1 400 ? -18.071 -5.921 33.909 1.00 89.56 400 LEU A C 1
ATOM 3280 O O . LEU A 1 400 ? -18.482 -5.249 34.857 1.00 89.56 400 LEU A O 1
ATOM 3284 N N . LYS A 1 401 ? -18.617 -7.107 33.606 1.00 89.06 401 LYS A N 1
ATOM 3285 C CA . LYS A 1 401 ? -19.712 -7.714 34.385 1.00 89.06 401 LYS A CA 1
ATOM 3286 C C . LYS A 1 401 ? -19.319 -7.907 35.852 1.00 89.06 401 LYS A C 1
ATOM 3288 O O . LYS A 1 401 ? -20.095 -7.562 36.743 1.00 89.06 401 LYS A O 1
ATOM 3293 N N . ASN A 1 402 ? -18.101 -8.385 36.115 1.00 87.50 402 ASN A N 1
ATOM 3294 C CA . ASN A 1 402 ? -17.602 -8.571 37.478 1.00 87.50 402 ASN A CA 1
ATOM 3295 C C . ASN A 1 402 ? -17.532 -7.252 38.263 1.00 87.50 402 ASN A C 1
ATOM 3297 O O . ASN A 1 402 ? -17.814 -7.248 39.459 1.00 87.50 402 ASN A O 1
ATOM 3301 N N . ILE A 1 403 ? -17.210 -6.127 37.614 1.00 85.81 403 ILE A N 1
ATOM 3302 C CA . ILE A 1 403 ? -17.188 -4.808 38.271 1.00 85.81 403 ILE A CA 1
ATOM 3303 C C . ILE A 1 403 ? -18.584 -4.432 38.778 1.00 85.81 403 ILE A C 1
ATOM 3305 O O . ILE A 1 403 ? -18.719 -4.019 39.929 1.00 85.81 403 ILE A O 1
ATOM 3309 N N . ILE A 1 404 ? -19.623 -4.626 37.961 1.00 85.69 404 ILE A N 1
ATOM 3310 C CA . ILE A 1 404 ? -21.022 -4.344 38.334 1.00 85.69 404 ILE A CA 1
ATOM 3311 C C . ILE A 1 404 ? -21.445 -5.194 39.527 1.00 85.69 404 ILE A C 1
ATOM 3313 O O . ILE A 1 404 ? -21.981 -4.665 40.502 1.00 85.69 404 ILE A O 1
ATOM 3317 N N . VAL A 1 405 ? -21.180 -6.502 39.458 1.00 84.75 405 VAL A N 1
ATOM 3318 C CA . VAL A 1 405 ? -21.537 -7.455 40.516 1.00 84.75 405 VAL A CA 1
ATOM 3319 C C . VAL A 1 405 ? -20.825 -7.101 41.821 1.00 84.75 405 VAL A C 1
ATOM 3321 O O . VAL A 1 405 ? -21.468 -7.002 42.865 1.00 84.75 405 VAL A O 1
ATOM 3324 N N . ASN A 1 406 ? -19.518 -6.834 41.765 1.00 84.94 406 ASN A N 1
ATOM 3325 C CA . ASN A 1 406 ? -18.717 -6.497 42.942 1.00 84.94 406 ASN A CA 1
ATOM 3326 C C . ASN A 1 406 ? -19.137 -5.166 43.575 1.00 84.94 406 ASN A C 1
ATOM 3328 O O . ASN A 1 406 ? -19.155 -5.047 44.800 1.00 84.94 406 ASN A O 1
ATOM 3332 N N . LYS A 1 407 ? -19.506 -4.175 42.757 1.00 83.12 407 LYS A N 1
ATOM 3333 C CA . LYS A 1 407 ? -20.014 -2.879 43.229 1.00 83.12 407 LYS A CA 1
ATOM 3334 C C . LYS A 1 407 ? -21.497 -2.898 43.603 1.00 83.12 407 LYS A C 1
ATOM 3336 O O . LYS A 1 407 ? -22.002 -1.875 44.051 1.00 83.12 407 LYS A O 1
ATOM 3341 N N . LYS A 1 408 ? -22.179 -4.041 43.452 1.00 83.00 408 LYS A N 1
ATOM 3342 C CA . LYS A 1 408 ? -23.613 -4.218 43.733 1.00 83.00 408 LYS A CA 1
ATOM 3343 C C . LYS A 1 408 ? -24.497 -3.189 43.016 1.00 83.00 408 LYS A C 1
ATOM 3345 O O . LYS A 1 408 ? -25.480 -2.713 43.575 1.00 83.00 408 LYS A O 1
ATOM 3350 N N . ILE A 1 409 ? -24.147 -2.841 41.780 1.00 80.56 409 ILE A N 1
ATOM 3351 C CA . ILE A 1 409 ? -24.921 -1.877 40.992 1.00 80.56 409 ILE A CA 1
ATOM 3352 C C . ILE A 1 409 ? -26.238 -2.531 40.564 1.00 80.56 409 ILE A C 1
ATOM 3354 O O . ILE A 1 409 ? -26.246 -3.616 39.973 1.00 80.56 409 ILE A O 1
ATOM 3358 N N . VAL A 1 410 ? -27.354 -1.864 40.857 1.00 78.75 410 VAL A N 1
ATOM 3359 C CA . VAL A 1 410 ? -28.688 -2.321 40.459 1.00 78.75 410 VAL A CA 1
ATOM 3360 C C . VAL A 1 410 ? -28.839 -2.129 38.954 1.00 78.75 410 VAL A C 1
ATOM 3362 O O . VAL A 1 410 ? -28.716 -1.022 38.439 1.00 78.75 410 VAL A O 1
ATOM 3365 N N . CYS A 1 411 ? -29.085 -3.220 38.237 1.00 81.25 411 CYS A N 1
ATOM 3366 C CA . CYS A 1 411 ? -29.237 -3.201 36.790 1.00 81.25 411 CYS A CA 1
ATOM 3367 C C . CYS A 1 411 ? -30.176 -4.310 36.317 1.00 81.25 411 CYS A C 1
ATOM 3369 O O . CYS A 1 411 ? -30.413 -5.303 37.012 1.00 81.25 411 CYS A O 1
ATOM 3371 N N . GLU A 1 412 ? -30.703 -4.122 35.112 1.00 82.62 412 GLU A N 1
ATOM 3372 C CA . GLU A 1 412 ? -31.449 -5.154 34.407 1.00 82.62 412 GLU A CA 1
ATOM 3373 C C . GLU A 1 412 ? -30.534 -6.344 34.109 1.00 82.62 412 GLU A C 1
ATOM 3375 O O . GLU A 1 412 ? -29.367 -6.175 33.736 1.00 82.62 412 GLU A O 1
ATOM 3380 N N . LYS A 1 413 ? -31.077 -7.547 34.290 1.00 84.75 413 LYS A N 1
ATOM 3381 C CA . LYS A 1 413 ? -30.379 -8.805 34.050 1.00 84.75 413 LYS A CA 1
ATOM 3382 C C . LYS A 1 413 ? -30.988 -9.521 32.857 1.00 84.75 413 LYS A C 1
ATOM 3384 O O . LYS A 1 413 ? -32.198 -9.456 32.649 1.00 84.75 413 LYS A O 1
ATOM 3389 N N . ASP A 1 414 ? -30.147 -10.194 32.087 1.00 83.88 414 ASP A N 1
ATOM 3390 C CA . ASP A 1 414 ? -30.592 -11.053 31.000 1.00 83.88 414 ASP A CA 1
ATOM 3391 C C . ASP A 1 414 ? -31.188 -12.376 31.523 1.00 83.88 414 ASP A C 1
ATOM 3393 O O . ASP A 1 414 ? -31.291 -12.621 32.729 1.00 83.88 414 ASP A O 1
ATOM 3397 N N . ILE A 1 415 ? -31.569 -13.255 30.594 1.00 81.94 415 ILE A N 1
ATOM 3398 C CA . ILE A 1 415 ? -32.122 -14.585 30.894 1.00 81.94 415 ILE A CA 1
ATOM 3399 C C . ILE A 1 415 ? -31.172 -15.487 31.699 1.00 81.94 415 ILE A C 1
ATOM 3401 O O . ILE A 1 415 ? -31.631 -16.433 32.335 1.00 81.94 415 ILE A O 1
ATOM 3405 N N . ASN A 1 416 ? -29.868 -15.204 31.680 1.00 79.06 416 ASN A N 1
ATOM 3406 C CA . ASN A 1 416 ? -28.843 -15.946 32.408 1.00 79.06 416 ASN A CA 1
ATOM 3407 C C . ASN A 1 416 ? -28.530 -15.306 33.772 1.00 79.06 416 ASN A C 1
ATOM 3409 O O . ASN A 1 416 ? -27.710 -15.832 34.523 1.00 79.06 416 ASN A O 1
ATOM 3413 N N . GLY A 1 417 ? -29.183 -14.190 34.112 1.00 76.12 417 GLY A N 1
ATOM 3414 C CA . GLY A 1 417 ? -28.934 -13.437 35.337 1.00 76.12 417 GLY A CA 1
ATOM 3415 C C . GLY A 1 417 ? -27.745 -12.474 35.251 1.00 76.12 417 GLY A C 1
ATOM 3416 O O . GLY A 1 417 ? -27.369 -11.900 36.279 1.00 76.12 417 GLY A O 1
ATOM 3417 N N . ASP A 1 418 ? -27.178 -12.269 34.059 1.00 80.19 418 ASP A N 1
ATOM 3418 C CA . ASP A 1 418 ? -26.035 -11.386 33.835 1.00 80.19 418 ASP A CA 1
ATOM 3419 C C . ASP A 1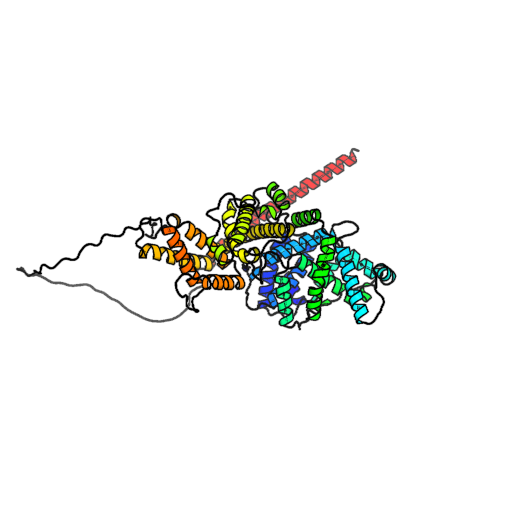 418 ? -26.473 -9.930 33.606 1.00 80.19 418 ASP A C 1
ATOM 3421 O O . ASP A 1 418 ? -27.495 -9.694 32.960 1.00 80.19 418 ASP A O 1
ATOM 3425 N N . PRO A 1 419 ? -25.691 -8.929 34.055 1.00 82.19 419 PRO A N 1
ATOM 3426 C CA . PRO A 1 419 ? -25.970 -7.520 33.780 1.00 82.19 419 PRO A CA 1
ATOM 3427 C C . PRO A 1 419 ? -26.072 -7.196 32.282 1.00 82.19 419 PRO A C 1
ATOM 3429 O O . PRO A 1 419 ? -25.164 -7.510 31.503 1.00 82.19 419 PRO A O 1
ATOM 3432 N N . VAL A 1 420 ? -27.127 -6.477 31.889 1.00 84.62 420 VAL A N 1
ATOM 3433 C CA . VAL A 1 420 ? -27.307 -5.969 30.519 1.00 84.62 420 VAL A CA 1
ATOM 3434 C C . VAL A 1 420 ? -26.446 -4.715 30.308 1.00 84.62 420 VAL A C 1
ATOM 3436 O O . VAL A 1 420 ? -26.905 -3.580 30.445 1.00 84.62 420 VAL A O 1
ATOM 3439 N N . LEU A 1 421 ? -25.168 -4.921 29.965 1.00 83.94 421 LEU A N 1
ATOM 3440 C CA . LEU A 1 421 ? -24.172 -3.846 29.810 1.00 83.94 421 LEU A CA 1
ATOM 3441 C C . LEU A 1 421 ? -24.578 -2.762 28.805 1.00 83.94 421 LEU A C 1
ATOM 3443 O O . LEU A 1 421 ? -24.283 -1.593 29.025 1.00 83.94 421 LEU A O 1
ATOM 3447 N N . SER A 1 422 ? -25.277 -3.125 27.727 1.00 83.69 422 SER A N 1
ATOM 3448 C CA . SER A 1 422 ? -25.653 -2.193 26.656 1.00 83.69 422 SER A CA 1
ATOM 3449 C C . SER A 1 422 ? -26.604 -1.081 27.102 1.00 83.69 422 SER A C 1
ATOM 3451 O O . SER A 1 422 ? -26.669 -0.052 26.440 1.00 83.69 422 SER A O 1
ATOM 3453 N N . LYS A 1 423 ? -27.348 -1.279 28.197 1.00 83.31 423 LYS A N 1
ATOM 3454 C CA . LYS A 1 423 ? -28.230 -0.256 28.782 1.00 83.31 423 LYS A CA 1
ATOM 3455 C C . LYS A 1 423 ? -27.527 0.583 29.847 1.00 83.31 423 LYS A C 1
ATOM 3457 O O . LYS A 1 423 ? -27.922 1.718 30.075 1.00 83.31 423 LYS A O 1
ATOM 3462 N N . LEU A 1 424 ? -26.526 0.006 30.513 1.00 85.62 424 LEU A N 1
ATOM 3463 C CA . LEU A 1 424 ? -25.881 0.610 31.675 1.00 85.62 424 LEU A CA 1
ATOM 3464 C C . LEU A 1 424 ? -24.636 1.421 31.303 1.00 85.62 424 LEU A C 1
ATOM 3466 O O . LEU A 1 424 ? -24.427 2.496 31.848 1.00 85.62 424 LEU A O 1
ATOM 3470 N N . VAL A 1 425 ? -23.806 0.881 30.408 1.00 87.88 425 VAL A N 1
ATOM 3471 C CA . VAL A 1 425 ? -22.523 1.469 29.992 1.00 87.88 425 VAL A CA 1
ATOM 3472 C C . VAL A 1 425 ? -22.333 1.389 28.467 1.00 87.88 425 VAL A C 1
ATOM 3474 O O . VAL A 1 425 ? -21.390 0.750 27.979 1.00 87.88 425 VAL A O 1
ATOM 3477 N N . PRO A 1 426 ? -23.268 1.955 27.674 1.00 86.88 426 PRO A N 1
ATOM 3478 C CA . PRO A 1 426 ? -23.228 1.880 26.214 1.00 86.88 426 PRO A CA 1
ATOM 3479 C C . PRO A 1 426 ? -21.932 2.431 25.602 1.00 86.88 426 PRO A C 1
ATOM 3481 O O . PRO A 1 426 ? -21.423 1.833 24.650 1.00 86.88 426 PRO A O 1
ATOM 3484 N N . LYS A 1 427 ? -21.357 3.514 26.144 1.00 87.44 427 LYS A N 1
ATOM 3485 C CA . LYS A 1 427 ? -20.118 4.115 25.619 1.00 87.44 427 LYS A CA 1
ATOM 3486 C C . LYS A 1 427 ? -18.932 3.192 25.854 1.00 87.44 427 LYS A C 1
ATOM 3488 O O . LYS A 1 427 ? -18.149 2.943 24.937 1.00 87.44 427 LYS A O 1
ATOM 3493 N N . THR A 1 428 ? -18.834 2.609 27.048 1.00 89.56 428 THR A N 1
ATOM 3494 C CA . THR A 1 428 ? -17.807 1.610 27.370 1.00 89.56 428 THR A CA 1
ATOM 3495 C C . THR A 1 428 ? -17.917 0.398 26.458 1.00 89.56 428 THR A C 1
ATOM 3497 O O . THR A 1 428 ? -16.906 -0.075 25.942 1.00 89.56 428 THR A O 1
ATOM 3500 N N . LEU A 1 429 ? -19.134 -0.091 26.210 1.00 89.06 429 LEU A N 1
ATOM 3501 C CA . LEU A 1 429 ? -19.346 -1.234 25.327 1.00 89.06 429 LEU A CA 1
ATOM 3502 C C . LEU A 1 429 ? -18.939 -0.922 23.877 1.00 89.06 429 LEU A C 1
ATOM 3504 O O . LEU A 1 429 ? -18.295 -1.749 23.231 1.00 89.06 429 LEU A O 1
ATOM 3508 N N . ASN A 1 430 ? -19.257 0.276 23.378 1.00 88.12 430 ASN A N 1
ATOM 3509 C CA . ASN A 1 430 ? -18.836 0.718 22.048 1.00 88.12 430 ASN A CA 1
ATOM 3510 C C . ASN A 1 430 ? -17.304 0.816 21.926 1.00 88.12 430 ASN A C 1
ATOM 3512 O O . ASN A 1 430 ? -16.714 0.361 20.939 1.00 88.12 430 ASN A O 1
ATOM 3516 N N . LEU A 1 431 ? -16.644 1.345 22.960 1.00 89.69 431 LEU A N 1
ATOM 3517 C CA . LEU A 1 431 ? -15.188 1.418 23.028 1.00 89.69 431 LEU A CA 1
ATOM 3518 C C . LEU A 1 431 ? -14.550 0.022 23.039 1.00 89.69 431 LEU A C 1
ATOM 3520 O O . LEU A 1 431 ? -13.618 -0.222 22.273 1.00 89.69 431 LEU A O 1
ATOM 3524 N N . VAL A 1 432 ? -15.072 -0.914 23.842 1.00 90.50 432 VAL A N 1
ATOM 3525 C CA . VAL A 1 432 ? -14.610 -2.314 23.850 1.00 90.50 432 VAL A CA 1
ATOM 3526 C C . VAL A 1 432 ? -14.723 -2.915 22.455 1.00 90.50 432 VAL A C 1
ATOM 3528 O O . VAL A 1 432 ? -13.729 -3.419 21.936 1.00 90.50 432 VAL A O 1
ATOM 3531 N N . ASN A 1 433 ? -15.889 -2.800 21.813 1.00 88.50 433 ASN A N 1
ATOM 3532 C CA . ASN A 1 433 ? -16.096 -3.322 20.463 1.00 88.50 433 ASN A CA 1
ATOM 3533 C C . ASN A 1 433 ? -15.071 -2.747 19.479 1.00 88.50 433 ASN A C 1
ATOM 3535 O O . ASN A 1 433 ? -14.442 -3.502 18.738 1.00 88.50 433 ASN A O 1
ATOM 3539 N N . THR A 1 434 ? -14.848 -1.432 19.503 1.00 90.94 434 THR A N 1
ATOM 3540 C CA . THR A 1 434 ? -13.855 -0.771 18.644 1.00 90.94 434 THR A CA 1
ATOM 3541 C C . THR A 1 434 ? -12.450 -1.321 18.892 1.00 90.94 434 THR A C 1
ATOM 3543 O O . THR A 1 434 ? -11.757 -1.702 17.949 1.00 90.94 434 THR A O 1
ATOM 3546 N N . VAL A 1 435 ? -12.034 -1.434 20.155 1.00 91.12 435 VAL A N 1
ATOM 3547 C CA . VAL A 1 435 ? -10.684 -1.884 20.520 1.00 91.12 435 VAL A CA 1
ATOM 3548 C C . VAL A 1 435 ? -10.445 -3.358 20.195 1.00 91.12 435 VAL A C 1
ATOM 3550 O O . VAL A 1 435 ? -9.331 -3.706 19.804 1.00 91.12 435 VAL A O 1
ATOM 3553 N N . VAL A 1 436 ? -11.451 -4.231 20.300 1.00 90.00 436 VAL A N 1
ATOM 3554 C CA . VAL A 1 436 ? -11.301 -5.636 19.877 1.00 90.00 436 VAL A CA 1
ATOM 3555 C C . VAL A 1 436 ? -11.039 -5.717 18.369 1.00 90.00 436 VAL A C 1
ATOM 3557 O O . VAL A 1 436 ? -10.116 -6.416 17.948 1.00 90.00 436 VAL A O 1
ATOM 3560 N N . HIS A 1 437 ? -11.767 -4.946 17.553 1.00 91.12 437 HIS A N 1
ATOM 3561 C CA . HIS A 1 437 ? -11.495 -4.891 16.112 1.00 91.12 437 HIS A CA 1
ATOM 3562 C C . HIS A 1 437 ? -10.106 -4.309 15.827 1.00 91.12 437 HIS A C 1
ATOM 3564 O O . HIS A 1 437 ? -9.375 -4.845 14.995 1.00 91.12 437 HIS A O 1
ATOM 3570 N N . VAL A 1 438 ? -9.713 -3.245 16.536 1.00 92.12 438 VAL A N 1
ATOM 3571 C CA . VAL A 1 438 ? -8.366 -2.670 16.424 1.00 92.12 438 VAL A CA 1
ATOM 3572 C C . VAL A 1 438 ? -7.307 -3.728 16.724 1.00 92.12 438 VAL A C 1
ATOM 3574 O O . VAL A 1 438 ? -6.371 -3.861 15.949 1.00 92.12 438 VAL A O 1
ATOM 3577 N N . GLN A 1 439 ? -7.454 -4.526 17.784 1.00 89.94 439 GLN A N 1
ATOM 3578 C CA . GLN A 1 439 ? -6.493 -5.585 18.111 1.00 89.94 439 GLN A CA 1
ATOM 3579 C C . GLN A 1 439 ? -6.385 -6.659 17.030 1.00 89.94 439 GLN A C 1
ATOM 3581 O O . GLN A 1 439 ? -5.288 -7.144 16.760 1.00 89.94 439 GLN A O 1
ATOM 3586 N N . TYR A 1 440 ? -7.506 -7.013 16.403 1.00 88.56 440 TYR A N 1
ATOM 3587 C CA . TYR A 1 440 ? -7.530 -8.003 15.333 1.00 88.56 440 TYR A CA 1
ATOM 3588 C C . TYR A 1 440 ? -6.821 -7.510 14.064 1.00 88.56 440 TYR A C 1
ATOM 3590 O O . TYR A 1 440 ? -6.015 -8.231 13.476 1.00 88.56 440 TYR A O 1
ATOM 3598 N N . PHE A 1 441 ? -7.109 -6.274 13.652 1.00 90.81 441 PHE A N 1
ATOM 3599 C CA . PHE A 1 441 ? -6.605 -5.699 12.403 1.00 90.81 441 PHE A CA 1
ATOM 3600 C C . PHE A 1 441 ? -5.256 -4.981 12.549 1.00 90.81 441 PHE A C 1
ATOM 3602 O O . PHE A 1 441 ? -4.603 -4.692 11.548 1.00 90.81 441 PHE A O 1
ATOM 3609 N N . ALA A 1 442 ? -4.803 -4.675 13.763 1.00 90.44 442 ALA A N 1
ATOM 3610 C CA . ALA A 1 442 ? -3.523 -4.018 13.987 1.00 90.44 442 ALA A CA 1
ATOM 3611 C C . ALA A 1 442 ? -2.338 -4.964 13.752 1.00 90.44 442 ALA A C 1
ATOM 3613 O O . ALA A 1 442 ? -2.352 -6.155 14.074 1.00 90.44 442 ALA A O 1
ATOM 3614 N N . ASN A 1 443 ? -1.242 -4.408 13.237 1.00 87.56 443 ASN A N 1
ATOM 3615 C CA . ASN A 1 443 ? 0.034 -5.107 13.239 1.00 87.56 443 ASN A CA 1
ATOM 3616 C C . ASN A 1 443 ? 0.752 -4.992 14.600 1.00 87.56 443 ASN A C 1
ATOM 3618 O O . ASN A 1 443 ? 0.399 -4.189 15.464 1.00 87.56 443 ASN A O 1
ATOM 3622 N N . ASN A 1 444 ? 1.811 -5.786 14.781 1.00 84.56 444 ASN A N 1
ATOM 3623 C CA . ASN A 1 444 ? 2.554 -5.827 16.046 1.00 84.56 444 ASN A CA 1
ATOM 3624 C C . ASN A 1 444 ? 3.199 -4.475 16.402 1.00 84.56 444 ASN A C 1
ATOM 3626 O O . ASN A 1 444 ? 3.360 -4.174 17.582 1.00 84.56 444 ASN A O 1
ATOM 3630 N N . GLY A 1 445 ? 3.554 -3.663 15.398 1.00 86.12 445 GLY A N 1
ATOM 3631 C CA . GLY A 1 445 ? 4.106 -2.323 15.607 1.00 86.12 445 GLY A CA 1
ATOM 3632 C C . GLY A 1 445 ? 3.098 -1.395 16.283 1.00 86.12 445 GLY A C 1
ATOM 3633 O O . GLY A 1 445 ? 3.415 -0.778 17.299 1.00 86.12 445 GLY A O 1
ATOM 3634 N N . PHE A 1 446 ? 1.857 -1.366 15.790 1.00 90.50 446 PHE A N 1
ATOM 3635 C CA . PHE A 1 446 ? 0.779 -0.598 16.413 1.00 90.50 446 PHE A CA 1
ATOM 3636 C C . PHE A 1 446 ? 0.473 -1.087 17.831 1.00 90.50 446 PHE A C 1
ATOM 3638 O O . PHE A 1 446 ? 0.377 -0.278 18.750 1.00 90.50 446 PHE A O 1
ATOM 3645 N N . LEU A 1 447 ? 0.371 -2.406 18.033 1.00 90.12 447 LEU A N 1
ATOM 3646 C CA . LEU A 1 447 ? 0.092 -2.984 19.354 1.00 90.12 447 LEU A CA 1
ATOM 3647 C C . LEU A 1 447 ? 1.182 -2.649 20.383 1.00 90.12 447 LEU A C 1
ATOM 3649 O O . LEU A 1 447 ? 0.871 -2.435 21.555 1.00 90.12 447 LEU A O 1
ATOM 3653 N N . SER A 1 448 ? 2.445 -2.557 19.951 1.00 88.06 448 SER A N 1
ATOM 3654 C CA . SER A 1 448 ? 3.538 -2.080 20.804 1.00 88.06 448 SER A CA 1
ATOM 3655 C C . SER A 1 448 ? 3.332 -0.621 21.210 1.00 88.06 448 SER A C 1
ATOM 3657 O O . SER A 1 448 ? 3.369 -0.320 22.398 1.00 88.06 448 SER A O 1
ATOM 3659 N N . LYS A 1 449 ? 3.030 0.274 20.258 1.00 88.75 449 LYS A N 1
ATOM 3660 C CA . LYS A 1 449 ? 2.769 1.689 20.577 1.00 88.75 449 LYS A CA 1
ATOM 3661 C C . LYS A 1 449 ? 1.549 1.867 21.479 1.00 88.75 449 LYS A C 1
ATOM 3663 O O . LYS A 1 449 ? 1.575 2.699 22.378 1.00 88.75 449 LYS A O 1
ATOM 3668 N N . LEU A 1 450 ? 0.491 1.080 21.272 1.00 90.69 450 LEU A N 1
ATOM 3669 C CA . LEU A 1 450 ? -0.683 1.084 22.147 1.00 90.69 450 LEU A CA 1
ATOM 3670 C C . LEU A 1 450 ? -0.301 0.719 23.586 1.00 90.69 450 LEU A C 1
ATOM 3672 O O . LEU A 1 450 ? -0.726 1.395 24.521 1.00 90.69 450 LEU A O 1
ATOM 3676 N N . ARG A 1 451 ? 0.534 -0.312 23.766 1.00 88.56 451 ARG A N 1
ATOM 3677 C CA . ARG A 1 451 ? 1.059 -0.695 25.082 1.00 88.56 451 ARG A CA 1
ATOM 3678 C C . ARG A 1 451 ? 1.831 0.453 25.733 1.00 88.56 451 ARG A C 1
ATOM 3680 O O . ARG A 1 451 ? 1.588 0.758 26.898 1.00 88.56 451 ARG A O 1
ATOM 3687 N N . ASP A 1 452 ? 2.712 1.104 24.981 1.00 86.62 452 ASP A N 1
ATOM 3688 C CA . ASP A 1 452 ? 3.521 2.217 25.485 1.00 86.62 452 ASP A CA 1
ATOM 3689 C C . ASP A 1 452 ? 2.641 3.413 25.892 1.00 86.62 452 ASP A C 1
ATOM 3691 O O . ASP A 1 452 ? 2.805 3.967 26.981 1.00 86.62 452 ASP A O 1
ATOM 3695 N N . SER A 1 453 ? 1.639 3.757 25.075 1.00 86.62 453 SER A N 1
ATOM 3696 C CA . SER A 1 453 ? 0.653 4.805 25.374 1.00 86.62 453 SER A CA 1
ATOM 3697 C C . SER A 1 453 ? -0.174 4.513 26.630 1.00 86.62 453 SER A C 1
ATOM 3699 O O . SER A 1 453 ? -0.442 5.422 27.421 1.00 86.62 453 SER A O 1
ATOM 3701 N N . LEU A 1 454 ? -0.564 3.254 26.846 1.00 85.81 454 LEU A N 1
ATOM 3702 C CA . LEU A 1 454 ? -1.288 2.831 28.049 1.00 85.81 454 LEU A CA 1
ATOM 3703 C C . LEU A 1 454 ? -0.397 2.866 29.300 1.00 85.81 454 LEU A C 1
ATOM 3705 O O . LEU A 1 454 ? -0.877 3.223 30.375 1.00 85.81 454 LEU A O 1
ATOM 3709 N N . GLY A 1 455 ? 0.892 2.538 29.165 1.00 74.62 455 GLY A N 1
ATOM 3710 C CA . GLY A 1 455 ? 1.867 2.592 30.258 1.00 74.62 455 GLY A CA 1
ATOM 3711 C C . GLY A 1 455 ? 2.330 4.009 30.625 1.00 74.62 455 GLY A C 1
ATOM 3712 O O . GLY A 1 455 ? 2.690 4.254 31.775 1.00 74.62 455 GLY A O 1
ATOM 3713 N N . GLY A 1 456 ? 2.3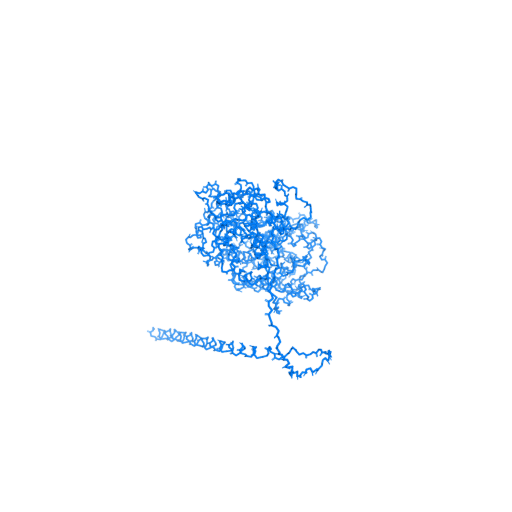19 4.944 29.666 1.00 63.47 456 GLY A N 1
ATOM 3714 C CA . GLY A 1 456 ? 2.809 6.318 29.832 1.00 63.47 456 GLY A CA 1
ATOM 3715 C C . GLY A 1 456 ? 1.807 7.312 30.429 1.00 63.47 456 GLY A C 1
ATOM 3716 O O . GLY A 1 456 ? 2.221 8.336 30.977 1.00 63.47 456 GLY A O 1
ATOM 3717 N N . LYS A 1 457 ? 0.495 7.043 30.371 1.00 53.88 457 LYS A N 1
ATOM 3718 C CA . LYS A 1 457 ? -0.496 7.888 31.053 1.00 53.88 457 LYS A CA 1
ATOM 3719 C C . LYS A 1 457 ? -0.553 7.528 32.541 1.00 53.88 457 LYS A C 1
ATOM 3721 O O . LYS A 1 457 ? -0.873 6.385 32.873 1.00 53.88 457 LYS A O 1
ATOM 3726 N N . PRO A 1 458 ? -0.328 8.486 33.461 1.00 39.19 458 PRO A N 1
ATOM 3727 C CA . PRO A 1 458 ? -0.456 8.234 34.883 1.00 39.19 458 PRO A CA 1
ATOM 3728 C C . PRO A 1 458 ? -1.946 8.130 35.219 1.00 39.19 458 PRO A C 1
ATOM 3730 O O . PRO A 1 458 ? -2.579 9.078 35.680 1.00 39.19 458 PRO A O 1
ATOM 3733 N N . THR A 1 459 ? -2.530 6.945 35.042 1.00 41.81 459 THR A N 1
ATOM 3734 C CA . THR A 1 459 ? -3.529 6.534 36.028 1.00 41.81 459 THR A CA 1
ATOM 3735 C C . THR A 1 459 ? -2.791 6.540 37.367 1.00 41.81 459 THR A C 1
ATOM 3737 O O . THR A 1 459 ? -1.654 6.084 37.435 1.00 41.81 459 THR A O 1
ATOM 3740 N N . LYS A 1 460 ? -3.364 7.148 38.412 1.00 38.25 460 LYS A N 1
ATOM 3741 C CA . LYS A 1 460 ? -2.742 7.395 39.734 1.00 38.25 460 LYS A CA 1
ATOM 3742 C C . LYS A 1 460 ? -2.326 6.126 40.515 1.00 38.25 460 LYS A C 1
ATOM 3744 O O . LYS A 1 460 ? -2.340 6.116 41.740 1.00 38.25 460 LYS A O 1
ATOM 3749 N N . GLN A 1 461 ? -1.976 5.035 39.849 1.00 38.66 461 GLN A N 1
ATOM 3750 C CA . GLN A 1 461 ? -1.554 3.783 40.445 1.00 38.66 461 GLN A CA 1
ATOM 3751 C C . GLN A 1 461 ? -0.439 3.178 39.599 1.00 38.66 461 GLN A C 1
ATOM 3753 O O . GLN A 1 461 ? -0.685 2.782 38.460 1.00 38.66 461 GLN A O 1
ATOM 3758 N N . ASN A 1 462 ? 0.750 3.107 40.206 1.00 34.19 462 ASN A N 1
ATOM 3759 C CA . ASN A 1 462 ? 1.943 2.388 39.760 1.00 34.19 462 ASN A CA 1
ATOM 3760 C C . ASN A 1 462 ? 1.579 1.127 38.962 1.00 34.19 462 ASN A C 1
ATOM 3762 O O . ASN A 1 462 ? 1.049 0.169 39.522 1.00 34.19 462 ASN A O 1
ATOM 3766 N N . ILE A 1 463 ? 1.845 1.136 37.657 1.00 44.53 463 ILE A N 1
ATOM 3767 C CA . ILE A 1 463 ? 1.768 -0.061 36.818 1.00 44.53 463 ILE A CA 1
ATOM 3768 C C . ILE A 1 463 ? 3.181 -0.645 36.777 1.00 44.53 463 ILE A C 1
ATOM 3770 O O . ILE A 1 463 ? 4.112 -0.007 36.285 1.00 44.53 463 ILE A O 1
ATOM 3774 N N . GLU A 1 464 ? 3.357 -1.830 37.362 1.00 43.22 464 GLU A N 1
ATOM 3775 C CA . GLU A 1 464 ? 4.611 -2.584 37.303 1.00 43.22 464 GLU A CA 1
ATOM 3776 C C . GLU A 1 464 ? 4.954 -2.976 35.855 1.00 43.22 464 GLU A C 1
ATOM 3778 O O . GLU A 1 464 ? 4.082 -3.217 35.023 1.00 43.22 464 GLU A O 1
ATOM 3783 N N . LYS A 1 465 ? 6.253 -3.060 35.546 1.00 45.50 465 LYS A N 1
ATOM 3784 C CA . LYS A 1 465 ? 6.812 -3.249 34.191 1.00 45.50 465 LYS A CA 1
ATOM 3785 C C . LYS A 1 465 ? 6.540 -4.624 33.534 1.00 45.50 465 LYS A C 1
ATOM 3787 O O . LYS A 1 465 ? 7.153 -4.922 32.514 1.00 45.50 465 LYS A O 1
ATOM 3792 N N . SER A 1 466 ? 5.653 -5.461 34.077 1.00 50.34 466 SER A N 1
ATOM 3793 C CA . SER A 1 466 ? 5.387 -6.838 33.611 1.00 50.34 466 SER A CA 1
ATOM 3794 C C . SER A 1 466 ? 3.940 -7.115 33.173 1.00 50.34 466 SER A C 1
ATOM 3796 O O . SER A 1 466 ? 3.602 -8.263 32.893 1.00 50.34 466 SER A O 1
ATOM 3798 N N . VAL A 1 467 ? 3.076 -6.099 33.099 1.00 70.19 467 VAL A N 1
ATOM 3799 C CA . VAL A 1 467 ? 1.644 -6.279 32.792 1.00 70.19 467 VAL A CA 1
ATOM 3800 C C . VAL A 1 467 ? 1.422 -6.570 31.295 1.00 70.19 467 VAL A C 1
ATOM 3802 O O . VAL A 1 467 ? 2.015 -5.914 30.436 1.00 70.19 467 VAL A O 1
ATOM 3805 N N . SER A 1 468 ? 0.582 -7.563 30.975 1.00 85.12 468 SER A N 1
ATOM 3806 C CA . SER A 1 468 ? 0.193 -7.909 29.595 1.00 85.12 468 SER A CA 1
ATOM 3807 C C . SER A 1 468 ? -0.612 -6.776 28.930 1.00 85.12 468 SER A C 1
ATOM 3809 O O . SER A 1 468 ? -1.177 -5.922 29.617 1.00 85.12 468 SER A O 1
ATOM 3811 N N . LEU A 1 469 ? -0.691 -6.740 27.590 1.00 85.31 469 LEU A N 1
ATOM 3812 C CA . LEU A 1 469 ? -1.524 -5.736 26.904 1.00 85.31 469 LEU A CA 1
ATOM 3813 C C . LEU A 1 469 ? -3.005 -5.928 27.262 1.00 85.31 469 LEU A C 1
ATOM 3815 O O . LEU A 1 469 ? -3.708 -4.938 27.474 1.00 85.31 469 LEU A O 1
ATOM 3819 N N . GLU A 1 470 ? -3.465 -7.179 27.375 1.00 87.44 470 GLU A N 1
ATOM 3820 C CA . GLU A 1 470 ? -4.844 -7.472 27.755 1.00 87.44 470 GLU A CA 1
ATOM 3821 C C . GLU A 1 470 ? -5.180 -6.902 29.137 1.00 87.44 470 GLU A C 1
ATOM 3823 O O . GLU A 1 470 ? -6.237 -6.296 29.312 1.00 87.44 470 GLU A O 1
ATOM 3828 N N . ASP A 1 471 ? -4.278 -7.026 30.110 1.00 87.31 471 ASP A N 1
ATOM 3829 C CA . ASP A 1 471 ? -4.511 -6.531 31.469 1.00 87.31 471 ASP A CA 1
ATOM 3830 C C . ASP A 1 471 ? -4.487 -4.999 31.553 1.00 87.31 471 ASP A C 1
ATOM 3832 O O . ASP A 1 471 ? -5.295 -4.405 32.275 1.00 87.31 471 ASP A O 1
ATOM 3836 N N . MET A 1 472 ? -3.626 -4.336 30.770 1.00 88.75 472 MET A N 1
ATOM 3837 C CA . MET A 1 472 ? -3.656 -2.872 30.652 1.00 88.75 472 MET A CA 1
ATOM 3838 C C . MET A 1 472 ? -4.989 -2.388 30.076 1.00 88.75 472 MET A C 1
ATOM 3840 O O . MET A 1 472 ? -5.569 -1.428 30.589 1.00 88.75 472 MET A O 1
ATOM 3844 N N . LEU A 1 473 ? -5.504 -3.070 29.050 1.00 90.75 473 LEU A N 1
ATOM 3845 C CA . LEU A 1 473 ? -6.789 -2.741 28.437 1.00 90.75 473 LEU A CA 1
ATOM 3846 C C . LEU A 1 473 ? -7.967 -3.001 29.377 1.00 90.75 473 LEU A C 1
ATOM 3848 O O . LEU A 1 473 ? -8.837 -2.143 29.491 1.00 90.75 473 LEU A O 1
ATOM 3852 N N . LYS A 1 474 ? -7.972 -4.111 30.129 1.00 90.50 474 LYS A N 1
ATOM 3853 C CA . LYS A 1 474 ? -8.982 -4.358 31.175 1.00 90.50 474 LYS A CA 1
ATOM 3854 C C . LYS A 1 474 ? -9.025 -3.215 32.187 1.00 90.50 474 LYS A C 1
ATOM 3856 O O . LYS A 1 474 ? -10.103 -2.708 32.499 1.00 90.50 474 LYS A O 1
ATOM 3861 N N . LYS A 1 475 ? -7.859 -2.776 32.678 1.00 88.62 475 LYS A N 1
ATOM 3862 C CA . LYS A 1 475 ? -7.760 -1.644 33.614 1.00 88.62 475 LYS A CA 1
ATOM 3863 C C . LYS A 1 475 ? -8.270 -0.349 32.981 1.00 88.62 475 LYS A C 1
ATOM 3865 O O . LYS A 1 475 ? -9.030 0.377 33.617 1.00 88.62 475 LYS A O 1
ATOM 3870 N N . TYR A 1 476 ? -7.890 -0.081 31.735 1.00 89.50 476 TYR A N 1
ATOM 3871 C CA . TYR A 1 476 ? -8.352 1.084 30.983 1.00 89.50 476 TYR A CA 1
ATOM 3872 C C . TYR A 1 476 ? -9.882 1.099 30.823 1.00 89.50 476 TYR A C 1
ATOM 3874 O O . TYR A 1 476 ? -10.516 2.090 31.186 1.00 89.50 476 TYR A O 1
ATOM 3882 N N . PHE A 1 477 ? -10.491 -0.012 30.397 1.00 90.81 477 PHE A N 1
ATOM 3883 C CA . PHE A 1 477 ? -11.948 -0.123 30.290 1.00 90.81 477 PHE A CA 1
ATOM 3884 C C . PHE A 1 477 ? -12.643 0.001 31.641 1.00 90.81 477 PHE A C 1
ATOM 3886 O O . PHE A 1 477 ? -13.694 0.623 31.718 1.00 90.81 477 PHE A O 1
ATOM 3893 N N . SER A 1 478 ? -12.048 -0.529 32.712 1.00 88.69 478 SER A N 1
ATOM 3894 C CA . SER A 1 478 ? -12.597 -0.406 34.066 1.00 88.69 478 SER A CA 1
ATOM 3895 C C . SER A 1 478 ? -12.691 1.058 34.496 1.00 88.69 478 SER A C 1
ATOM 3897 O O . SER A 1 478 ? -13.737 1.497 34.959 1.00 88.69 478 SER A O 1
ATOM 3899 N N . VAL A 1 479 ? -11.625 1.838 34.290 1.00 87.25 479 VAL A N 1
ATOM 3900 C CA . VAL A 1 479 ? -11.611 3.278 34.605 1.00 87.25 479 VAL A CA 1
ATOM 3901 C C . VAL A 1 479 ? -12.632 4.040 33.762 1.00 87.25 479 VAL A C 1
ATOM 3903 O O . VAL A 1 479 ? -13.311 4.932 34.268 1.00 87.25 479 VAL A O 1
ATOM 3906 N N . PHE A 1 480 ? -12.749 3.698 32.479 1.00 86.94 480 PHE A N 1
ATOM 3907 C CA . PHE A 1 480 ? -13.712 4.338 31.590 1.00 86.94 480 PHE A CA 1
ATOM 3908 C C . PHE A 1 480 ? -15.160 4.033 31.999 1.00 86.94 480 PHE A C 1
ATOM 3910 O O . PHE A 1 480 ? -15.960 4.952 32.171 1.00 86.94 480 PHE A O 1
ATOM 3917 N N . MET A 1 481 ? -15.446 2.764 32.291 1.00 89.62 481 MET A N 1
ATOM 3918 C CA . MET A 1 481 ? -16.726 2.301 32.818 1.00 89.62 481 MET A CA 1
ATOM 3919 C C . MET A 1 481 ? -17.107 3.024 34.108 1.00 89.62 481 MET A C 1
ATOM 3921 O O . MET A 1 481 ? -18.239 3.463 34.270 1.00 89.62 481 MET A O 1
ATOM 3925 N N . GLU A 1 482 ? -16.162 3.178 35.035 1.00 86.38 482 GLU A N 1
ATOM 3926 C CA . GLU A 1 482 ? -16.404 3.892 36.286 1.00 86.38 482 GLU A CA 1
ATOM 3927 C C . GLU A 1 482 ? -16.781 5.353 36.070 1.00 86.38 482 GLU A C 1
ATOM 3929 O O . GLU A 1 482 ? -17.594 5.869 36.829 1.00 86.38 482 GLU A O 1
ATOM 3934 N N . ASN A 1 483 ? -16.213 6.015 35.057 1.00 85.38 483 ASN A N 1
ATOM 3935 C CA . ASN A 1 483 ? -16.585 7.383 34.713 1.00 85.38 483 ASN A CA 1
ATOM 3936 C C . ASN A 1 483 ? -18.003 7.462 34.145 1.00 85.38 483 ASN A C 1
ATOM 3938 O O . ASN A 1 483 ? -18.739 8.360 34.539 1.00 85.38 483 ASN A O 1
ATOM 3942 N N . GLU A 1 484 ? -18.387 6.527 33.274 1.00 87.25 484 GLU A N 1
ATOM 3943 C CA . GLU A 1 484 ? -19.743 6.449 32.714 1.00 87.25 484 GLU A CA 1
ATOM 3944 C C . GLU A 1 484 ? -20.796 6.141 33.793 1.00 87.25 484 GLU A C 1
ATOM 3946 O O . GLU A 1 484 ? -21.914 6.641 33.748 1.00 87.25 484 GLU A O 1
ATOM 3951 N N . LEU A 1 485 ? -20.415 5.376 34.817 1.00 85.25 485 LEU A N 1
ATOM 3952 C CA . LEU A 1 485 ? -21.282 5.009 35.937 1.00 85.25 485 LEU A CA 1
ATOM 3953 C C . LEU A 1 485 ? -21.427 6.088 37.022 1.00 85.25 485 LEU A C 1
ATOM 3955 O O . LEU A 1 485 ? -22.207 5.880 37.950 1.00 85.25 485 LEU A O 1
ATOM 3959 N N . LYS A 1 486 ? -20.695 7.212 36.965 1.00 80.88 486 LYS A N 1
ATOM 3960 C CA . LYS A 1 486 ? -20.713 8.242 38.032 1.00 80.88 486 LYS A CA 1
ATOM 3961 C C . LYS A 1 486 ? -22.098 8.824 38.306 1.00 80.88 486 LYS A C 1
ATOM 3963 O O . LYS A 1 486 ? -22.358 9.227 39.437 1.00 80.88 486 LYS A O 1
ATOM 3968 N N . ASP A 1 487 ? -22.966 8.817 37.302 1.00 66.94 487 ASP A N 1
ATOM 3969 C CA . ASP A 1 487 ? -24.317 9.374 37.376 1.00 66.94 487 ASP A CA 1
ATOM 3970 C C . ASP A 1 487 ? -25.393 8.301 37.642 1.00 66.94 487 ASP A C 1
ATOM 3972 O O . ASP A 1 487 ? -26.585 8.606 37.695 1.00 66.94 487 ASP A O 1
ATOM 3976 N N . VAL A 1 488 ? -24.995 7.034 37.832 1.00 67.06 488 VAL A N 1
ATOM 3977 C CA . VAL A 1 488 ? -25.911 5.928 38.139 1.00 67.06 488 VAL A CA 1
ATOM 3978 C C . VAL A 1 488 ? -26.089 5.815 39.659 1.00 67.06 488 VAL A C 1
ATOM 3980 O O . VAL A 1 488 ? -25.097 5.685 40.381 1.00 67.06 488 VAL A O 1
ATOM 3983 N N . PRO A 1 489 ? -27.328 5.833 40.188 1.00 56.50 489 PRO A N 1
ATOM 3984 C CA . PRO A 1 489 ? -27.562 5.746 41.625 1.00 56.50 489 PRO A CA 1
ATOM 3985 C C . PRO A 1 489 ? -27.052 4.415 42.198 1.00 56.50 489 PRO A C 1
ATOM 3987 O O . PRO A 1 489 ? -27.480 3.333 41.795 1.00 56.50 489 PRO A O 1
ATOM 3990 N N . ILE A 1 490 ? -26.142 4.508 43.169 1.00 53.34 490 ILE A N 1
ATOM 3991 C CA . ILE A 1 490 ? -25.660 3.381 43.973 1.00 53.34 490 ILE A CA 1
ATOM 3992 C C . ILE A 1 490 ? -26.499 3.344 45.253 1.00 53.34 490 ILE A C 1
ATOM 3994 O O . ILE A 1 490 ? -26.473 4.299 46.031 1.00 53.34 490 ILE A O 1
ATOM 3998 N N . GLU A 1 491 ? -27.215 2.248 45.515 1.00 49.09 491 GLU A N 1
ATOM 3999 C CA . GLU A 1 491 ? -27.772 2.029 46.851 1.00 49.09 491 GLU A CA 1
ATOM 4000 C C . GLU A 1 491 ? -26.628 1.760 47.835 1.00 49.09 491 GLU A C 1
ATOM 4002 O O . GLU A 1 491 ? -26.022 0.686 47.856 1.00 49.09 491 GLU A O 1
ATOM 4007 N N . ILE A 1 492 ? -26.346 2.739 48.694 1.00 39.44 492 ILE A N 1
ATOM 4008 C CA . ILE A 1 492 ? -25.651 2.483 49.951 1.00 39.44 492 ILE A CA 1
ATOM 4009 C C . ILE A 1 492 ? -26.665 1.752 50.828 1.00 39.44 492 ILE A C 1
ATOM 4011 O O . ILE A 1 492 ? -27.567 2.373 51.387 1.00 39.44 492 ILE A O 1
ATOM 4015 N N . SER A 1 493 ? -26.556 0.427 50.925 1.00 29.72 493 SER A N 1
ATOM 4016 C CA . SER A 1 493 ? -27.353 -0.321 51.898 1.00 29.72 493 SER A CA 1
ATOM 4017 C C . SER A 1 493 ? -27.076 0.262 53.293 1.00 29.72 493 SER A C 1
ATOM 4019 O O . SER A 1 493 ? -25.905 0.332 53.682 1.00 29.72 493 SER A O 1
ATOM 4021 N N . PRO A 1 494 ? -28.096 0.707 54.047 1.00 32.31 494 PRO A N 1
ATOM 4022 C CA . PRO A 1 494 ? -27.871 1.289 55.354 1.00 32.31 494 PRO A CA 1
ATOM 4023 C C . PRO A 1 494 ? -27.337 0.217 56.301 1.00 32.31 494 PRO A C 1
ATOM 4025 O O . PRO A 1 494 ? -27.865 -0.890 56.409 1.00 32.31 494 PRO A O 1
ATOM 4028 N N . THR A 1 495 ? -26.259 0.586 56.981 1.00 33.91 495 THR A N 1
ATOM 4029 C CA . THR A 1 495 ? -25.690 -0.078 58.145 1.00 33.91 495 THR A CA 1
ATOM 4030 C C . THR A 1 495 ? -26.805 -0.479 59.113 1.00 33.91 495 THR A C 1
ATOM 4032 O O . THR A 1 495 ? -27.470 0.394 59.667 1.00 33.91 495 THR A O 1
ATOM 4035 N N . ILE A 1 496 ? -26.992 -1.779 59.358 1.00 29.16 496 ILE A N 1
ATOM 4036 C CA . ILE A 1 496 ? -27.727 -2.229 60.543 1.00 29.16 496 ILE A CA 1
ATOM 4037 C C . ILE A 1 496 ? -26.713 -2.533 61.643 1.00 29.16 496 ILE A C 1
ATOM 4039 O O . ILE A 1 496 ? -25.782 -3.324 61.497 1.00 29.16 496 ILE A O 1
ATOM 4043 N N . VAL A 1 497 ? -26.926 -1.780 62.712 1.00 27.52 497 VAL A N 1
ATOM 4044 C CA . VAL A 1 497 ? -26.260 -1.705 64.004 1.00 27.52 497 VAL A CA 1
ATOM 4045 C C . VAL A 1 497 ? -26.126 -3.078 64.676 1.00 27.52 497 VAL A C 1
ATOM 4047 O O . VAL A 1 497 ? -27.019 -3.918 64.600 1.00 27.52 497 VAL A O 1
ATOM 4050 N N . LYS A 1 498 ? -24.993 -3.276 65.360 1.00 34.25 498 LYS A N 1
ATOM 4051 C CA . LYS A 1 498 ? -24.781 -4.335 66.356 1.00 34.25 498 LYS A CA 1
ATOM 4052 C C . LYS A 1 498 ? -25.574 -4.041 67.630 1.00 34.25 498 LYS A C 1
ATOM 4054 O O . LYS A 1 498 ? -25.391 -2.967 68.183 1.00 34.25 498 LYS A O 1
ATOM 4059 N N . GLU A 1 499 ? -26.284 -5.043 68.132 1.00 27.11 499 GLU A N 1
ATOM 4060 C CA . GLU A 1 499 ? -26.546 -5.380 69.548 1.00 27.11 499 GLU A CA 1
ATOM 4061 C C . GLU A 1 499 ? -27.480 -6.602 69.535 1.00 27.11 499 GLU A C 1
ATOM 4063 O O . GLU A 1 499 ? -28.317 -6.705 68.646 1.00 27.11 499 GLU A O 1
ATOM 4068 N N . SER A 1 500 ? -27.485 -7.566 70.444 1.00 28.72 500 SER A N 1
ATOM 4069 C CA . SER A 1 500 ? -26.552 -8.177 71.396 1.00 28.72 500 SER A CA 1
ATOM 4070 C C . SER A 1 500 ? -27.303 -9.423 71.921 1.00 28.72 500 SER A C 1
ATOM 4072 O O . SER A 1 500 ? -28.507 -9.566 71.709 1.00 28.72 500 SER A O 1
ATOM 4074 N N . ASP A 1 501 ? -26.568 -10.361 72.509 1.00 27.67 501 ASP A N 1
ATOM 4075 C CA . ASP A 1 501 ? -27.001 -11.626 73.123 1.00 27.67 501 ASP A CA 1
ATOM 4076 C C . ASP A 1 501 ? -28.429 -11.690 73.700 1.00 27.67 501 ASP A C 1
ATOM 4078 O O . ASP A 1 501 ? -28.795 -10.801 74.451 1.00 27.67 501 ASP A O 1
ATOM 4082 N N . ILE A 1 502 ? -29.145 -12.812 73.495 1.00 28.36 502 ILE A N 1
ATOM 4083 C CA . ILE A 1 502 ? -29.794 -13.605 74.566 1.00 28.36 502 ILE A CA 1
ATOM 4084 C C . ILE A 1 502 ? -29.781 -15.100 74.168 1.00 28.36 502 ILE A C 1
ATOM 4086 O O . ILE A 1 502 ? -30.039 -15.497 73.033 1.00 28.36 502 ILE A O 1
ATOM 4090 N N . LEU A 1 503 ? -29.448 -15.892 75.183 1.00 27.45 503 LEU A N 1
ATOM 4091 C CA . LEU A 1 503 ? -29.167 -17.316 75.300 1.00 27.45 503 LEU A CA 1
ATOM 4092 C C . LEU A 1 503 ? -30.130 -18.340 74.661 1.00 27.45 503 LEU A C 1
ATOM 4094 O O . LEU A 1 503 ? -31.350 -18.228 74.711 1.00 27.45 503 LEU A O 1
ATOM 4098 N N . GLN A 1 504 ? -29.492 -19.432 74.218 1.00 28.91 504 GLN A N 1
ATOM 4099 C CA . GLN A 1 504 ? -29.754 -20.848 74.543 1.00 28.91 504 GLN A CA 1
ATOM 4100 C C . GLN A 1 504 ? -31.108 -21.208 75.188 1.00 28.91 504 GLN A C 1
ATOM 4102 O O . GLN A 1 504 ? -31.399 -20.773 76.297 1.00 28.91 504 GLN A O 1
ATOM 4107 N N . ASN A 1 505 ? -31.828 -22.164 74.579 1.00 26.61 505 ASN A N 1
ATOM 4108 C CA . ASN A 1 505 ? -32.210 -23.424 75.242 1.00 26.61 505 ASN A CA 1
ATOM 4109 C C . ASN A 1 505 ? -32.909 -24.416 74.285 1.00 26.61 505 ASN A C 1
ATOM 4111 O O . ASN A 1 505 ? -34.007 -24.187 73.789 1.00 26.61 505 ASN A O 1
ATOM 4115 N N . LYS A 1 506 ? -32.281 -25.580 74.101 1.00 25.27 506 LYS A N 1
ATOM 4116 C CA . LYS A 1 506 ? -32.938 -26.898 73.976 1.00 25.27 506 LYS A CA 1
ATOM 4117 C C . LYS A 1 506 ? -32.616 -27.600 75.311 1.00 25.27 506 LYS A C 1
ATOM 4119 O O . LYS A 1 506 ? -31.506 -27.352 75.789 1.00 25.27 506 LYS A O 1
ATOM 4124 N N . PRO A 1 507 ? -33.453 -28.493 75.892 1.00 31.75 507 PRO A N 1
ATOM 4125 C CA . PRO A 1 507 ? -33.490 -29.861 75.355 1.00 31.75 507 PRO A CA 1
ATOM 4126 C C . PRO A 1 507 ? -34.743 -30.747 75.682 1.00 31.75 507 PRO A C 1
ATOM 4128 O O . PRO A 1 507 ? -35.511 -30.496 76.600 1.00 31.75 507 PRO A O 1
ATOM 4131 N N . THR A 1 508 ? -34.855 -31.850 74.919 1.00 24.36 508 THR A N 1
ATOM 4132 C CA . THR A 1 508 ? -35.284 -33.241 75.271 1.00 24.36 508 THR A CA 1
ATOM 4133 C C . THR A 1 508 ? -36.685 -33.656 75.794 1.00 24.36 508 THR A C 1
ATOM 4135 O O . THR A 1 508 ? -37.014 -33.498 76.960 1.00 24.36 508 THR A O 1
ATOM 4138 N N . THR A 1 509 ? -37.355 -34.448 74.929 1.00 24.56 509 THR A N 1
ATOM 4139 C CA . THR A 1 509 ? -37.898 -35.838 75.073 1.00 24.56 509 THR A CA 1
ATOM 4140 C C . THR A 1 509 ? -38.980 -36.241 76.084 1.00 24.56 509 THR A C 1
ATOM 4142 O O . THR A 1 509 ? -38.777 -36.180 77.291 1.00 24.56 509 THR A O 1
ATOM 4145 N N . THR A 1 510 ? -39.975 -36.987 75.575 1.00 23.61 510 THR A N 1
ATOM 4146 C CA . THR A 1 510 ? -40.413 -38.325 76.069 1.00 23.61 510 THR A CA 1
ATOM 4147 C C . THR A 1 510 ? -41.243 -39.026 74.957 1.00 23.61 510 THR A C 1
ATOM 4149 O O . THR A 1 510 ? -42.073 -38.364 74.350 1.00 23.61 510 THR A O 1
ATOM 4152 N N . LYS A 1 511 ? -40.832 -40.207 74.430 1.00 26.00 511 LYS A N 1
ATOM 4153 C CA . LYS A 1 511 ? -41.236 -41.609 74.787 1.00 26.00 511 LYS A CA 1
ATOM 4154 C C . LYS A 1 511 ? -42.651 -41.984 74.283 1.00 26.00 511 LYS A C 1
ATOM 4156 O O . LYS A 1 511 ? -43.532 -41.161 74.442 1.00 26.00 511 LYS A O 1
ATOM 4161 N N . THR A 1 512 ? -43.018 -43.152 73.734 1.00 23.78 512 THR A N 1
ATOM 4162 C CA . THR A 1 512 ? -42.449 -44.473 73.334 1.00 23.78 512 THR A CA 1
ATOM 4163 C C . THR A 1 512 ? -43.561 -45.140 72.471 1.00 23.78 512 THR A C 1
ATOM 4165 O O . THR A 1 512 ? -44.705 -44.721 72.588 1.00 23.78 512 THR A O 1
ATOM 4168 N N . ASP A 1 513 ? -43.312 -45.999 71.474 1.00 24.64 513 ASP A N 1
ATOM 4169 C CA . ASP A 1 513 ? -43.470 -47.478 71.524 1.00 24.64 513 ASP A CA 1
ATOM 4170 C C . ASP A 1 513 ? -43.109 -48.022 70.114 1.00 24.64 513 ASP A C 1
ATOM 4172 O O . ASP A 1 513 ? -43.595 -47.504 69.115 1.00 24.64 513 ASP A O 1
ATOM 4176 N N . VAL A 1 514 ? -42.047 -48.808 69.895 1.00 28.16 514 VAL A N 1
ATOM 4177 C CA . VAL A 1 514 ? -41.849 -50.271 70.052 1.00 28.16 514 VAL A CA 1
ATOM 4178 C C . VAL A 1 514 ? -42.615 -51.177 69.053 1.00 28.16 514 VAL A C 1
ATOM 4180 O O . VAL A 1 514 ? -43.741 -51.584 69.286 1.00 28.16 514 VAL A O 1
ATOM 4183 N N . LYS A 1 515 ? -41.849 -51.584 68.016 1.00 25.67 515 LYS A N 1
ATOM 4184 C CA . LYS A 1 515 ? -41.677 -52.913 67.361 1.00 25.67 515 LYS A CA 1
ATOM 4185 C C . LYS A 1 515 ? -42.848 -53.632 66.657 1.00 25.67 515 LYS A C 1
ATOM 4187 O O . LYS A 1 515 ? -43.741 -54.153 67.302 1.00 25.67 515 LYS A O 1
ATOM 4192 N N . SER A 1 516 ? -42.639 -53.981 65.380 1.00 24.44 516 SER A N 1
ATOM 4193 C CA . SER A 1 516 ? -42.185 -55.321 64.910 1.00 24.44 516 SER A CA 1
ATOM 4194 C C . SER A 1 516 ? -41.976 -55.273 63.379 1.00 24.44 516 SER A C 1
ATOM 4196 O O . SER A 1 516 ? -42.721 -54.588 62.696 1.00 24.44 516 SER A O 1
ATOM 4198 N N . GLY A 1 517 ? -40.831 -55.697 62.828 1.00 24.50 517 GLY A N 1
ATOM 4199 C CA . GLY A 1 517 ? -40.580 -57.020 62.219 1.00 24.50 517 GLY A CA 1
ATOM 4200 C C . GLY A 1 517 ? -40.104 -56.785 60.766 1.00 24.50 517 GLY A C 1
ATOM 4201 O O . GLY A 1 517 ? -40.768 -56.052 60.049 1.00 24.50 517 GLY A O 1
ATOM 4202 N N . LYS A 1 518 ? -38.829 -57.051 60.421 1.00 24.22 518 LYS A N 1
ATOM 4203 C CA . LYS A 1 518 ? -38.363 -58.177 59.562 1.00 24.22 518 LYS A CA 1
ATOM 4204 C C . LYS A 1 518 ? -39.187 -58.309 58.262 1.00 24.22 518 LYS A C 1
ATOM 4206 O O . LYS A 1 518 ? -40.389 -58.466 58.347 1.00 24.22 518 LYS A O 1
ATOM 4211 N N . GLU A 1 519 ? -38.646 -58.240 57.046 1.00 24.58 519 GLU A N 1
ATOM 4212 C CA . GLU A 1 519 ? -37.454 -58.902 56.502 1.00 24.58 519 GLU A CA 1
ATOM 4213 C C . GLU A 1 519 ? -37.006 -58.236 55.175 1.00 24.58 519 GLU A C 1
ATOM 4215 O O . GLU A 1 519 ? -37.797 -57.641 54.450 1.00 24.58 519 GLU A O 1
ATOM 4220 N N . GLN A 1 520 ? -35.701 -58.326 54.909 1.00 24.86 520 GLN A N 1
ATOM 4221 C CA . GLN A 1 520 ? -34.981 -58.062 53.649 1.00 24.86 520 GLN A CA 1
ATOM 4222 C C . GLN A 1 520 ? -35.286 -59.166 52.587 1.00 24.86 520 GLN A C 1
ATOM 4224 O O . GLN A 1 520 ? -36.025 -60.091 52.902 1.00 24.86 520 GLN A O 1
ATOM 4229 N N . PRO A 1 521 ? -34.534 -59.298 51.473 1.00 44.91 521 PRO A N 1
ATOM 4230 C CA . PRO A 1 521 ? -34.237 -58.385 50.356 1.00 44.91 521 PRO A CA 1
ATOM 4231 C C . PRO A 1 521 ? -34.396 -59.135 49.003 1.00 44.91 521 PRO A C 1
ATOM 4233 O O . PRO A 1 521 ? -34.599 -60.339 48.985 1.00 44.91 521 PRO A O 1
ATOM 4236 N N . GLU A 1 522 ? -34.122 -58.498 47.863 1.00 23.73 522 GLU A N 1
ATOM 4237 C CA . GLU A 1 522 ? -33.409 -59.227 46.801 1.00 23.73 522 GLU A CA 1
ATOM 4238 C C . GLU A 1 522 ? -32.507 -58.282 46.002 1.00 23.73 522 GLU A C 1
ATOM 4240 O O . GLU A 1 522 ? -32.933 -57.374 45.290 1.00 23.73 522 GLU A O 1
ATOM 4245 N N . GLN A 1 523 ? -31.208 -58.482 46.223 1.00 25.59 523 GLN A N 1
ATOM 4246 C CA . GLN A 1 523 ? -30.151 -58.178 45.271 1.00 25.59 523 GLN A CA 1
ATOM 4247 C C . GLN A 1 523 ? -30.268 -59.160 44.098 1.00 25.59 523 GLN A C 1
ATOM 4249 O O . GLN A 1 523 ? -30.747 -60.267 44.298 1.00 25.59 523 GLN A O 1
ATOM 4254 N N . ILE A 1 524 ? -29.698 -58.828 42.939 1.00 26.31 524 ILE A N 1
ATOM 4255 C CA . ILE A 1 524 ? -28.545 -59.568 42.391 1.00 26.31 524 ILE A CA 1
ATOM 4256 C C . ILE A 1 524 ? -27.973 -58.750 41.213 1.00 26.31 524 ILE A C 1
ATOM 4258 O O . ILE A 1 524 ? -28.689 -58.420 40.277 1.00 26.31 524 ILE A O 1
ATOM 4262 N N . THR A 1 525 ? -26.811 -58.100 41.382 1.00 24.53 525 THR A N 1
ATOM 4263 C CA . THR A 1 525 ? -25.422 -58.583 41.119 1.00 24.53 525 THR A CA 1
ATOM 4264 C C . THR A 1 525 ? -25.032 -58.248 39.669 1.00 24.53 525 THR A C 1
ATOM 4266 O O . THR A 1 525 ? -25.659 -58.720 38.734 1.00 24.53 525 THR A O 1
ATOM 4269 N N . LYS A 1 526 ? -24.161 -57.250 39.420 1.00 26.22 526 LYS A N 1
ATOM 4270 C CA . LYS A 1 526 ? -22.672 -57.326 39.396 1.00 26.22 526 LYS A CA 1
ATOM 4271 C C . LYS A 1 526 ? -22.202 -58.475 38.487 1.00 26.22 526 LYS A C 1
ATOM 4273 O O . LYS A 1 526 ? -22.689 -59.585 38.597 1.00 26.22 526 LYS A O 1
ATOM 4278 N N . THR A 1 527 ? -21.253 -58.333 37.567 1.00 23.53 527 THR A N 1
ATOM 4279 C CA . THR A 1 527 ? -19.827 -57.934 37.667 1.00 23.53 527 THR A CA 1
ATOM 4280 C C . THR A 1 527 ? -19.283 -58.095 36.216 1.00 23.53 527 THR A C 1
ATOM 4282 O O . THR A 1 527 ? -19.921 -58.785 35.436 1.00 23.53 527 THR A O 1
ATOM 4285 N N . SER A 1 528 ? -18.171 -57.572 35.695 1.00 24.42 528 SER A N 1
ATOM 4286 C CA . SER A 1 528 ? -16.920 -57.029 36.223 1.00 24.42 528 SER A CA 1
ATOM 4287 C C . SER A 1 528 ? -16.112 -56.370 35.081 1.00 24.42 528 SER A C 1
ATOM 4289 O O . SER A 1 528 ? -16.118 -56.859 33.958 1.00 24.42 528 SER A O 1
ATOM 4291 N N . LYS A 1 529 ? -15.376 -55.304 35.435 1.00 26.28 529 LYS A N 1
ATOM 4292 C CA . LYS A 1 529 ? -14.016 -54.868 35.009 1.00 26.28 529 LYS A CA 1
ATOM 4293 C C . LYS A 1 529 ? -13.242 -55.831 34.062 1.00 26.28 529 LYS A C 1
ATOM 4295 O O . LYS A 1 529 ? -13.287 -57.027 34.296 1.00 26.28 529 LYS A O 1
ATOM 4300 N N . ASN A 1 530 ? -12.379 -55.428 33.113 1.00 24.62 530 ASN A N 1
ATOM 4301 C CA . ASN A 1 530 ? -11.450 -54.284 33.063 1.00 24.62 530 ASN A CA 1
ATOM 4302 C C . ASN A 1 530 ? -10.718 -54.179 31.686 1.00 24.62 530 ASN A C 1
ATOM 4304 O O . ASN A 1 530 ? -10.408 -55.206 31.100 1.00 24.62 530 ASN A O 1
ATOM 4308 N N . LYS A 1 531 ? -10.267 -52.953 31.348 1.00 24.73 531 LYS A N 1
ATOM 4309 C CA . LYS A 1 531 ? -9.035 -52.531 30.610 1.00 24.73 531 LYS A CA 1
ATOM 4310 C C . LYS A 1 531 ? -8.823 -52.748 29.082 1.00 24.73 531 LYS A C 1
ATOM 4312 O O . LYS A 1 531 ? -8.599 -53.859 28.633 1.00 24.73 531 LYS A O 1
ATOM 4317 N N . LYS A 1 532 ? -8.584 -51.581 28.436 1.00 24.61 532 LYS A N 1
ATOM 4318 C CA . LYS A 1 532 ? -7.645 -51.205 27.336 1.00 24.61 532 LYS A CA 1
ATOM 4319 C C . LYS A 1 532 ? -7.820 -51.831 25.938 1.00 24.61 532 LYS A C 1
ATOM 4321 O O . LYS A 1 532 ? -7.464 -52.982 25.764 1.00 24.61 532 LYS A O 1
ATOM 4326 N N . SER A 1 533 ? -8.151 -51.002 24.937 1.00 23.83 533 SER A N 1
ATOM 4327 C CA . SER A 1 533 ? -7.226 -50.438 23.917 1.00 23.83 533 SER A CA 1
ATOM 4328 C C . SER A 1 533 ? -7.997 -49.918 22.690 1.00 23.83 533 SER A C 1
ATOM 4330 O O . SER A 1 533 ? -8.939 -50.569 22.262 1.00 23.83 533 SER A O 1
ATOM 4332 N N . ASP A 1 534 ? -7.572 -48.755 22.192 1.00 27.67 534 ASP A N 1
ATOM 4333 C CA . ASP A 1 534 ? -7.638 -48.141 20.849 1.00 27.67 534 ASP A CA 1
ATOM 4334 C C . ASP A 1 534 ? -8.520 -48.706 19.706 1.00 27.67 534 ASP A C 1
ATOM 4336 O O . ASP A 1 534 ? -8.688 -49.907 19.535 1.00 27.67 534 ASP A O 1
ATOM 4340 N N . MET A 1 535 ? -8.913 -47.767 18.825 1.00 27.61 535 MET A N 1
ATOM 4341 C CA . MET A 1 535 ? -9.626 -47.870 17.531 1.00 27.61 535 MET A CA 1
ATOM 4342 C C . MET A 1 535 ? -11.156 -47.745 17.586 1.00 27.61 535 MET A C 1
ATOM 4344 O O . MET A 1 535 ? -11.858 -48.692 17.919 1.00 27.61 535 MET A O 1
ATOM 4348 N N . ASN A 1 536 ? -11.665 -46.561 17.204 1.00 24.94 536 ASN A N 1
ATOM 4349 C CA . ASN A 1 536 ? -12.762 -46.375 16.233 1.00 24.94 536 ASN A CA 1
ATOM 4350 C C . ASN A 1 536 ? -13.149 -44.886 16.123 1.00 24.94 536 ASN A C 1
ATOM 4352 O O . ASN A 1 536 ? -13.936 -44.369 16.911 1.00 24.94 536 ASN A O 1
ATOM 4356 N N . SER A 1 537 ? -12.620 -44.205 15.105 1.00 30.05 537 SER A N 1
ATOM 4357 C CA . SER A 1 537 ? -13.080 -42.885 14.656 1.00 30.05 537 SER A CA 1
ATOM 4358 C C . SER A 1 537 ? -12.949 -42.796 13.132 1.00 30.05 537 SER A C 1
ATOM 4360 O O . SER A 1 537 ? -12.033 -42.162 12.617 1.00 30.05 537 SER A O 1
ATOM 4362 N N . SER A 1 538 ? -13.806 -43.502 12.393 1.00 31.08 538 SER A N 1
ATOM 4363 C CA . SER A 1 538 ? -13.807 -43.418 10.921 1.00 31.08 538 SER A CA 1
ATOM 4364 C C . SER A 1 538 ? -15.128 -43.823 10.257 1.00 31.08 538 SER A C 1
ATOM 4366 O O . SER A 1 538 ? -15.114 -44.242 9.109 1.00 31.08 538 SER A O 1
ATOM 4368 N N . ALA A 1 539 ? -16.273 -43.732 10.945 1.00 28.58 539 ALA A N 1
ATOM 4369 C CA . ALA A 1 539 ? -17.558 -44.152 10.361 1.00 28.58 539 ALA A CA 1
ATOM 4370 C C . ALA A 1 539 ? -18.672 -43.089 10.382 1.00 28.58 539 ALA A C 1
ATOM 4372 O O . ALA A 1 539 ? -19.738 -43.332 9.833 1.00 28.58 539 ALA A O 1
ATOM 4373 N N . SER A 1 540 ? -18.455 -41.904 10.966 1.00 32.47 540 SER A N 1
ATOM 4374 C CA . SER A 1 540 ? -19.492 -40.858 11.062 1.00 32.47 540 SER A CA 1
ATOM 4375 C C . SER A 1 540 ? -19.252 -39.619 10.187 1.00 32.47 540 SER A C 1
ATOM 4377 O O . SER A 1 540 ? -20.093 -38.724 10.175 1.00 32.47 540 SER A O 1
ATOM 4379 N N . GLN A 1 541 ? -18.147 -39.550 9.432 1.00 36.19 541 GLN A N 1
ATOM 4380 C CA . GLN A 1 541 ? -17.859 -38.425 8.524 1.00 36.19 541 GLN A CA 1
ATOM 4381 C C . GLN A 1 541 ? -18.322 -38.660 7.075 1.00 36.19 541 GLN A C 1
ATOM 4383 O O . GLN A 1 541 ? -18.722 -37.699 6.414 1.00 36.19 541 GLN A O 1
ATOM 4388 N N . ASP A 1 542 ? -18.385 -39.908 6.604 1.00 33.56 542 ASP A N 1
ATOM 4389 C CA . ASP A 1 542 ? -18.647 -40.203 5.185 1.00 33.56 542 ASP A CA 1
ATOM 4390 C C . ASP A 1 542 ? -20.104 -39.968 4.741 1.00 33.56 542 ASP A C 1
ATOM 4392 O O . ASP A 1 542 ? -20.355 -39.585 3.594 1.00 33.56 542 ASP A O 1
ATOM 4396 N N . GLU A 1 543 ? -21.088 -40.092 5.638 1.00 33.12 543 GLU A N 1
ATOM 4397 C CA . GLU A 1 543 ? -22.491 -39.834 5.274 1.00 33.12 543 GLU A CA 1
ATOM 4398 C C . GLU A 1 543 ? -22.792 -38.334 5.102 1.00 33.12 543 GLU A C 1
ATOM 4400 O O . GLU A 1 543 ? -23.573 -37.961 4.221 1.00 33.12 543 GLU A O 1
ATOM 4405 N N . SER A 1 544 ? -22.109 -37.458 5.849 1.00 40.03 544 SER A N 1
ATOM 4406 C CA . SER A 1 544 ? -22.294 -36.000 5.756 1.00 40.03 544 SER A CA 1
ATOM 4407 C C . SER A 1 544 ? -21.673 -35.378 4.495 1.00 40.03 544 SER A C 1
ATOM 4409 O O . SER A 1 544 ? -22.265 -34.477 3.892 1.00 40.03 544 SER A O 1
ATOM 4411 N N . GLU A 1 545 ? -20.537 -35.901 4.015 1.00 39.91 545 GLU A N 1
ATOM 4412 C CA . GLU A 1 545 ? -19.893 -35.404 2.793 1.00 39.91 545 GLU A CA 1
ATOM 4413 C C . GLU A 1 545 ? -20.639 -35.809 1.514 1.00 39.91 545 GLU A C 1
ATOM 4415 O O . GLU A 1 545 ? -20.665 -35.050 0.534 1.00 39.91 545 GLU A O 1
ATOM 4420 N N . SER A 1 546 ? -21.278 -36.984 1.509 1.00 39.12 546 SER A N 1
ATOM 4421 C CA . SER A 1 546 ? -22.027 -37.475 0.345 1.00 39.12 546 SER A CA 1
ATOM 4422 C C . SER A 1 546 ? -23.266 -36.613 0.051 1.00 39.12 546 SER A C 1
ATOM 4424 O O . SER A 1 546 ? -23.535 -36.260 -1.105 1.00 39.12 546 SER A O 1
ATOM 4426 N N . GLN A 1 547 ? -23.967 -36.155 1.096 1.00 37.38 547 GLN A N 1
ATOM 4427 C CA . GLN A 1 547 ? -25.142 -35.294 0.954 1.00 37.38 547 GLN A CA 1
ATOM 4428 C C . GLN A 1 547 ? -24.767 -33.867 0.526 1.00 37.38 547 GLN A C 1
ATOM 4430 O O . GLN A 1 547 ? -25.464 -33.272 -0.302 1.00 37.38 547 GLN A O 1
ATOM 4435 N N . GLN A 1 548 ? -23.629 -33.337 0.987 1.00 42.69 548 GLN A N 1
ATOM 4436 C CA . GLN A 1 548 ? -23.152 -32.003 0.603 1.00 42.69 548 GLN A CA 1
ATOM 4437 C C . GLN A 1 548 ? -22.609 -31.950 -0.839 1.00 42.69 548 GLN A C 1
ATOM 4439 O O . GLN A 1 548 ? -22.835 -30.961 -1.546 1.00 42.69 548 GLN A O 1
ATOM 4444 N N . LYS A 1 549 ? -21.969 -33.027 -1.322 1.00 41.41 549 LYS A N 1
ATOM 4445 C CA . LYS A 1 549 ? -21.535 -33.157 -2.728 1.00 41.41 549 LYS A CA 1
ATOM 4446 C C . LYS A 1 549 ? -22.720 -33.278 -3.695 1.00 41.41 549 LYS A C 1
ATOM 4448 O O . LYS A 1 549 ? -22.675 -32.691 -4.777 1.00 41.41 549 LYS A O 1
ATOM 4453 N N . SER A 1 550 ? -23.806 -33.952 -3.301 1.00 39.97 550 SER A N 1
ATOM 4454 C CA . SER A 1 550 ? -25.010 -34.077 -4.143 1.00 39.97 550 SER A CA 1
ATOM 4455 C C . SER A 1 550 ? -25.750 -32.743 -4.345 1.00 39.97 550 SER A C 1
ATOM 4457 O O . SER A 1 550 ? -26.184 -32.442 -5.458 1.00 39.97 550 SER A O 1
ATOM 4459 N N . LYS A 1 551 ? -25.811 -31.888 -3.309 1.00 41.03 551 LYS A N 1
ATOM 4460 C CA . LYS A 1 551 ? -26.426 -30.550 -3.390 1.00 41.03 551 LYS A CA 1
ATOM 4461 C C . LYS A 1 551 ? -25.628 -29.582 -4.268 1.00 41.03 551 LYS A C 1
ATOM 4463 O O . LYS A 1 551 ? -26.226 -28.907 -5.099 1.00 41.03 551 LYS A O 1
ATOM 4468 N N . LYS A 1 552 ? -24.292 -29.566 -4.155 1.00 45.66 552 LYS A N 1
ATOM 4469 C CA . LYS A 1 552 ? -23.427 -28.704 -4.989 1.00 45.66 552 LYS A CA 1
ATOM 4470 C C . LYS A 1 552 ? -23.429 -29.100 -6.469 1.00 45.66 552 LYS A C 1
ATOM 4472 O O . LYS A 1 552 ? -23.385 -28.228 -7.332 1.00 45.66 552 LYS A O 1
ATOM 4477 N N . LYS A 1 553 ? -23.533 -30.398 -6.780 1.00 47.31 553 LYS A N 1
ATOM 4478 C CA . LYS A 1 553 ? -23.616 -30.878 -8.170 1.00 47.31 553 LYS A CA 1
ATOM 4479 C C . LYS A 1 553 ? -24.910 -30.423 -8.860 1.00 47.31 553 LYS A C 1
ATOM 4481 O O . LYS A 1 553 ? -24.875 -29.992 -10.006 1.00 47.31 553 LYS A O 1
ATOM 4486 N N . ASN A 1 554 ? -26.023 -30.422 -8.127 1.00 51.91 554 ASN A N 1
ATOM 4487 C CA . ASN A 1 554 ? -27.333 -30.018 -8.646 1.00 51.91 554 ASN A CA 1
ATOM 4488 C C . ASN A 1 554 ? -27.450 -28.494 -8.882 1.00 51.91 554 ASN A C 1
ATOM 4490 O O . ASN A 1 554 ? -28.246 -28.043 -9.703 1.00 51.91 554 ASN A O 1
ATOM 4494 N N . GLU A 1 555 ? -26.657 -27.687 -8.173 1.00 55.22 555 GLU A N 1
ATOM 4495 C CA . GLU A 1 555 ? -26.581 -26.233 -8.373 1.00 55.22 555 GLU A CA 1
ATOM 4496 C C . GLU A 1 555 ? -25.706 -25.867 -9.583 1.00 55.22 555 GLU A C 1
ATOM 4498 O O . GLU A 1 555 ? -26.064 -24.995 -10.374 1.00 55.22 555 GLU A O 1
ATOM 4503 N N . TYR A 1 556 ? -24.607 -26.599 -9.787 1.00 62.84 556 TYR A N 1
ATOM 4504 C CA . TYR A 1 556 ? -23.719 -26.436 -10.941 1.00 62.84 556 TYR A CA 1
ATOM 4505 C C . TYR A 1 556 ? -24.418 -26.758 -12.274 1.00 62.84 556 TYR A C 1
ATOM 4507 O O . TYR A 1 556 ? -24.289 -26.004 -13.241 1.00 62.84 556 TYR A O 1
ATOM 4515 N N . ASP A 1 557 ? -25.229 -27.819 -12.317 1.00 63.25 557 ASP A N 1
ATOM 4516 C CA . ASP A 1 557 ? -25.972 -28.191 -13.528 1.00 63.25 557 ASP A CA 1
ATOM 4517 C C . ASP A 1 557 ? -27.058 -27.159 -13.895 1.00 63.25 557 ASP A C 1
ATOM 4519 O O . ASP A 1 557 ? -27.291 -26.900 -15.078 1.00 63.25 557 ASP A O 1
ATOM 4523 N N . LYS A 1 558 ? -27.654 -26.471 -12.906 1.00 66.19 558 LYS A N 1
ATOM 4524 C CA . LYS A 1 558 ? -28.590 -25.357 -13.153 1.00 66.19 558 LYS A CA 1
ATOM 4525 C C . LYS A 1 558 ? -27.898 -24.150 -13.784 1.00 66.19 558 LYS A C 1
ATOM 4527 O O . LYS A 1 558 ? -28.403 -23.610 -14.767 1.00 66.19 558 LYS A O 1
ATOM 4532 N N . TRP A 1 559 ? -26.726 -23.761 -13.281 1.00 72.25 559 TRP A N 1
ATOM 4533 C CA . TRP A 1 559 ? -25.952 -22.655 -13.858 1.00 72.25 559 TRP A CA 1
ATOM 4534 C C . TRP A 1 559 ? -25.458 -22.963 -15.273 1.00 72.25 559 TRP A C 1
ATOM 4536 O O . TRP A 1 559 ? -25.466 -22.082 -16.131 1.00 72.25 559 TRP A O 1
ATOM 4546 N N . LYS A 1 560 ? -25.118 -24.224 -15.559 1.00 70.25 560 LYS A N 1
ATOM 4547 C CA . LYS A 1 560 ? -24.714 -24.661 -16.901 1.00 70.25 560 LYS A CA 1
ATOM 4548 C C . LYS A 1 560 ? -25.850 -24.541 -17.926 1.00 70.25 560 LYS A C 1
ATOM 4550 O O . LYS A 1 560 ? -25.605 -24.126 -19.057 1.00 70.25 560 LYS A O 1
ATOM 4555 N N . ILE A 1 561 ? -27.090 -24.852 -17.534 1.00 79.38 561 ILE A N 1
ATOM 4556 C CA . ILE A 1 561 ? -28.278 -24.681 -18.390 1.00 79.38 561 ILE A CA 1
ATOM 4557 C C . ILE A 1 561 ? -28.553 -23.195 -18.655 1.00 79.38 561 ILE A C 1
ATOM 4559 O O . ILE A 1 561 ? -28.802 -22.818 -19.799 1.00 79.38 561 ILE A O 1
ATOM 4563 N N . VAL A 1 562 ? -28.441 -22.340 -17.631 1.00 82.06 562 VAL A N 1
ATOM 4564 C CA . VAL A 1 562 ? -28.594 -20.882 -17.787 1.00 82.06 562 VAL A CA 1
ATOM 4565 C C . VAL A 1 562 ? -27.533 -20.317 -18.735 1.00 82.06 562 VAL A C 1
ATOM 4567 O O . VAL A 1 562 ? -27.866 -19.546 -19.632 1.00 82.06 562 VAL A O 1
ATOM 4570 N N . LEU A 1 563 ? -26.275 -20.752 -18.613 1.00 78.31 563 LEU A N 1
ATOM 4571 C CA . LEU A 1 563 ? -25.195 -20.298 -19.494 1.00 78.31 563 LEU A CA 1
ATOM 4572 C C . LEU A 1 563 ? -25.421 -20.717 -20.957 1.00 78.31 563 LEU A C 1
ATOM 4574 O O . LEU A 1 563 ? -25.201 -19.921 -21.871 1.00 78.31 563 LEU A O 1
ATOM 4578 N N . MET A 1 564 ? -25.901 -21.947 -21.184 1.00 78.31 564 MET A N 1
ATOM 4579 C CA . MET A 1 564 ? -26.243 -22.430 -22.526 1.00 78.31 564 MET A CA 1
ATOM 4580 C C . MET A 1 564 ? -27.420 -21.656 -23.134 1.00 78.31 564 MET A C 1
ATOM 4582 O O . MET A 1 564 ? -27.365 -21.306 -24.312 1.00 78.31 564 MET A O 1
ATOM 4586 N N . LEU A 1 565 ? -28.445 -21.322 -22.341 1.00 80.44 565 LEU A N 1
ATOM 4587 C CA . LEU A 1 565 ? -29.571 -20.498 -22.794 1.00 80.44 565 LEU A CA 1
ATOM 4588 C C . LEU A 1 565 ? -29.135 -19.067 -23.142 1.00 80.44 565 LEU A C 1
ATOM 4590 O O . LEU A 1 565 ? -29.524 -18.560 -24.193 1.00 80.44 565 LEU A O 1
ATOM 4594 N N . CYS A 1 566 ? -28.282 -18.441 -22.325 1.00 77.75 566 CYS A N 1
ATOM 4595 C CA . CYS A 1 566 ? -27.730 -17.111 -22.610 1.00 77.75 566 CYS A CA 1
ATOM 4596 C C . CYS A 1 566 ? -26.885 -17.102 -23.893 1.00 77.75 566 CYS A C 1
ATOM 4598 O O . CYS A 1 566 ? -27.008 -16.195 -24.721 1.00 77.75 566 CYS A O 1
ATOM 4600 N N . SER A 1 567 ? -26.060 -18.134 -24.098 1.00 77.75 567 SER A N 1
ATOM 4601 C CA . SER A 1 567 ? -25.271 -18.285 -25.323 1.00 77.75 567 SER A CA 1
ATOM 4602 C C . SER A 1 567 ? -26.170 -18.456 -26.552 1.00 77.75 567 SER A C 1
ATOM 4604 O O . SER A 1 567 ? -25.998 -17.729 -27.531 1.00 77.75 567 SER A O 1
ATOM 4606 N N . ALA A 1 568 ? -27.188 -19.321 -26.482 1.00 81.94 568 ALA A N 1
ATOM 4607 C CA . ALA A 1 568 ? -28.148 -19.516 -27.569 1.00 81.94 568 ALA A CA 1
ATOM 4608 C C . ALA A 1 568 ? -28.898 -18.219 -27.923 1.00 81.94 568 ALA A C 1
ATOM 4610 O O . ALA A 1 568 ? -29.036 -17.896 -29.101 1.00 81.94 568 ALA A O 1
ATOM 4611 N N . LEU A 1 569 ? -29.310 -17.435 -26.920 1.00 82.62 569 LEU A N 1
ATOM 4612 C CA . LEU A 1 569 ? -29.940 -16.123 -27.115 1.00 82.62 569 LEU A CA 1
ATOM 4613 C C . LEU A 1 569 ? -29.003 -15.124 -27.799 1.00 82.62 569 LEU A C 1
ATOM 4615 O O . LEU A 1 569 ? -29.430 -14.398 -28.693 1.00 82.62 569 LEU A O 1
ATOM 4619 N N . THR A 1 570 ? -27.719 -15.126 -27.438 1.00 83.75 570 THR A N 1
ATOM 4620 C CA . THR A 1 570 ? -26.729 -14.230 -28.053 1.00 83.75 570 THR A CA 1
ATOM 4621 C C . THR A 1 570 ? -26.515 -14.591 -29.523 1.00 83.75 570 THR A C 1
ATOM 4623 O O . THR A 1 570 ? -26.518 -13.707 -30.378 1.00 83.75 570 THR A O 1
ATOM 4626 N N . PHE A 1 571 ? -26.427 -15.885 -29.848 1.00 82.38 571 PHE A N 1
ATOM 4627 C CA . PHE A 1 571 ? -26.347 -16.343 -31.238 1.00 82.38 571 PHE A CA 1
ATOM 4628 C C . PHE A 1 571 ? -27.597 -15.990 -32.051 1.00 82.38 571 PHE A C 1
ATOM 4630 O O . PHE A 1 571 ? -27.475 -15.600 -33.211 1.00 82.38 571 PHE A O 1
ATOM 4637 N N . LEU A 1 572 ? -28.785 -16.067 -31.448 1.00 86.25 572 LEU A N 1
ATOM 4638 C CA . LEU A 1 572 ? -30.043 -15.702 -32.102 1.00 86.25 572 LEU A CA 1
ATOM 4639 C C . LEU A 1 572 ? -30.104 -14.196 -32.397 1.00 86.25 572 LEU A C 1
ATOM 4641 O O . LEU A 1 572 ? -30.446 -13.801 -33.509 1.00 86.25 572 LEU A O 1
ATOM 4645 N N . VAL A 1 573 ? -29.690 -13.355 -31.444 1.00 86.25 573 VAL A N 1
ATOM 4646 C CA . VAL A 1 573 ? -29.626 -11.895 -31.625 1.00 86.25 573 VAL A CA 1
ATOM 4647 C C . VAL A 1 573 ? -28.610 -11.517 -32.703 1.00 86.25 573 VAL A C 1
ATOM 4649 O O . VAL A 1 573 ? -28.933 -10.737 -33.597 1.00 86.25 573 VAL A O 1
ATOM 4652 N N . VAL A 1 574 ? -27.410 -12.103 -32.676 1.00 86.94 574 VAL A N 1
ATOM 4653 C CA . VAL A 1 574 ? -26.383 -11.859 -33.702 1.00 86.94 574 VAL A CA 1
ATOM 4654 C C . VAL A 1 574 ? -26.858 -12.339 -35.076 1.00 86.94 574 VAL A C 1
ATOM 4656 O O . VAL A 1 574 ? -26.701 -11.618 -36.059 1.00 86.94 574 VAL A O 1
ATOM 4659 N N . GLY A 1 575 ? -27.506 -13.504 -35.151 1.00 86.62 575 GLY A N 1
ATOM 4660 C CA . GLY A 1 575 ? -28.105 -14.020 -36.383 1.00 86.62 575 GLY A CA 1
ATOM 4661 C C . GLY A 1 575 ? -29.183 -13.092 -36.949 1.00 86.62 575 GLY A C 1
ATOM 4662 O O . GLY A 1 575 ? -29.166 -12.791 -38.141 1.00 86.62 575 GLY A O 1
ATOM 4663 N N . CYS A 1 576 ? -30.069 -12.565 -36.100 1.00 85.56 576 CYS A N 1
ATOM 4664 C CA . CYS A 1 576 ? -31.087 -11.591 -36.498 1.00 85.56 576 CYS A CA 1
ATOM 4665 C C . CYS A 1 576 ? -30.474 -10.270 -36.981 1.00 85.56 576 CYS A C 1
ATOM 4667 O O . CYS A 1 576 ? -30.925 -9.724 -37.985 1.00 85.56 576 CYS A O 1
ATOM 4669 N N . LEU A 1 577 ? -29.428 -9.771 -36.316 1.00 83.00 577 LEU A N 1
ATOM 4670 C CA . LEU A 1 577 ? -28.734 -8.543 -36.718 1.00 83.00 577 LEU A CA 1
ATOM 4671 C C . LEU A 1 577 ? -28.003 -8.707 -38.055 1.00 83.00 577 LEU A C 1
ATOM 4673 O O . LEU A 1 577 ? -28.082 -7.824 -38.908 1.00 83.00 577 LEU A O 1
ATOM 4677 N N . LEU A 1 578 ? -27.344 -9.846 -38.271 1.00 84.25 578 LEU A N 1
ATOM 4678 C CA . LEU A 1 578 ? -26.694 -10.166 -39.542 1.00 84.25 578 LEU A CA 1
ATOM 4679 C C . LEU A 1 578 ? -27.717 -10.374 -40.665 1.00 84.25 578 LEU A C 1
ATOM 4681 O O . LEU A 1 578 ? -27.519 -9.873 -41.772 1.00 84.25 578 LEU A O 1
ATOM 4685 N N . GLY A 1 579 ? -28.833 -11.049 -40.379 1.00 85.44 579 GLY A N 1
ATOM 4686 C CA . GLY A 1 579 ? -29.943 -11.216 -41.318 1.00 85.44 579 GLY A CA 1
ATOM 4687 C C . GLY A 1 579 ? -30.585 -9.882 -41.702 1.00 85.44 579 GLY A C 1
ATOM 4688 O O . GLY A 1 579 ? -30.806 -9.622 -42.884 1.00 85.44 579 GLY A O 1
ATOM 4689 N N . TYR A 1 580 ? -30.806 -8.999 -40.726 1.00 82.31 580 TYR A N 1
ATOM 4690 C CA . TYR A 1 580 ? -31.307 -7.645 -40.953 1.00 82.31 580 TYR A CA 1
ATOM 4691 C C . TYR A 1 580 ? -30.328 -6.812 -41.786 1.00 82.31 580 TYR A C 1
ATOM 4693 O O . TYR A 1 580 ? -30.726 -6.177 -42.761 1.00 82.31 580 TYR A O 1
ATOM 4701 N N . TRP A 1 581 ? -29.033 -6.862 -41.466 1.00 85.50 581 TRP A N 1
ATOM 4702 C CA . TRP A 1 581 ? -28.003 -6.163 -42.234 1.00 85.50 581 TRP A CA 1
ATOM 4703 C C . TRP A 1 581 ? -27.925 -6.660 -43.684 1.00 85.50 581 TRP A C 1
ATOM 4705 O O . TRP A 1 581 ? -27.847 -5.857 -44.614 1.00 85.50 581 TRP A O 1
ATOM 4715 N N . TYR A 1 582 ? -28.021 -7.976 -43.893 1.00 83.38 582 TYR A N 1
ATOM 4716 C CA . TYR A 1 582 ? -28.070 -8.573 -45.226 1.00 83.38 582 TYR A CA 1
ATOM 4717 C C . TYR A 1 582 ? -29.329 -8.154 -46.003 1.00 83.38 582 TYR A C 1
ATOM 4719 O O . TYR A 1 582 ? -29.233 -7.788 -47.174 1.00 83.38 582 TYR A O 1
ATOM 4727 N N . PHE A 1 583 ? -30.497 -8.139 -45.353 1.00 85.62 583 PHE A N 1
ATOM 4728 C CA . PHE A 1 583 ? -31.753 -7.678 -45.951 1.00 85.62 583 PHE A CA 1
ATOM 4729 C C . PHE A 1 583 ? -31.677 -6.207 -46.385 1.00 85.62 583 PHE A C 1
ATOM 4731 O O . PHE A 1 583 ? -31.986 -5.886 -47.533 1.00 85.62 583 PHE A O 1
ATOM 4738 N N . VAL A 1 584 ? -31.184 -5.325 -45.508 1.00 83.38 584 VAL A N 1
ATOM 4739 C CA . VAL A 1 584 ? -30.999 -3.892 -45.798 1.00 83.38 584 VAL A CA 1
ATOM 4740 C C . VAL A 1 584 ? -30.012 -3.674 -46.947 1.00 83.38 584 VAL A C 1
ATOM 4742 O O . VAL A 1 584 ? -30.207 -2.772 -47.757 1.00 83.38 584 VAL A O 1
ATOM 4745 N N . ARG A 1 585 ? -28.968 -4.504 -47.054 1.00 79.69 585 ARG A N 1
ATOM 4746 C CA . ARG A 1 585 ? -27.974 -4.417 -48.132 1.00 79.69 585 ARG A CA 1
ATOM 4747 C C . ARG A 1 585 ? -28.485 -4.935 -49.478 1.00 79.69 585 ARG A C 1
ATOM 4749 O O . ARG A 1 585 ? -27.993 -4.489 -50.502 1.00 79.69 585 ARG A O 1
ATOM 4756 N N . LYS A 1 586 ? -29.427 -5.880 -49.487 1.00 74.19 586 LYS A N 1
ATOM 4757 C CA . LYS A 1 586 ? -30.007 -6.442 -50.718 1.00 74.19 586 LYS A CA 1
ATOM 4758 C C . LYS A 1 586 ? -31.121 -5.566 -51.312 1.00 74.19 586 LYS A C 1
ATOM 4760 O O . LYS A 1 586 ? -31.413 -5.689 -52.496 1.00 74.19 586 LYS A O 1
ATOM 4765 N N . HIS A 1 587 ? -31.750 -4.724 -50.490 1.00 73.12 587 HIS A N 1
ATOM 4766 C CA . HIS A 1 587 ? -32.856 -3.836 -50.881 1.00 73.12 587 HIS A CA 1
ATOM 4767 C C . HIS A 1 587 ? -32.490 -2.340 -50.901 1.00 73.12 587 HIS A C 1
ATOM 4769 O O . HIS A 1 587 ? -33.371 -1.493 -51.047 1.00 73.12 587 HIS A O 1
ATOM 4775 N N . ARG A 1 588 ? -31.199 -2.024 -50.782 1.00 62.00 588 ARG A N 1
ATOM 4776 C CA . ARG A 1 588 ? -30.588 -0.797 -51.305 1.00 62.00 588 ARG A CA 1
ATOM 4777 C C . ARG A 1 588 ? -29.886 -1.137 -52.606 1.00 62.00 588 ARG A C 1
ATOM 4779 O O . ARG A 1 588 ? -29.874 -0.252 -53.483 1.00 62.00 588 ARG A O 1
#

Radius of gyration: 33.93 Å; chains: 1; bounding box: 79×84×127 Å

pLDDT: mean 78.23, std 19.45, range [23.53, 97.88]